Protein AF-A0A920YJT9-F1 (afdb_monomer)

Mean predicted aligned error: 12.08 Å

Nearest PDB structures (foldseek):
  3qhc-assembly1_A  TM=2.116E-01  e=3.849E+00  Cyanophora paradoxa

Secondary structure (DSSP, 8-state):
-HHHHTT--TGGGSSHHHHHHHHHHHHHHHTS-TTHHHHHHHHTT-GGGHHHHHHHHHHHHHHHH--SSS--HHHHHHHHHHHGGGHHHHHHH-SHHHHHHHHHHHHHHH-HHHHHHHHHTT--HHHHHHHHHHHH-S-GGG--HHHHHHHHHHHHHHHHHHHHHHHHHT---SSHHHHHHHIIIII---SS-GGGGGTT--HHHHHHHHHHHHHHHS-S---SS--HHHHHHTHHHHHHHHH-HHHHHHHHHHHHHS----HHHHHHHHHHSPP-TT--HHHHHHHHHHHHHHHHHHHHHHHHHHHHHHHHSSSSHHHHHHHHTS-HHHHS-SHHHHHHHHHHTTGGG--HHHHHHHHHHHHHTHHHHHGGG-HHHHHHHHHHHHHGGGHHHHHHTT-HHHHHHHHHHHTTS-GGGGGGGHHHHHHHHHHHHHHHGGGTHHHHHHHHHHTS-HHHHHHHHHHHHHH-HHHHHHHHHHHTTT-

Radius of gyration: 50.0 Å; Cα contacts (8 Å, |Δi|>4): 468; chains: 1; bounding box: 110×42×135 Å

Foldseek 3Di:
DLCLLLVDDCVCPVDLLSSLVVVLVSQLVLLAQQQLLLQLCVVVVVPVCSVLSNQLSVLNLCSNPDPDSDDDPVSVVSNCVSCVVCVNVSSVQPHSVSSLVSVVSLCVVQPVLVVVLCVLLVHDVVVVSVVLCVVVVDGNSNDDPVVSSVVSVVVSLVSLLVSLLCVLQVHRDPDLVVSLVCCVPPRQPALAALLLLLFPDDPLVNVVSVLVCCSNPNDPDPDDDRCSVVSNVCSVVCSVSSPLQLVSQQRLCCVLPVDGDDSVLSVQLRVQADRCHPPDPVVVSVRSVVSSQVSLLVVLVVVLQVLLCVLAVDRAQQRSCQVLVAAVCLLDPDPLVVVLNVCRVVSVPDHPVVSVVSVVVCVVCSVVSNCNVDNPSRLLSRLCLQAPVCSVLCVVQVNSVVLSVQLCVVVVGSNNCCVVVSVVSNVSSVVVCVVCCVVTSVVVVVVVVVPDDPVRVVVVLVVVCVVDVVSVVVVVVVVVVVD

pLDDT: mean 88.55, std 7.14, range [44.66, 97.06]

Structure (mmCIF, N/CA/C/O backbone):
data_AF-A0A920YJT9-F1
#
_entry.id   AF-A0A920YJT9-F1
#
loop_
_atom_site.group_PDB
_atom_site.id
_atom_site.type_symbol
_atom_site.label_atom_id
_atom_site.label_alt_id
_atom_site.label_comp_id
_atom_site.label_asym_id
_atom_site.label_entity_id
_atom_site.label_seq_id
_atom_site.pdbx_PDB_ins_code
_atom_site.Cartn_x
_atom_site.Cartn_y
_atom_site.Cartn_z
_atom_site.occupancy
_atom_site.B_iso_or_equiv
_atom_site.auth_seq_id
_atom_site.auth_comp_id
_atom_site.auth_asym_id
_atom_site.auth_atom_id
_atom_site.pdbx_PDB_model_num
ATOM 1 N N . MET A 1 1 ? 33.571 15.631 -56.673 1.00 79.31 1 MET A N 1
ATOM 2 C CA . MET A 1 1 ? 33.033 14.323 -56.232 1.00 79.31 1 MET A CA 1
ATOM 3 C C . MET A 1 1 ? 31.875 14.454 -55.235 1.00 79.31 1 MET A C 1
ATOM 5 O O . MET A 1 1 ? 30.821 13.879 -55.496 1.00 79.31 1 MET A O 1
ATOM 9 N N . ALA A 1 2 ? 32.013 15.262 -54.173 1.00 80.19 2 ALA A N 1
ATOM 10 C CA . ALA A 1 2 ? 30.943 15.565 -53.205 1.00 80.19 2 ALA A CA 1
ATOM 11 C C . ALA A 1 2 ? 29.594 15.912 -53.868 1.00 80.19 2 ALA A C 1
ATOM 13 O O . ALA A 1 2 ? 28.586 15.268 -53.587 1.00 80.19 2 ALA A O 1
ATOM 14 N N . ARG A 1 3 ? 29.613 16.819 -54.860 1.00 85.81 3 ARG A N 1
ATOM 15 C CA . ARG A 1 3 ? 28.441 17.223 -55.661 1.00 85.81 3 ARG A CA 1
ATOM 16 C C . ARG A 1 3 ? 27.629 16.049 -56.215 1.00 85.81 3 ARG A C 1
ATOM 18 O O . ARG A 1 3 ? 26.410 16.072 -56.171 1.00 85.81 3 ARG A O 1
ATOM 25 N N . SER A 1 4 ? 28.300 15.013 -56.723 1.00 85.69 4 SER A N 1
ATOM 26 C CA . SER A 1 4 ? 27.617 13.855 -57.317 1.00 85.69 4 SER A CA 1
ATOM 27 C C . SER A 1 4 ? 27.131 12.824 -56.306 1.00 85.69 4 SER A C 1
ATOM 29 O O . SER A 1 4 ? 26.188 12.114 -56.616 1.00 85.69 4 SER A O 1
ATOM 31 N N . ILE A 1 5 ? 27.788 12.696 -55.150 1.00 87.69 5 ILE A N 1
ATOM 32 C CA . ILE A 1 5 ? 27.411 11.696 -54.140 1.00 87.69 5 ILE A CA 1
ATOM 33 C C . ILE A 1 5 ? 26.255 12.224 -53.285 1.00 87.69 5 ILE A C 1
ATOM 35 O O . ILE A 1 5 ? 25.296 11.500 -53.047 1.00 87.69 5 ILE A O 1
ATOM 39 N N . PHE A 1 6 ? 26.329 13.494 -52.880 1.00 90.19 6 PHE A N 1
ATOM 40 C CA . PHE A 1 6 ? 25.360 14.153 -51.998 1.00 90.19 6 PHE A CA 1
ATOM 41 C C . PHE A 1 6 ? 24.316 14.992 -52.748 1.00 90.19 6 PHE A C 1
ATOM 43 O O . PHE A 1 6 ? 23.502 15.651 -52.113 1.00 90.19 6 PHE A O 1
ATOM 50 N N . HIS A 1 7 ? 24.338 14.979 -54.087 1.00 88.88 7 HIS A N 1
ATOM 51 C CA . HIS A 1 7 ? 23.418 15.745 -54.944 1.00 88.88 7 HIS A CA 1
ATOM 52 C C . HIS A 1 7 ? 23.392 17.251 -54.626 1.00 88.88 7 HIS A C 1
ATOM 54 O O . HIS A 1 7 ? 22.340 17.885 -54.651 1.00 88.88 7 HIS A O 1
ATOM 60 N N . LEU A 1 8 ? 24.561 17.824 -54.320 1.00 90.44 8 LEU A N 1
ATOM 61 C CA . LEU A 1 8 ? 24.703 19.250 -54.007 1.00 90.44 8 LEU A CA 1
ATOM 62 C C . LEU A 1 8 ? 24.586 20.113 -55.275 1.00 90.44 8 LEU A C 1
ATOM 64 O O . LEU A 1 8 ? 24.938 19.679 -56.375 1.00 90.44 8 LEU A O 1
ATOM 68 N N . THR A 1 9 ? 24.148 21.359 -55.114 1.00 90.19 9 THR A N 1
ATOM 69 C CA . THR A 1 9 ? 24.204 22.382 -56.173 1.00 90.19 9 THR A CA 1
ATOM 70 C C . THR A 1 9 ? 25.635 22.891 -56.395 1.00 90.19 9 THR A C 1
ATOM 72 O O . THR A 1 9 ? 26.552 22.566 -55.638 1.00 90.19 9 THR A O 1
ATOM 75 N N . GLU A 1 10 ? 25.854 23.684 -57.450 1.00 85.75 10 GLU A N 1
ATOM 76 C CA . GLU A 1 10 ? 27.158 24.321 -57.696 1.00 85.75 10 GLU A CA 1
ATOM 77 C C . GLU A 1 10 ? 27.554 25.284 -56.578 1.00 85.75 10 GLU A C 1
ATOM 79 O O . GLU A 1 10 ? 28.701 25.263 -56.142 1.00 85.75 10 GLU A O 1
ATOM 84 N N . GLU A 1 11 ? 26.594 26.038 -56.047 1.00 86.81 11 GLU A N 1
ATOM 85 C CA . GLU A 1 11 ? 26.809 26.967 -54.935 1.00 86.81 11 GLU A CA 1
ATOM 86 C C . GLU A 1 11 ? 27.186 26.227 -53.643 1.00 86.81 11 GLU A C 1
ATOM 88 O O . GLU A 1 11 ? 28.144 26.590 -52.967 1.00 86.81 11 GLU A O 1
ATOM 93 N N . GLN A 1 12 ? 26.502 25.119 -53.339 1.00 86.31 12 GLN A N 1
ATOM 94 C CA . GLN A 1 12 ? 26.763 24.301 -52.145 1.00 86.31 12 GLN A CA 1
ATOM 95 C C . GLN A 1 12 ? 28.088 23.528 -52.192 1.00 86.31 12 GLN A C 1
ATOM 97 O O . GLN A 1 12 ? 28.511 22.973 -51.177 1.00 86.31 12 GLN A O 1
ATOM 102 N N . ALA A 1 13 ? 28.724 23.445 -53.362 1.00 87.25 13 ALA A N 1
ATOM 103 C CA . ALA A 1 13 ? 29.998 22.764 -53.569 1.00 87.25 13 ALA A CA 1
ATOM 104 C C . ALA A 1 13 ? 31.078 23.702 -54.139 1.00 87.25 13 ALA A C 1
ATOM 106 O O . ALA A 1 13 ? 32.028 23.221 -54.757 1.00 87.25 13 ALA A O 1
ATOM 107 N N . ALA A 1 14 ? 30.923 25.018 -53.946 1.00 83.44 14 ALA A N 1
ATOM 108 C CA . ALA A 1 14 ? 31.795 26.037 -54.527 1.00 83.44 14 ALA A CA 1
ATOM 109 C C . ALA A 1 14 ? 33.253 25.946 -54.035 1.00 83.44 14 ALA A C 1
ATOM 111 O O . ALA A 1 14 ? 34.173 26.175 -54.817 1.00 83.44 14 ALA A O 1
ATOM 112 N N . TYR A 1 15 ? 33.468 25.580 -52.766 1.00 84.69 15 TYR A N 1
ATOM 113 C CA . TYR A 1 15 ? 34.788 25.326 -52.174 1.00 84.69 15 TYR A CA 1
ATOM 114 C C . TYR A 1 15 ? 34.718 24.201 -51.116 1.00 84.69 15 TYR A C 1
ATOM 116 O O . TYR A 1 15 ? 33.614 23.880 -50.652 1.00 84.69 15 TYR A O 1
ATOM 124 N N . PRO A 1 16 ? 35.846 23.543 -50.768 1.00 85.44 16 PRO A N 1
ATOM 125 C CA . PRO A 1 16 ? 35.864 22.311 -49.963 1.00 85.44 16 PRO A CA 1
ATOM 126 C C . PRO A 1 16 ? 35.130 22.403 -48.618 1.00 85.44 16 PRO A C 1
ATOM 128 O O . PRO A 1 16 ? 34.426 21.473 -48.221 1.00 85.44 16 PRO A O 1
ATOM 131 N N . GLU A 1 17 ? 35.235 23.535 -47.937 1.00 86.56 17 GLU A N 1
ATOM 132 C CA . GLU A 1 17 ? 34.676 23.785 -46.612 1.00 86.56 17 GLU A CA 1
ATOM 133 C C . GLU A 1 17 ? 33.154 23.948 -46.676 1.00 86.56 17 GLU A C 1
ATOM 135 O O . GLU A 1 17 ? 32.434 23.365 -45.860 1.00 86.56 17 GLU A O 1
ATOM 140 N N . GLU A 1 18 ? 32.650 24.667 -47.685 1.00 87.75 18 GLU A N 1
ATOM 141 C CA . GLU A 1 18 ? 31.210 24.798 -47.928 1.00 87.75 18 GLU A CA 1
ATOM 142 C C . GLU A 1 18 ? 30.611 23.458 -48.365 1.00 87.75 18 GLU A C 1
ATOM 144 O O . GLU A 1 18 ? 29.561 23.049 -47.864 1.00 87.75 18 GLU A O 1
ATOM 149 N N . ALA A 1 19 ? 31.325 22.700 -49.206 1.00 88.88 19 ALA A N 1
ATOM 150 C CA . ALA A 1 19 ? 30.936 21.337 -49.551 1.00 88.88 19 ALA A CA 1
ATOM 151 C C . ALA A 1 19 ? 30.858 20.450 -48.298 1.00 88.88 19 ALA A C 1
ATOM 153 O O . ALA A 1 19 ? 29.861 19.756 -48.100 1.00 88.88 19 ALA A O 1
ATOM 154 N N . ARG A 1 20 ? 31.862 20.503 -47.410 1.00 89.38 20 ARG A N 1
ATOM 155 C CA . ARG A 1 20 ? 31.890 19.755 -46.140 1.00 89.38 20 ARG A CA 1
ATOM 156 C C . ARG A 1 20 ? 30.712 20.113 -45.240 1.00 89.38 20 ARG A C 1
ATOM 158 O O . ARG A 1 20 ? 30.040 19.215 -44.735 1.00 89.38 20 ARG A O 1
ATOM 165 N N . LYS A 1 21 ? 30.416 21.401 -45.072 1.00 89.94 21 LYS A N 1
ATOM 166 C CA . LYS A 1 21 ? 29.273 21.883 -44.283 1.00 89.94 21 LYS A CA 1
ATOM 167 C C . LYS A 1 21 ? 27.938 21.369 -44.832 1.00 89.94 21 LYS A C 1
ATOM 169 O O . LYS A 1 21 ? 27.112 20.867 -44.067 1.00 89.94 21 LYS A O 1
ATOM 174 N N . ASN A 1 22 ? 27.737 21.430 -46.147 1.00 91.75 22 ASN A N 1
ATOM 175 C CA . ASN A 1 22 ? 26.517 20.933 -46.784 1.00 91.75 22 ASN A CA 1
ATOM 176 C C . ASN A 1 22 ? 26.413 19.397 -46.734 1.00 91.75 22 ASN A C 1
ATOM 178 O O . ASN A 1 22 ? 25.325 18.859 -46.512 1.00 91.75 22 ASN A O 1
ATOM 182 N N . MET A 1 23 ? 27.537 18.677 -46.833 1.00 92.06 23 MET A N 1
ATOM 183 C CA . MET A 1 23 ? 27.578 17.229 -46.595 1.00 92.06 23 MET A CA 1
ATOM 184 C C . MET A 1 23 ? 27.182 16.885 -45.151 1.00 92.06 23 MET A C 1
ATOM 186 O O . MET A 1 23 ? 26.311 16.037 -44.963 1.00 92.06 23 MET A O 1
ATOM 190 N N . ARG A 1 24 ? 27.728 17.579 -44.135 1.00 92.69 24 ARG A N 1
ATOM 191 C CA . ARG A 1 24 ? 27.319 17.408 -42.723 1.00 92.69 24 ARG A CA 1
ATOM 192 C C . ARG A 1 24 ? 25.815 17.618 -42.556 1.00 92.69 24 ARG A C 1
ATOM 194 O O . ARG A 1 24 ? 25.140 16.755 -42.002 1.00 92.69 24 ARG A O 1
ATOM 201 N N . SER A 1 25 ? 25.280 18.717 -43.096 1.00 92.25 25 SER A N 1
ATOM 202 C CA . SER A 1 25 ? 23.840 19.008 -43.054 1.00 92.25 25 SER A CA 1
ATOM 203 C C . SER A 1 25 ? 23.010 17.881 -43.676 1.00 92.25 25 SER A C 1
ATOM 205 O O . SER A 1 25 ? 22.024 17.441 -43.087 1.00 92.25 25 SER A O 1
ATOM 207 N N . THR A 1 26 ? 23.457 17.340 -44.812 1.00 93.62 26 THR A N 1
ATOM 208 C CA . THR A 1 26 ? 22.795 16.211 -45.478 1.00 93.62 26 THR A CA 1
ATOM 209 C C . THR A 1 26 ? 22.785 14.963 -44.590 1.00 93.62 26 THR A C 1
ATOM 211 O O . THR A 1 26 ? 21.736 14.349 -44.415 1.00 93.62 26 THR A O 1
ATOM 214 N N . VAL A 1 27 ? 23.912 14.594 -43.967 1.00 92.31 27 VAL A N 1
ATOM 215 C CA . VAL A 1 27 ? 23.983 13.416 -43.076 1.00 92.31 27 VAL A CA 1
ATOM 216 C C . VAL A 1 27 ? 23.104 13.583 -41.831 1.00 92.31 27 VAL A C 1
ATOM 218 O O . VAL A 1 27 ? 22.420 12.638 -41.430 1.00 92.31 27 VAL A O 1
ATOM 221 N N . ILE A 1 28 ? 23.051 14.790 -41.259 1.00 91.94 28 ILE A N 1
ATOM 222 C CA . ILE A 1 28 ? 22.147 15.113 -40.143 1.00 91.94 28 ILE A CA 1
ATOM 223 C C . ILE A 1 28 ? 20.682 14.935 -40.570 1.00 91.94 28 ILE A C 1
ATOM 225 O O . ILE A 1 28 ? 19.904 14.309 -39.849 1.00 91.94 28 ILE A O 1
ATOM 229 N N . GLN A 1 29 ? 20.303 15.437 -41.751 1.00 92.00 29 GLN A N 1
ATOM 230 C CA . GLN A 1 29 ? 18.940 15.315 -42.287 1.00 92.00 29 GLN A CA 1
ATOM 231 C C . GLN A 1 29 ? 18.553 13.864 -42.598 1.00 92.00 29 GLN A C 1
ATOM 233 O O . GLN A 1 29 ? 17.407 13.464 -42.376 1.00 92.00 29 GLN A O 1
ATOM 238 N N . LEU A 1 30 ? 19.503 13.063 -43.088 1.00 92.94 30 LEU A N 1
ATOM 239 C CA . LEU A 1 30 ? 19.310 11.631 -43.309 1.00 92.94 30 LEU A CA 1
ATOM 240 C C . LEU A 1 30 ? 19.074 10.895 -41.982 1.00 92.94 30 LEU A C 1
ATOM 242 O O . LEU A 1 30 ? 18.255 9.978 -41.939 1.00 92.94 30 LEU A O 1
ATOM 246 N N . GLY A 1 31 ? 19.729 11.330 -40.900 1.00 91.69 31 GLY A N 1
ATOM 247 C CA . GLY A 1 31 ? 19.476 10.862 -39.534 1.00 91.69 31 GLY A CA 1
ATOM 248 C C . GLY A 1 31 ? 20.125 9.523 -39.177 1.00 91.69 31 GLY A C 1
ATOM 249 O O . GLY A 1 31 ? 19.817 8.969 -38.124 1.00 91.69 31 GLY A O 1
ATOM 250 N N . TYR A 1 32 ? 21.026 9.019 -40.022 1.00 94.62 32 TYR A N 1
ATOM 251 C CA . TYR A 1 32 ? 21.745 7.755 -39.847 1.00 94.62 32 TYR A CA 1
ATOM 252 C C . TYR A 1 32 ? 23.231 7.934 -40.192 1.00 94.62 32 TYR A C 1
ATOM 254 O O . TYR A 1 32 ? 23.555 8.782 -41.029 1.00 94.62 32 TYR A O 1
ATOM 262 N N . PRO A 1 33 ? 24.133 7.144 -39.586 1.00 94.50 33 PRO A N 1
ATOM 263 C CA . PRO A 1 33 ? 25.554 7.192 -39.907 1.00 94.50 33 PRO A CA 1
ATOM 264 C C . PRO A 1 33 ? 25.852 6.608 -41.291 1.00 94.50 33 PRO A C 1
ATOM 266 O O . PRO A 1 33 ? 25.215 5.649 -41.724 1.00 94.50 33 PRO A O 1
ATOM 269 N N . LEU A 1 34 ? 26.862 7.154 -41.973 1.00 93.75 34 LEU A N 1
ATOM 270 C CA . LEU A 1 34 ? 27.206 6.765 -43.346 1.00 93.75 34 LEU A CA 1
ATOM 271 C C . LEU A 1 34 ? 27.618 5.293 -43.480 1.00 93.75 34 LEU A C 1
ATOM 273 O O . LEU A 1 34 ? 27.247 4.654 -44.464 1.00 93.75 34 LEU A O 1
ATOM 277 N N . TRP A 1 35 ? 28.324 4.740 -42.488 1.00 94.69 35 TRP A N 1
ATOM 278 C CA . TRP A 1 35 ? 28.786 3.346 -42.496 1.00 94.69 35 TRP A CA 1
ATOM 279 C C . TRP A 1 35 ? 27.637 2.324 -42.540 1.00 94.69 35 TRP A C 1
ATOM 281 O O . TRP A 1 35 ? 27.841 1.188 -42.965 1.00 94.69 35 TRP A O 1
ATOM 291 N N . ALA A 1 36 ? 26.397 2.720 -42.215 1.00 94.88 36 ALA A N 1
ATOM 292 C CA . ALA A 1 36 ? 25.227 1.858 -42.383 1.00 94.88 36 ALA A CA 1
ATOM 293 C C . ALA A 1 36 ? 25.019 1.432 -43.853 1.00 94.88 36 ALA A C 1
ATOM 295 O O . ALA A 1 36 ? 24.422 0.389 -44.117 1.00 94.88 36 ALA A O 1
ATOM 296 N N . LEU A 1 37 ? 25.542 2.186 -44.829 1.00 93.38 37 LEU A N 1
ATOM 297 C CA . LEU A 1 37 ? 25.496 1.797 -46.243 1.00 93.38 37 LEU A CA 1
ATOM 298 C C . LEU A 1 37 ? 26.238 0.490 -46.532 1.00 93.38 37 LEU A C 1
ATOM 300 O O . LEU A 1 37 ? 25.795 -0.252 -47.408 1.00 93.38 37 LEU A O 1
ATOM 304 N N . SER A 1 38 ? 27.316 0.188 -45.806 1.00 91.88 38 SER A N 1
ATOM 305 C CA . SER A 1 38 ? 28.062 -1.068 -45.959 1.00 91.88 38 SER A CA 1
ATOM 306 C C . SER A 1 38 ? 27.175 -2.266 -45.615 1.00 91.88 38 SER A C 1
ATOM 308 O O . SER A 1 38 ? 27.062 -3.201 -46.403 1.00 91.88 38 SER A O 1
ATOM 310 N N . TYR A 1 39 ? 26.421 -2.164 -44.519 1.00 93.00 39 TYR A N 1
ATOM 311 C CA . TYR A 1 39 ? 25.445 -3.171 -44.099 1.00 93.00 39 TYR A CA 1
ATOM 312 C C . TYR A 1 39 ? 24.268 -3.313 -45.074 1.00 93.00 39 TYR A C 1
ATOM 314 O O . TYR A 1 39 ? 23.763 -4.413 -45.297 1.00 93.00 39 TYR A O 1
ATOM 322 N N . HIS A 1 40 ? 23.831 -2.219 -45.703 1.00 92.19 40 HIS A N 1
ATOM 323 C CA . HIS A 1 40 ? 22.832 -2.308 -46.770 1.00 92.19 40 HIS A CA 1
ATOM 324 C C . HIS A 1 40 ? 23.399 -2.985 -48.028 1.00 92.19 40 HIS A C 1
ATOM 326 O O . HIS A 1 40 ? 22.706 -3.784 -48.655 1.00 92.19 40 HIS A O 1
ATOM 332 N N . ALA A 1 41 ? 24.652 -2.696 -48.395 1.00 88.12 41 ALA A N 1
ATOM 333 C CA . ALA A 1 41 ? 25.318 -3.315 -49.540 1.00 88.12 41 ALA A CA 1
ATOM 334 C C . ALA A 1 41 ? 25.491 -4.834 -49.362 1.00 88.12 41 ALA A C 1
ATOM 336 O O . ALA A 1 41 ? 25.305 -5.582 -50.324 1.00 88.12 41 ALA A O 1
ATOM 337 N N . GLU A 1 42 ? 25.764 -5.284 -48.135 1.00 85.69 42 GLU A N 1
ATOM 338 C CA . GLU A 1 42 ? 25.740 -6.704 -47.765 1.00 85.69 42 GLU A CA 1
ATOM 339 C C . GLU A 1 42 ? 24.356 -7.329 -47.962 1.00 85.69 42 GLU A C 1
ATOM 341 O O . GLU A 1 42 ? 24.251 -8.437 -48.478 1.00 85.69 42 GLU A O 1
ATOM 346 N N . GLN A 1 43 ? 23.288 -6.623 -47.576 1.00 83.38 43 GLN A N 1
ATOM 347 C CA . GLN A 1 43 ? 21.916 -7.131 -47.651 1.00 83.38 43 GLN A CA 1
ATOM 348 C C . GLN A 1 43 ? 21.440 -7.382 -49.092 1.00 83.38 43 GLN A C 1
ATOM 350 O O . GLN A 1 43 ? 20.614 -8.262 -49.317 1.00 83.38 43 GLN A O 1
ATOM 355 N N . ILE A 1 44 ? 21.929 -6.609 -50.065 1.00 84.50 44 ILE A N 1
ATOM 356 C CA . ILE A 1 44 ? 21.551 -6.734 -51.484 1.00 84.50 44 ILE A CA 1
ATOM 357 C C . ILE A 1 44 ? 22.488 -7.662 -52.281 1.00 84.50 44 ILE A C 1
ATOM 359 O O . ILE A 1 44 ? 22.586 -7.519 -53.501 1.00 84.50 44 ILE A O 1
ATOM 363 N N . ASP A 1 45 ? 23.199 -8.569 -51.598 1.00 72.69 45 ASP A N 1
ATOM 364 C CA . ASP A 1 45 ? 24.149 -9.549 -52.155 1.00 72.69 45 ASP A CA 1
ATOM 365 C C . ASP A 1 45 ? 25.251 -8.944 -53.045 1.00 72.69 45 ASP A C 1
ATOM 367 O O . ASP A 1 45 ? 25.853 -9.612 -53.886 1.00 72.69 45 ASP A O 1
ATOM 371 N N . ARG A 1 46 ? 25.590 -7.667 -52.839 1.00 76.50 46 ARG A N 1
ATOM 372 C CA . ARG A 1 46 ? 26.697 -7.003 -53.543 1.00 76.50 46 ARG A CA 1
ATOM 373 C C . ARG A 1 46 ? 27.991 -7.092 -52.742 1.00 76.50 46 ARG A C 1
ATOM 375 O O . ARG A 1 46 ? 28.636 -6.074 -52.492 1.00 76.50 46 ARG A O 1
ATOM 382 N N . GLN A 1 47 ? 28.374 -8.309 -52.353 1.00 74.25 47 GLN A N 1
ATOM 383 C CA . GLN A 1 47 ? 29.536 -8.560 -51.485 1.00 74.25 47 GLN A CA 1
ATOM 384 C C . GLN A 1 47 ? 30.836 -7.950 -52.030 1.00 74.25 47 GLN A C 1
ATOM 386 O O . GLN A 1 47 ? 31.639 -7.419 -51.269 1.00 74.25 47 GLN A O 1
ATOM 391 N N . GLU A 1 48 ? 31.004 -7.929 -53.353 1.00 82.12 48 GLU A N 1
ATOM 392 C CA . GLU A 1 48 ? 32.166 -7.333 -54.025 1.00 82.12 48 GLU A CA 1
ATOM 393 C C . GLU A 1 48 ? 32.296 -5.815 -53.791 1.00 82.12 48 GLU A C 1
ATOM 395 O O . GLU A 1 48 ? 33.399 -5.272 -53.824 1.00 82.12 48 GLU A O 1
ATOM 400 N N . LEU A 1 49 ? 31.183 -5.117 -53.529 1.00 82.50 49 LEU A N 1
ATOM 401 C CA . LEU A 1 49 ? 31.168 -3.671 -53.291 1.00 82.50 49 LEU A CA 1
ATOM 402 C C . LEU A 1 49 ? 31.377 -3.296 -51.823 1.00 82.50 49 LEU A C 1
ATOM 404 O O . LEU A 1 49 ? 31.737 -2.150 -51.552 1.00 82.50 49 LEU A O 1
ATOM 408 N N . VAL A 1 50 ? 31.170 -4.225 -50.885 1.00 86.25 50 VAL A N 1
ATOM 409 C CA . VAL A 1 50 ? 31.207 -3.950 -49.438 1.00 86.25 50 VAL A CA 1
ATOM 410 C C . VAL A 1 50 ? 32.555 -3.361 -48.998 1.00 86.25 50 VAL A C 1
ATOM 412 O O . VAL A 1 50 ? 32.538 -2.289 -48.392 1.00 86.25 50 VAL A O 1
ATOM 415 N N . PRO A 1 51 ? 33.729 -3.919 -49.372 1.00 88.38 51 PRO A N 1
ATOM 416 C CA . PRO A 1 51 ? 35.019 -3.337 -48.980 1.00 88.38 51 PRO A CA 1
ATOM 417 C C . PRO A 1 51 ? 35.272 -1.953 -49.595 1.00 88.38 51 PRO A C 1
ATOM 419 O O . PRO A 1 51 ? 35.999 -1.132 -49.035 1.00 88.38 51 PRO A O 1
ATOM 422 N N . GLY A 1 52 ? 34.709 -1.686 -50.778 1.00 89.25 52 GLY A N 1
ATOM 423 C CA . GLY A 1 52 ? 34.800 -0.381 -51.430 1.00 89.25 52 GLY A CA 1
ATOM 424 C C . GLY A 1 52 ? 33.931 0.664 -50.735 1.00 89.25 52 GLY A C 1
ATOM 425 O O . GLY A 1 52 ? 34.402 1.764 -50.460 1.00 89.25 52 GLY A O 1
ATOM 426 N N . ILE A 1 53 ? 32.687 0.304 -50.411 1.00 89.81 53 ILE A N 1
ATOM 427 C CA . ILE A 1 53 ? 31.741 1.177 -49.711 1.00 89.81 53 ILE A CA 1
ATOM 428 C C . ILE A 1 53 ? 32.230 1.466 -48.291 1.00 89.81 53 ILE A C 1
ATOM 430 O O . ILE A 1 53 ? 32.254 2.634 -47.928 1.00 89.81 53 ILE A O 1
ATOM 434 N N . ALA A 1 54 ? 32.705 0.461 -47.547 1.00 89.69 54 ALA A N 1
ATOM 435 C CA . ALA A 1 54 ? 33.231 0.640 -46.192 1.00 89.69 54 ALA A CA 1
ATOM 436 C C . ALA A 1 54 ? 34.403 1.631 -46.152 1.00 89.69 54 ALA A C 1
ATOM 438 O O . ALA A 1 54 ? 34.324 2.651 -45.470 1.00 89.69 54 ALA A O 1
ATOM 439 N N . ARG A 1 55 ? 35.431 1.414 -46.988 1.00 90.50 55 ARG A N 1
ATOM 440 C CA . ARG A 1 55 ? 36.574 2.341 -47.094 1.00 90.50 55 ARG A CA 1
ATOM 441 C C . ARG A 1 55 ? 36.142 3.758 -47.461 1.00 90.50 55 ARG A C 1
ATOM 443 O O . ARG A 1 55 ? 36.687 4.726 -46.939 1.00 90.50 55 ARG A O 1
ATOM 450 N N . ALA A 1 56 ? 35.171 3.889 -48.360 1.00 90.81 56 ALA A N 1
ATOM 451 C CA . ALA A 1 56 ? 34.667 5.189 -48.770 1.00 90.81 56 ALA A CA 1
ATOM 452 C C . ALA A 1 56 ? 33.852 5.886 -47.667 1.00 90.81 56 ALA A C 1
ATOM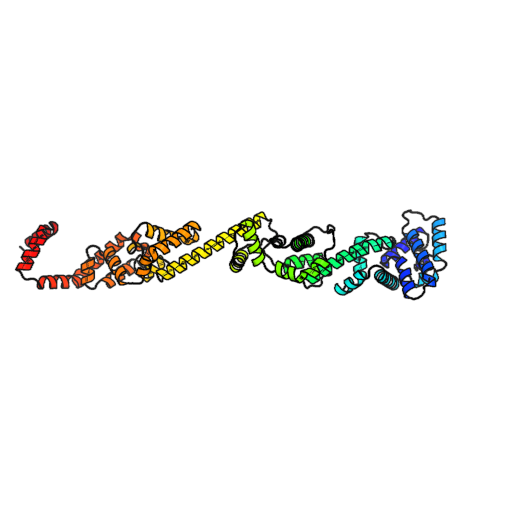 454 O O . ALA A 1 56 ? 33.973 7.098 -47.502 1.00 90.81 56 ALA A O 1
ATOM 455 N N . THR A 1 57 ? 33.035 5.149 -46.906 1.00 91.19 57 THR A N 1
ATOM 456 C CA . THR A 1 57 ? 32.271 5.704 -45.779 1.00 91.19 57 THR A CA 1
ATOM 457 C C . THR A 1 57 ? 33.163 6.072 -44.601 1.00 91.19 57 THR A C 1
ATOM 459 O O . THR A 1 57 ? 32.879 7.076 -43.954 1.00 91.19 57 THR A O 1
ATOM 462 N N . ASP A 1 58 ? 34.249 5.332 -44.365 1.00 89.62 58 ASP A N 1
ATOM 463 C CA . ASP A 1 58 ? 35.238 5.653 -43.332 1.00 89.62 58 ASP A CA 1
ATOM 464 C C . ASP A 1 58 ? 35.994 6.935 -43.680 1.00 89.62 58 ASP A C 1
ATOM 466 O O . ASP A 1 58 ? 36.010 7.873 -42.887 1.00 89.62 58 ASP A O 1
ATOM 470 N N . ALA A 1 59 ? 36.508 7.033 -44.912 1.00 89.50 59 ALA A N 1
ATOM 471 C CA . ALA A 1 59 ? 37.185 8.236 -45.388 1.00 89.50 59 ALA A CA 1
ATOM 472 C C . ALA A 1 59 ? 36.257 9.467 -45.390 1.00 89.50 59 ALA A C 1
ATOM 474 O O . ALA A 1 59 ? 36.678 10.570 -45.042 1.00 89.50 59 ALA A O 1
ATOM 475 N N . LEU A 1 60 ? 34.976 9.291 -45.746 1.00 88.25 60 LEU A N 1
ATOM 476 C CA . LEU A 1 60 ? 33.961 10.339 -45.597 1.00 88.25 60 LEU A CA 1
ATOM 477 C C . LEU A 1 60 ? 33.728 10.701 -44.128 1.00 88.25 60 LEU A C 1
ATOM 479 O O . LEU A 1 60 ? 33.621 11.881 -43.814 1.00 88.25 60 LEU A O 1
ATOM 483 N N . GLY A 1 61 ? 33.647 9.715 -43.237 1.00 87.56 61 GLY A N 1
ATOM 484 C CA . GLY A 1 61 ? 33.505 9.934 -41.800 1.00 87.56 61 GLY A CA 1
ATOM 485 C C . GLY A 1 61 ? 34.654 10.763 -41.232 1.00 87.56 61 GLY A C 1
ATOM 486 O O . GLY A 1 61 ? 34.407 11.750 -40.545 1.00 87.56 61 GLY A O 1
ATOM 487 N N . ASP A 1 62 ? 35.896 10.429 -41.583 1.00 87.88 62 ASP A N 1
ATOM 488 C CA . ASP A 1 62 ? 37.096 11.159 -41.157 1.00 87.88 62 ASP A CA 1
ATOM 489 C C . ASP A 1 62 ? 37.101 12.599 -41.683 1.00 87.88 62 ASP A C 1
ATOM 491 O O . ASP A 1 62 ? 37.310 13.545 -40.921 1.00 87.88 62 ASP A O 1
ATOM 495 N N . LEU A 1 63 ? 36.764 12.780 -42.964 1.00 88.31 63 LEU A N 1
ATOM 496 C CA . LEU A 1 63 ? 36.652 14.097 -43.591 1.00 88.31 63 LEU A CA 1
ATOM 497 C C . LEU A 1 63 ? 35.577 14.969 -42.918 1.00 88.31 63 LEU A C 1
ATOM 499 O O . LEU A 1 63 ? 35.763 16.174 -42.723 1.00 88.31 63 LEU A O 1
ATOM 503 N N . LEU A 1 64 ? 34.434 14.373 -42.565 1.00 87.69 64 LEU A N 1
ATOM 504 C CA . LEU A 1 64 ? 33.331 15.073 -41.907 1.00 87.69 64 LEU A CA 1
ATOM 505 C C . LEU A 1 64 ? 33.605 15.327 -40.424 1.00 87.69 64 LEU A C 1
ATOM 507 O O . LEU A 1 64 ? 33.130 16.339 -39.915 1.00 87.69 64 LEU A O 1
ATOM 511 N N . ALA A 1 65 ? 34.362 14.472 -39.740 1.00 84.50 65 ALA A N 1
ATOM 512 C CA . ALA A 1 65 ? 34.725 14.636 -38.333 1.00 84.50 65 ALA A CA 1
ATOM 513 C C . ALA A 1 65 ? 35.871 15.637 -38.109 1.00 84.50 65 ALA A C 1
ATOM 515 O O . ALA A 1 65 ? 36.085 16.073 -36.984 1.00 84.50 65 ALA A O 1
ATOM 516 N N . TYR A 1 66 ? 36.590 16.027 -39.165 1.00 77.75 66 TYR A N 1
ATOM 517 C CA . TYR A 1 66 ? 37.736 16.926 -39.067 1.00 77.75 66 TYR A CA 1
ATOM 518 C C . TYR A 1 66 ? 37.370 18.289 -38.450 1.00 77.75 66 TYR A C 1
ATOM 520 O O . TYR A 1 66 ? 36.540 19.028 -38.991 1.00 77.75 66 TYR A O 1
ATOM 528 N N . GLU A 1 67 ? 37.993 18.623 -37.317 1.00 66.19 67 GLU A N 1
ATOM 529 C CA . GLU A 1 67 ? 37.666 19.814 -36.514 1.00 66.19 67 GLU A CA 1
ATOM 530 C C . GLU A 1 67 ? 38.340 21.103 -37.003 1.00 66.19 67 GLU A C 1
ATOM 532 O O . GLU A 1 67 ? 37.930 22.188 -36.601 1.00 66.19 67 GLU A O 1
ATOM 537 N N . ARG A 1 68 ? 39.355 21.021 -37.876 1.00 71.31 68 ARG A N 1
ATOM 538 C CA . ARG A 1 68 ? 40.045 22.221 -38.376 1.00 71.31 68 ARG A CA 1
ATOM 539 C C . ARG A 1 68 ? 39.219 22.956 -39.430 1.00 71.31 68 ARG A C 1
ATOM 541 O O . ARG A 1 68 ? 38.470 22.338 -40.202 1.00 71.31 68 ARG A O 1
ATOM 548 N N . ASP A 1 69 ? 39.416 24.271 -39.475 1.00 64.06 69 ASP A N 1
ATOM 549 C CA . ASP A 1 69 ? 38.738 25.172 -40.410 1.00 64.06 69 ASP A CA 1
ATOM 550 C C . ASP A 1 69 ? 39.089 24.856 -41.871 1.00 64.06 69 ASP A C 1
ATOM 552 O O . ASP A 1 69 ? 38.185 24.816 -42.703 1.00 64.06 69 ASP A O 1
ATOM 556 N N . GLU A 1 70 ? 40.349 24.512 -42.152 1.00 72.88 70 GLU A N 1
ATOM 557 C CA . GLU A 1 70 ? 40.856 24.195 -43.495 1.00 72.88 70 GLU A CA 1
ATOM 558 C C . GLU A 1 70 ? 41.159 22.698 -43.654 1.00 72.88 70 GLU A C 1
ATOM 560 O O . GLU A 1 70 ? 41.728 22.065 -42.758 1.00 72.88 70 GLU A O 1
ATOM 565 N N . LEU A 1 71 ? 40.779 22.134 -44.803 1.00 75.56 71 LEU A N 1
ATOM 566 C CA . LEU A 1 71 ? 41.093 20.755 -45.191 1.00 75.56 71 LEU A CA 1
ATOM 567 C C . LEU A 1 71 ? 42.440 20.704 -45.921 1.00 75.56 71 LEU A C 1
ATOM 569 O O . LEU A 1 71 ? 42.687 21.506 -46.817 1.00 75.56 71 LEU A O 1
ATOM 573 N N . ASN A 1 72 ? 43.306 19.747 -45.580 1.00 80.44 72 ASN A N 1
ATOM 574 C CA . ASN A 1 72 ? 44.575 19.578 -46.290 1.00 80.44 72 ASN A CA 1
ATOM 575 C C . ASN A 1 72 ? 44.350 18.886 -47.647 1.00 80.44 72 ASN A C 1
ATOM 577 O O . ASN A 1 72 ? 43.613 17.901 -47.729 1.00 80.44 72 ASN A O 1
ATOM 581 N N . ASP A 1 73 ? 45.053 19.334 -48.690 1.00 82.00 73 ASP A N 1
ATOM 582 C CA . ASP A 1 73 ? 45.048 18.724 -50.026 1.00 82.00 73 ASP A CA 1
ATOM 583 C C . ASP A 1 73 ? 45.296 17.207 -49.981 1.00 82.00 73 ASP A C 1
ATOM 585 O O . ASP A 1 73 ? 44.618 16.451 -50.674 1.00 82.00 73 ASP A O 1
ATOM 589 N N . ASN A 1 74 ? 46.195 16.738 -49.108 1.00 83.81 74 ASN A N 1
ATOM 590 C CA . ASN A 1 74 ? 46.482 15.306 -48.949 1.00 83.81 74 ASN A CA 1
ATOM 591 C C . ASN A 1 74 ? 45.279 14.520 -48.380 1.00 83.81 74 ASN A C 1
ATOM 593 O O . ASN A 1 74 ? 45.002 13.402 -48.804 1.00 83.81 74 ASN A O 1
ATOM 597 N N . GLU A 1 75 ? 44.526 15.098 -47.441 1.00 81.00 75 GLU A N 1
ATOM 598 C CA . GLU A 1 75 ? 43.334 14.460 -46.854 1.00 81.00 75 GLU A CA 1
ATOM 599 C C . GLU A 1 75 ? 42.186 14.412 -47.873 1.00 81.00 75 GLU A C 1
ATOM 601 O O . GLU A 1 75 ? 41.487 13.403 -47.995 1.00 81.00 75 GLU A O 1
ATOM 606 N N . LEU A 1 76 ? 42.033 15.482 -48.662 1.00 83.38 76 LEU A N 1
ATOM 607 C CA . LEU A 1 76 ? 41.095 15.531 -49.782 1.00 83.38 76 LEU A CA 1
ATOM 608 C C . LEU A 1 76 ? 41.449 14.500 -50.859 1.00 83.38 76 LEU A C 1
ATOM 610 O O . LEU A 1 76 ? 40.559 13.816 -51.368 1.00 83.38 76 LEU A O 1
ATOM 614 N N . GLU A 1 77 ? 42.729 14.363 -51.205 1.00 86.19 77 GLU A N 1
ATOM 615 C CA . GLU A 1 77 ? 43.211 13.398 -52.195 1.00 86.19 77 GLU A CA 1
ATOM 616 C C . GLU A 1 77 ? 42.992 11.951 -51.727 1.00 86.19 77 GLU A C 1
ATOM 618 O O . GLU A 1 77 ? 42.472 11.132 -52.488 1.00 86.19 77 GLU A O 1
ATOM 623 N N . GLN A 1 78 ? 43.266 11.654 -50.453 1.00 85.00 78 GLN A N 1
ATOM 624 C CA . GLN A 1 78 ? 42.992 10.347 -49.844 1.00 85.00 78 GLN A CA 1
ATOM 625 C C . GLN A 1 78 ? 41.495 10.015 -49.831 1.00 85.00 78 GLN A C 1
ATOM 627 O O . GLN A 1 78 ? 41.098 8.917 -50.233 1.00 85.00 78 GLN A O 1
ATOM 632 N N . ALA A 1 79 ? 40.647 10.968 -49.435 1.00 85.69 79 ALA A N 1
ATOM 633 C CA . ALA A 1 79 ? 39.200 10.785 -49.456 1.00 85.69 79 ALA A CA 1
ATOM 634 C C . ALA A 1 79 ? 38.679 10.568 -50.890 1.00 85.69 79 ALA A C 1
ATOM 636 O O . ALA A 1 79 ? 37.860 9.676 -51.130 1.00 85.69 79 ALA A O 1
ATOM 637 N N . ASN A 1 80 ? 39.191 11.332 -51.863 1.00 87.06 80 ASN A N 1
ATOM 638 C CA . ASN A 1 80 ? 38.885 11.154 -53.285 1.00 87.06 80 ASN A CA 1
ATOM 639 C C . ASN A 1 80 ? 39.278 9.756 -53.783 1.00 87.06 80 ASN A C 1
ATOM 641 O O . ASN A 1 80 ? 38.457 9.080 -54.404 1.00 87.06 80 ASN A O 1
ATOM 645 N N . ALA A 1 81 ? 40.487 9.293 -53.463 1.00 88.75 81 ALA A N 1
ATOM 646 C CA . ALA A 1 81 ? 40.976 7.976 -53.863 1.00 88.75 81 ALA A CA 1
ATOM 647 C C . ALA A 1 81 ? 40.126 6.828 -53.289 1.00 88.75 81 ALA A C 1
ATOM 649 O O . ALA A 1 81 ? 39.886 5.835 -53.979 1.00 88.75 81 ALA A O 1
ATOM 650 N N . ALA A 1 82 ? 39.630 6.967 -52.054 1.00 88.88 82 ALA A N 1
ATOM 651 C CA . ALA A 1 82 ? 38.766 5.970 -51.422 1.00 88.88 82 ALA A CA 1
ATOM 652 C C . ALA A 1 82 ? 37.366 5.900 -52.060 1.00 88.88 82 ALA A C 1
ATOM 654 O O . ALA A 1 82 ? 36.793 4.817 -52.191 1.00 88.88 82 ALA A O 1
ATOM 655 N N . MET A 1 83 ? 36.811 7.042 -52.474 1.00 89.00 83 MET A N 1
ATOM 656 C CA . MET A 1 83 ? 35.446 7.135 -52.996 1.00 89.00 83 MET A CA 1
ATOM 657 C C . MET A 1 83 ? 35.333 6.903 -54.507 1.00 89.00 83 MET A C 1
ATOM 659 O O . MET A 1 83 ? 34.300 6.401 -54.954 1.00 89.00 83 MET A O 1
ATOM 663 N N . GLU A 1 84 ? 36.348 7.250 -55.306 1.00 88.44 84 GLU A N 1
ATOM 664 C CA . GLU A 1 84 ? 36.276 7.182 -56.776 1.00 88.44 84 GLU A CA 1
ATOM 665 C C . GLU A 1 84 ? 35.861 5.794 -57.316 1.00 88.44 84 GLU A C 1
ATOM 667 O O . GLU A 1 84 ? 34.960 5.747 -58.162 1.00 88.44 84 GLU A O 1
ATOM 672 N N . PRO A 1 85 ? 36.372 4.654 -56.792 1.00 88.88 85 PRO A N 1
ATOM 673 C CA . PRO A 1 85 ? 35.991 3.320 -57.272 1.00 88.88 85 PRO A CA 1
ATOM 674 C C . PRO A 1 85 ? 34.500 2.991 -57.110 1.00 88.88 85 PRO A C 1
ATOM 676 O O . PRO A 1 85 ? 33.943 2.223 -57.892 1.00 88.88 85 PRO A O 1
ATOM 679 N N . VAL A 1 86 ? 33.840 3.572 -56.103 1.00 89.88 86 VAL A N 1
ATOM 680 C CA . VAL A 1 86 ? 32.438 3.285 -55.744 1.00 89.88 86 VAL A CA 1
ATOM 681 C C . VAL A 1 86 ? 31.515 4.493 -55.909 1.00 89.88 86 VAL A C 1
ATOM 683 O O . VAL A 1 86 ? 30.328 4.414 -55.597 1.00 89.88 86 VAL A O 1
ATOM 686 N N . ARG A 1 87 ? 32.011 5.604 -56.464 1.00 89.31 87 ARG A N 1
ATOM 687 C CA . ARG A 1 87 ? 31.316 6.897 -56.565 1.00 89.31 87 ARG A CA 1
ATOM 688 C C . ARG A 1 87 ? 29.898 6.794 -57.126 1.00 89.31 87 ARG A C 1
ATOM 690 O O . ARG A 1 87 ? 28.968 7.381 -56.575 1.00 89.31 87 ARG A O 1
ATOM 697 N N . ARG A 1 88 ? 29.726 6.071 -58.240 1.00 88.62 88 ARG A N 1
ATOM 698 C CA . ARG A 1 88 ? 28.415 5.910 -58.901 1.00 88.62 88 ARG A CA 1
ATOM 699 C C . ARG A 1 88 ? 27.428 5.145 -58.029 1.00 88.62 88 ARG A C 1
ATOM 701 O O . ARG A 1 88 ? 26.243 5.462 -58.039 1.00 88.62 88 ARG A O 1
ATOM 708 N N . GLU A 1 89 ? 27.907 4.147 -57.299 1.00 88.69 89 GLU A N 1
ATOM 709 C CA . GLU A 1 89 ? 27.067 3.335 -56.427 1.00 88.69 89 GLU A CA 1
ATOM 710 C C . GLU A 1 89 ? 26.754 4.080 -55.128 1.00 88.69 89 GLU A C 1
ATOM 712 O O . GLU A 1 89 ? 25.591 4.120 -54.745 1.00 88.69 89 GLU A O 1
ATOM 717 N N . LEU A 1 90 ? 27.714 4.795 -54.531 1.00 88.38 90 LEU A N 1
ATOM 718 C CA . LEU A 1 90 ? 27.464 5.682 -53.388 1.00 88.38 90 LEU A CA 1
ATOM 719 C C . LEU A 1 90 ? 26.387 6.727 -53.694 1.00 88.38 90 LEU A C 1
ATOM 721 O O . LEU A 1 90 ? 25.433 6.854 -52.935 1.00 88.38 90 LEU A O 1
ATOM 725 N N . ALA A 1 91 ? 26.487 7.415 -54.837 1.00 90.31 91 ALA A N 1
ATOM 726 C CA . ALA A 1 91 ? 25.499 8.407 -55.265 1.00 90.31 91 ALA A CA 1
ATOM 727 C C . ALA A 1 91 ? 24.084 7.827 -55.415 1.00 90.31 91 ALA A C 1
ATOM 729 O O . ALA A 1 91 ? 23.093 8.511 -55.158 1.00 90.31 91 ALA A O 1
ATOM 730 N N . LYS A 1 92 ? 23.980 6.561 -55.838 1.00 89.44 92 LYS A N 1
ATOM 731 C CA . LYS A 1 92 ? 22.697 5.859 -55.921 1.00 89.44 92 LYS A CA 1
ATOM 732 C C . LYS A 1 92 ? 22.212 5.443 -54.542 1.00 89.44 92 LYS A C 1
ATOM 734 O O . LYS A 1 92 ? 21.015 5.535 -54.297 1.00 89.44 92 LYS A O 1
ATOM 739 N N . LEU A 1 93 ? 23.089 4.877 -53.709 1.00 89.69 93 LEU A N 1
ATOM 740 C CA . LEU A 1 93 ? 22.763 4.238 -52.431 1.00 89.69 93 LEU A CA 1
ATOM 741 C C . LEU A 1 93 ? 22.474 5.241 -51.312 1.00 89.69 93 LEU A C 1
ATOM 743 O O . LEU A 1 93 ? 21.684 4.927 -50.423 1.00 89.69 93 LEU A O 1
ATOM 747 N N . LEU A 1 94 ? 23.054 6.439 -51.362 1.00 92.25 94 LEU A N 1
ATOM 748 C CA . LEU A 1 94 ? 22.871 7.450 -50.329 1.00 92.25 94 LEU A CA 1
ATOM 749 C C . LEU A 1 94 ? 21.426 7.970 -50.313 1.00 92.25 94 LEU A C 1
ATOM 751 O O . LEU A 1 94 ? 21.031 8.842 -51.081 1.00 92.25 94 LEU A O 1
ATOM 755 N N . SER A 1 95 ? 20.622 7.396 -49.425 1.00 94.06 95 SER A N 1
ATOM 756 C CA . SER A 1 95 ? 19.227 7.760 -49.189 1.00 94.06 95 SER A CA 1
ATOM 757 C C . SER A 1 95 ? 18.820 7.315 -47.790 1.00 94.06 95 SER A C 1
ATOM 759 O O . SER A 1 95 ? 19.387 6.365 -47.242 1.00 94.06 95 SER A O 1
ATOM 761 N N . LYS A 1 96 ? 17.813 7.981 -47.220 1.00 94.25 96 LYS A N 1
ATOM 762 C CA . LYS A 1 96 ? 17.326 7.682 -45.870 1.00 94.25 96 LYS A CA 1
ATOM 763 C C . LYS A 1 96 ? 16.852 6.233 -45.739 1.00 94.25 96 LYS A C 1
ATOM 765 O O . LYS A 1 96 ? 17.234 5.560 -44.788 1.00 94.25 96 LYS A O 1
ATOM 770 N N . ASP A 1 97 ? 16.090 5.737 -46.712 1.00 94.25 97 ASP A N 1
ATOM 771 C CA . ASP A 1 97 ? 15.521 4.385 -46.669 1.00 94.25 97 ASP A CA 1
ATOM 772 C C . ASP A 1 97 ? 16.599 3.297 -46.673 1.00 94.25 97 ASP A C 1
ATOM 774 O O . ASP A 1 97 ? 16.500 2.314 -45.940 1.00 94.25 97 ASP A O 1
ATOM 778 N N . ARG A 1 98 ? 17.661 3.475 -47.467 1.00 93.81 98 ARG A N 1
ATOM 779 C CA . ARG A 1 98 ? 18.756 2.497 -47.565 1.00 93.81 98 ARG A CA 1
ATOM 780 C C . ARG A 1 98 ? 19.661 2.535 -46.344 1.00 93.81 98 ARG A C 1
ATOM 782 O O . ARG A 1 98 ? 20.042 1.483 -45.844 1.00 93.81 98 ARG A O 1
ATOM 789 N N . LEU A 1 99 ? 19.934 3.725 -45.814 1.00 94.25 99 LEU A N 1
ATOM 790 C CA . LEU A 1 99 ? 20.624 3.880 -44.534 1.00 94.25 99 LEU A CA 1
ATOM 791 C C . LEU A 1 99 ? 19.833 3.255 -43.379 1.00 94.25 99 LEU A C 1
ATOM 793 O O . LEU A 1 99 ? 20.415 2.579 -42.538 1.00 94.25 99 LEU A O 1
ATOM 797 N N . GLN A 1 100 ? 18.509 3.418 -43.363 1.00 95.38 100 GLN A N 1
ATOM 798 C CA . GLN A 1 100 ? 17.638 2.784 -42.377 1.00 95.38 100 GLN A CA 1
ATOM 799 C C . GLN A 1 100 ? 17.667 1.253 -42.485 1.00 95.38 100 GLN A C 1
ATOM 801 O O . GLN A 1 100 ? 17.750 0.572 -41.464 1.00 95.38 100 GLN A O 1
ATOM 806 N N . GLN A 1 101 ? 17.615 0.700 -43.701 1.00 94.31 101 GLN A N 1
ATOM 807 C CA . GLN A 1 101 ? 17.752 -0.746 -43.928 1.00 94.31 101 GLN A CA 1
ATOM 808 C C . GLN A 1 101 ? 19.124 -1.256 -43.476 1.00 94.31 101 GLN A C 1
ATOM 810 O O . GLN A 1 101 ? 19.203 -2.257 -42.767 1.00 94.31 101 GLN A O 1
ATOM 815 N N . GLY A 1 102 ? 20.187 -0.523 -43.808 1.00 94.75 102 GLY A N 1
ATOM 816 C CA . GLY A 1 102 ? 21.541 -0.809 -43.351 1.00 94.75 102 GLY A CA 1
ATOM 817 C C . GLY A 1 102 ? 21.673 -0.784 -41.830 1.00 94.75 102 GLY A C 1
ATOM 818 O O . GLY A 1 102 ? 22.227 -1.709 -41.244 1.00 94.75 102 GLY A O 1
ATOM 819 N N . MET A 1 103 ? 21.077 0.210 -41.167 1.00 95.44 103 MET A N 1
ATOM 820 C CA . MET A 1 103 ? 21.045 0.277 -39.707 1.00 95.44 103 MET A CA 1
ATOM 821 C C . MET A 1 103 ? 20.252 -0.893 -39.111 1.00 95.44 103 MET A C 1
ATOM 823 O O . MET A 1 103 ? 20.692 -1.504 -38.145 1.00 95.44 103 MET A O 1
ATOM 827 N N . MET A 1 104 ? 19.116 -1.273 -39.704 1.00 94.81 104 MET A N 1
ATOM 828 C CA . MET A 1 104 ? 18.366 -2.456 -39.270 1.00 94.81 104 MET A CA 1
ATOM 829 C C . MET A 1 104 ? 19.208 -3.734 -39.391 1.00 94.81 104 MET A C 1
ATOM 831 O O . MET A 1 104 ? 19.203 -4.562 -38.481 1.00 94.81 104 MET A O 1
ATOM 835 N N . ARG A 1 105 ? 19.966 -3.884 -40.483 1.00 93.44 105 ARG A N 1
ATOM 836 C CA . ARG A 1 105 ? 20.888 -5.008 -40.682 1.00 93.44 105 ARG A CA 1
ATOM 837 C C . ARG A 1 105 ? 22.010 -5.013 -39.643 1.00 93.44 105 ARG A C 1
ATOM 839 O O . ARG A 1 105 ? 22.292 -6.058 -39.069 1.00 93.44 105 ARG A O 1
ATOM 846 N N . PHE A 1 106 ? 22.585 -3.855 -39.340 1.00 94.50 106 PHE A N 1
ATOM 847 C CA . PHE A 1 106 ? 23.558 -3.704 -38.261 1.00 94.50 106 PHE A CA 1
ATOM 848 C C . PHE A 1 106 ? 22.993 -4.166 -36.904 1.00 94.50 106 PHE A C 1
ATOM 850 O O . PHE A 1 106 ? 23.637 -4.945 -36.202 1.00 94.50 106 PHE A O 1
ATOM 857 N N . LEU A 1 107 ? 21.753 -3.785 -36.565 1.00 94.62 107 LEU A N 1
ATOM 858 C CA . LEU A 1 107 ? 21.087 -4.255 -35.341 1.00 94.62 107 LEU A CA 1
ATOM 859 C C . LEU A 1 107 ? 20.839 -5.773 -35.342 1.00 94.62 107 LEU A C 1
ATOM 861 O O . LEU A 1 107 ? 20.953 -6.405 -34.295 1.00 94.62 107 LEU A O 1
ATOM 865 N N . GLN A 1 108 ? 20.532 -6.379 -36.493 1.00 92.62 108 GLN A N 1
ATOM 866 C CA . GLN A 1 108 ? 20.392 -7.839 -36.617 1.00 92.62 108 GLN A CA 1
ATOM 867 C C . GLN A 1 108 ? 21.698 -8.582 -36.349 1.00 92.62 108 GLN A C 1
ATOM 869 O O . GLN A 1 108 ? 21.659 -9.689 -35.821 1.00 92.62 108 GLN A O 1
ATOM 874 N N . THR A 1 109 ? 22.834 -7.988 -36.701 1.00 91.69 109 THR A N 1
ATOM 875 C CA . THR A 1 109 ? 24.147 -8.597 -36.481 1.00 91.69 109 THR A CA 1
ATOM 876 C C . THR A 1 109 ? 24.606 -8.424 -35.035 1.00 91.69 109 THR A C 1
ATOM 878 O O . THR A 1 109 ? 25.041 -9.388 -34.410 1.00 91.69 109 THR A O 1
ATOM 881 N N . HIS A 1 110 ? 24.477 -7.215 -34.483 1.00 91.94 110 HIS A N 1
ATOM 882 C CA . HIS A 1 110 ? 25.137 -6.846 -33.223 1.00 91.94 110 HIS A CA 1
ATOM 883 C C . HIS A 1 110 ? 24.199 -6.733 -32.016 1.00 91.94 110 HIS A C 1
ATOM 885 O O . HIS A 1 110 ? 24.660 -6.695 -30.880 1.00 91.94 110 HIS A O 1
ATOM 891 N N . ALA A 1 111 ? 22.880 -6.685 -32.224 1.00 92.19 111 ALA A N 1
ATOM 892 C CA . ALA A 1 111 ? 21.904 -6.415 -31.167 1.00 92.19 111 ALA A CA 1
ATOM 893 C C . ALA A 1 111 ? 20.587 -7.200 -31.349 1.00 92.19 111 ALA A C 1
ATOM 895 O O . ALA A 1 111 ? 19.493 -6.645 -31.260 1.00 92.19 111 ALA A O 1
ATOM 896 N N . ILE A 1 112 ? 20.661 -8.522 -31.546 1.00 91.94 112 ILE A N 1
ATOM 897 C CA . ILE A 1 112 ? 19.473 -9.383 -31.745 1.00 91.94 112 ILE A CA 1
ATOM 898 C C . ILE A 1 112 ? 18.452 -9.240 -30.599 1.00 91.94 112 ILE A C 1
ATOM 900 O O . ILE A 1 112 ? 17.245 -9.181 -30.840 1.00 91.94 112 ILE A O 1
ATOM 904 N N . LYS A 1 113 ? 18.921 -9.126 -29.346 1.00 93.06 113 LYS A N 1
ATOM 905 C CA . LYS A 1 113 ? 18.052 -8.908 -28.173 1.00 93.06 113 LYS A CA 1
ATOM 906 C C . LYS A 1 113 ? 17.287 -7.580 -28.253 1.00 93.06 113 LYS A C 1
ATOM 908 O O . LYS A 1 113 ? 16.144 -7.509 -27.811 1.00 93.06 113 LYS A O 1
ATOM 913 N N . LEU A 1 114 ? 17.871 -6.539 -28.848 1.00 94.12 114 LEU A N 1
ATOM 914 C CA . LEU A 1 114 ? 17.179 -5.267 -29.052 1.00 94.12 114 LEU A CA 1
ATOM 915 C C . LEU A 1 114 ? 16.002 -5.422 -30.019 1.00 94.12 114 LEU A C 1
ATOM 917 O O . LEU A 1 114 ? 14.947 -4.844 -29.785 1.00 94.12 114 LEU A O 1
ATOM 921 N N . LEU A 1 115 ? 16.133 -6.243 -31.062 1.00 93.56 115 LEU A N 1
ATOM 922 C CA . LEU A 1 115 ? 15.048 -6.462 -32.023 1.00 93.56 115 LEU A CA 1
ATOM 923 C C . LEU A 1 115 ? 13.831 -7.138 -31.385 1.00 93.56 115 LEU A C 1
ATOM 925 O O . LEU A 1 115 ? 12.692 -6.750 -31.653 1.00 93.56 115 LEU A O 1
ATOM 929 N N . SER A 1 116 ? 14.052 -8.117 -30.502 1.00 93.25 116 SER A N 1
ATOM 930 C CA . SER A 1 116 ? 12.947 -8.744 -29.769 1.00 93.25 116 SER A CA 1
ATOM 931 C C . SER A 1 116 ? 12.286 -7.760 -28.797 1.00 93.25 116 SER A C 1
ATOM 933 O O . SER A 1 116 ? 11.061 -7.742 -28.678 1.00 93.25 116 SER A O 1
ATOM 935 N N . LEU A 1 117 ? 13.066 -6.885 -28.155 1.00 94.31 117 LEU A N 1
ATOM 936 C CA . LEU A 1 117 ? 12.553 -5.795 -27.319 1.00 94.31 117 LEU A CA 1
ATOM 937 C C . LEU A 1 117 ? 11.735 -4.779 -28.117 1.00 94.31 117 LEU A C 1
ATOM 939 O O . LEU A 1 117 ? 10.644 -4.420 -27.685 1.00 94.31 117 LEU A O 1
ATOM 943 N N . MET A 1 118 ? 12.204 -4.371 -29.298 1.00 94.19 118 MET A N 1
ATOM 944 C CA . MET A 1 118 ? 11.467 -3.466 -30.183 1.00 94.19 118 MET A CA 1
ATOM 945 C C . MET A 1 118 ? 10.079 -4.019 -30.514 1.00 94.19 118 MET A C 1
ATOM 947 O O . MET A 1 118 ? 9.092 -3.291 -30.431 1.00 94.19 118 MET A O 1
ATOM 951 N N . SER A 1 119 ? 9.981 -5.318 -30.818 1.00 92.19 119 SER A N 1
ATOM 952 C CA . SER A 1 119 ? 8.692 -5.959 -31.090 1.00 92.19 119 SER A CA 1
ATOM 953 C C . SER A 1 119 ? 7.765 -5.964 -29.871 1.00 92.19 119 SER A C 1
ATOM 955 O O . SER A 1 119 ? 6.574 -5.698 -30.025 1.00 92.19 119 SER A O 1
ATOM 957 N N . ARG A 1 120 ? 8.286 -6.271 -28.674 1.00 91.88 120 ARG A N 1
ATOM 958 C CA . ARG A 1 120 ? 7.495 -6.341 -27.429 1.00 91.88 120 ARG A CA 1
ATOM 959 C C . ARG A 1 120 ? 7.031 -4.973 -26.935 1.00 91.88 120 ARG A C 1
ATOM 961 O O . ARG A 1 120 ? 5.933 -4.850 -26.408 1.00 91.88 120 ARG A O 1
ATOM 968 N N . LEU A 1 121 ? 7.853 -3.949 -27.146 1.00 92.94 121 LEU A N 1
ATOM 969 C CA . LEU A 1 121 ? 7.571 -2.566 -26.762 1.00 92.94 121 LEU A CA 1
ATOM 970 C C . LEU A 1 121 ? 6.864 -1.769 -27.869 1.00 92.94 121 LEU A C 1
ATOM 972 O O . LEU A 1 121 ? 6.607 -0.583 -27.686 1.00 92.94 121 LEU A O 1
ATOM 976 N N . HIS A 1 122 ? 6.563 -2.395 -29.013 1.00 92.38 122 HIS A N 1
ATOM 977 C CA . HIS A 1 122 ? 5.980 -1.746 -30.193 1.00 92.38 122 HIS A CA 1
ATOM 978 C C . HIS A 1 122 ? 6.769 -0.509 -30.663 1.00 92.38 122 HIS A C 1
ATOM 980 O O . HIS A 1 122 ? 6.199 0.515 -31.040 1.00 92.38 122 HIS A O 1
ATOM 986 N N . MET A 1 123 ? 8.099 -0.611 -30.634 1.00 92.12 123 MET A N 1
ATOM 987 C CA . MET A 1 123 ? 9.013 0.450 -31.043 1.00 92.12 123 MET A CA 1
ATOM 988 C C . MET A 1 123 ? 9.505 0.239 -32.472 1.00 92.12 123 MET A C 1
ATOM 990 O O . MET A 1 123 ? 9.889 -0.863 -32.866 1.00 92.12 123 MET A O 1
ATOM 994 N N . ASP A 1 124 ? 9.566 1.328 -33.229 1.00 92.38 124 ASP A N 1
ATOM 995 C CA . ASP A 1 124 ? 10.221 1.356 -34.533 1.00 92.38 124 ASP A CA 1
ATOM 996 C C . ASP A 1 124 ? 11.702 1.775 -34.426 1.00 92.38 124 ASP A C 1
ATOM 998 O O . ASP A 1 124 ? 12.192 2.232 -33.388 1.00 92.38 124 ASP A O 1
ATOM 1002 N N . ILE A 1 125 ? 12.437 1.633 -35.531 1.00 92.31 125 ILE A N 1
ATOM 1003 C CA . ILE A 1 125 ? 13.856 2.011 -35.602 1.00 92.31 125 ILE A CA 1
ATOM 1004 C C . ILE A 1 125 ? 14.086 3.513 -35.389 1.00 92.31 125 ILE A C 1
ATOM 1006 O O . ILE A 1 125 ? 15.117 3.901 -34.849 1.00 92.31 125 ILE A O 1
ATOM 1010 N N . SER A 1 126 ? 13.135 4.377 -35.749 1.00 91.81 126 SER A N 1
ATOM 1011 C CA . SER A 1 126 ? 13.279 5.826 -35.571 1.00 91.81 126 SER A CA 1
ATOM 1012 C C . SER A 1 126 ? 13.274 6.225 -34.088 1.00 91.81 126 SER A C 1
ATOM 1014 O O . SER A 1 126 ? 14.017 7.123 -33.675 1.00 91.81 126 SER A O 1
ATOM 1016 N N . GLN A 1 127 ? 12.515 5.502 -33.260 1.00 92.50 127 GLN A N 1
ATOM 1017 C CA . GLN A 1 127 ? 12.519 5.653 -31.805 1.00 92.50 127 GLN A CA 1
ATOM 1018 C C . GLN A 1 127 ? 13.850 5.181 -31.204 1.00 92.50 127 GLN A C 1
ATOM 1020 O O . GLN A 1 127 ? 14.421 5.877 -30.361 1.00 92.50 127 GLN A O 1
ATOM 1025 N N . VAL A 1 128 ? 14.400 4.060 -31.686 1.00 92.75 128 VAL A N 1
ATOM 1026 C CA . VAL A 1 128 ? 15.741 3.579 -31.298 1.00 92.75 128 VAL A CA 1
ATOM 1027 C C . VAL A 1 128 ? 16.814 4.612 -31.647 1.00 92.75 128 VAL A C 1
ATOM 1029 O O . VAL A 1 128 ? 17.613 4.980 -30.789 1.00 92.75 128 VAL A O 1
ATOM 1032 N N . MET A 1 129 ? 16.784 5.165 -32.862 1.00 93.75 129 MET A N 1
ATOM 1033 C CA . MET A 1 129 ? 17.714 6.218 -33.290 1.00 93.75 129 MET A CA 1
ATOM 1034 C C . MET A 1 129 ? 17.596 7.491 -32.454 1.00 93.75 129 MET A C 1
ATOM 1036 O O . MET A 1 129 ? 18.588 8.169 -32.193 1.00 93.75 129 MET A O 1
ATOM 1040 N N . THR A 1 130 ? 16.389 7.836 -32.015 1.00 92.69 130 THR A N 1
ATOM 1041 C CA . THR A 1 130 ? 16.168 8.985 -31.130 1.00 92.69 130 THR A CA 1
ATOM 1042 C C . THR A 1 130 ? 16.795 8.757 -29.756 1.00 92.69 130 THR A C 1
ATOM 1044 O O . THR A 1 130 ? 17.465 9.652 -29.244 1.00 92.69 130 THR A O 1
ATOM 1047 N N . ARG A 1 131 ? 16.679 7.545 -29.199 1.00 91.62 131 ARG A N 1
ATOM 1048 C CA . ARG A 1 131 ? 17.346 7.176 -27.941 1.00 91.62 131 ARG A CA 1
ATOM 1049 C C . ARG A 1 131 ? 18.872 7.138 -28.087 1.00 91.62 131 ARG A C 1
ATOM 1051 O O . ARG A 1 131 ? 19.565 7.698 -27.244 1.00 91.62 131 ARG A O 1
ATOM 1058 N N . LEU A 1 132 ? 19.395 6.573 -29.179 1.00 93.25 132 LEU A N 1
ATOM 1059 C CA . LEU A 1 132 ? 20.835 6.570 -29.469 1.00 93.25 132 LEU A CA 1
ATOM 1060 C C . LEU A 1 132 ? 21.407 7.987 -29.599 1.00 93.25 132 LEU A C 1
ATOM 1062 O O . LEU A 1 132 ? 22.465 8.256 -29.040 1.00 93.25 132 LEU A O 1
ATOM 1066 N N . ARG A 1 133 ? 20.690 8.913 -30.254 1.00 92.88 133 ARG A N 1
ATOM 1067 C CA . ARG A 1 133 ? 21.072 10.337 -30.301 1.00 92.88 133 ARG A CA 1
ATOM 1068 C C . ARG A 1 133 ? 21.188 10.955 -28.914 1.00 92.88 133 ARG A C 1
ATOM 1070 O O . ARG A 1 133 ? 22.167 11.644 -28.652 1.00 92.88 133 ARG A O 1
ATOM 1077 N N . GLY A 1 134 ? 20.244 10.659 -28.022 1.00 90.44 134 GLY A N 1
ATOM 1078 C CA . GLY A 1 134 ? 20.317 11.103 -26.630 1.00 90.44 134 GLY A CA 1
ATOM 1079 C C . GLY A 1 134 ? 21.526 10.541 -25.872 1.00 90.44 134 GLY A C 1
ATOM 1080 O O . GLY A 1 134 ? 22.138 11.264 -25.093 1.00 90.44 134 GLY A O 1
ATOM 1081 N N . LEU A 1 135 ? 21.895 9.277 -26.115 1.00 90.44 135 LEU A N 1
ATOM 1082 C CA . LEU A 1 135 ? 23.026 8.618 -25.446 1.00 90.44 135 LEU A CA 1
ATOM 1083 C C . LEU A 1 135 ? 24.395 9.057 -25.980 1.00 90.44 135 LEU A C 1
ATOM 1085 O O . LEU A 1 135 ? 25.350 9.165 -25.213 1.00 90.44 135 LEU A O 1
ATOM 1089 N N . LEU A 1 136 ? 24.507 9.265 -27.292 1.00 91.62 136 LEU A N 1
ATOM 1090 C CA . LEU A 1 136 ? 25.762 9.652 -27.939 1.00 91.62 136 LEU A CA 1
ATOM 1091 C C . LEU A 1 136 ? 26.039 11.151 -27.806 1.00 91.62 136 LEU A C 1
ATOM 1093 O O . LEU A 1 136 ? 27.206 11.525 -27.701 1.00 91.62 136 LEU A O 1
ATOM 1097 N N . ASN A 1 137 ? 24.979 11.968 -27.750 1.00 91.06 137 ASN A N 1
ATOM 1098 C CA . ASN A 1 137 ? 25.024 13.425 -27.603 1.00 91.06 137 ASN A CA 1
ATOM 1099 C C . ASN A 1 137 ? 25.933 14.119 -28.637 1.00 91.06 137 ASN A C 1
ATOM 1101 O O . ASN A 1 137 ? 26.666 15.053 -28.322 1.00 91.06 137 ASN A O 1
ATOM 1105 N N . GLU A 1 138 ? 25.900 13.629 -29.875 1.00 90.25 138 GLU A N 1
ATOM 1106 C CA . GLU A 1 138 ? 26.684 14.139 -30.998 1.00 90.25 138 GLU A CA 1
ATOM 1107 C C . GLU A 1 138 ? 25.942 13.913 -32.322 1.00 90.25 138 GLU A C 1
ATOM 1109 O O . GLU A 1 138 ? 25.039 13.067 -32.415 1.00 90.25 138 GLU A O 1
ATOM 1114 N N . ASP A 1 139 ? 26.330 14.659 -33.355 1.00 90.75 139 ASP A N 1
ATOM 1115 C CA . ASP A 1 139 ? 25.732 14.555 -34.683 1.00 90.75 139 ASP A CA 1
ATOM 1116 C C . ASP A 1 139 ? 26.016 13.200 -35.346 1.00 90.75 139 ASP A C 1
ATOM 1118 O O . ASP A 1 139 ? 27.074 12.597 -35.173 1.00 90.75 139 ASP A O 1
ATOM 1122 N N . THR A 1 140 ? 25.093 12.740 -36.192 1.00 89.19 140 THR A N 1
ATOM 1123 C CA . THR A 1 140 ? 25.138 11.404 -36.816 1.00 89.19 140 THR A CA 1
ATOM 1124 C C . THR A 1 140 ? 26.352 11.156 -37.711 1.00 89.19 140 THR A C 1
ATOM 1126 O O . THR A 1 140 ? 26.717 10.001 -37.918 1.00 89.19 140 THR A O 1
ATOM 1129 N N . TYR A 1 141 ? 26.996 12.205 -38.236 1.00 89.50 141 TYR A N 1
ATOM 1130 C CA . TYR A 1 141 ? 28.227 12.063 -39.023 1.00 89.50 141 TYR A CA 1
ATOM 1131 C C . TYR A 1 141 ? 29.467 11.763 -38.165 1.00 89.50 141 TYR A C 1
ATOM 1133 O O . TYR A 1 141 ? 30.471 11.323 -38.716 1.00 89.50 141 TYR A O 1
ATOM 1141 N N . LEU A 1 142 ? 29.405 11.973 -36.843 1.00 90.75 142 LEU A N 1
ATOM 1142 C CA . LEU A 1 142 ? 30.491 11.669 -35.899 1.00 90.75 142 LEU A CA 1
ATOM 1143 C C . LEU A 1 142 ? 30.417 10.240 -35.346 1.00 90.75 142 LEU A C 1
ATOM 1145 O O . LEU A 1 142 ? 31.355 9.768 -34.705 1.00 90.75 142 LEU A O 1
ATOM 1149 N N . TRP A 1 143 ? 29.310 9.538 -35.591 1.00 93.19 143 TRP A N 1
ATOM 1150 C CA . TRP A 1 143 ? 29.054 8.234 -34.993 1.00 93.19 143 TRP A CA 1
ATOM 1151 C C . TRP A 1 143 ? 29.981 7.171 -35.571 1.00 93.19 143 TRP A C 1
ATOM 1153 O O . TRP A 1 143 ? 29.857 6.781 -36.734 1.00 93.19 143 TRP A O 1
ATOM 1163 N N . ARG A 1 144 ? 30.857 6.636 -34.724 1.00 91.06 144 ARG A N 1
ATOM 1164 C CA . ARG A 1 144 ? 31.685 5.466 -35.035 1.00 91.06 144 ARG A CA 1
ATOM 1165 C C . ARG A 1 144 ? 30.970 4.182 -34.650 1.00 91.06 144 ARG A C 1
ATOM 1167 O O . ARG A 1 144 ? 30.256 4.148 -33.649 1.00 91.06 144 ARG A O 1
ATOM 1174 N N . GLU A 1 145 ? 31.186 3.132 -35.435 1.00 92.81 145 GLU A N 1
ATOM 1175 C CA . GLU A 1 145 ? 30.506 1.849 -35.255 1.00 92.81 145 GLU A CA 1
ATOM 1176 C C . GLU A 1 145 ? 30.713 1.280 -33.842 1.00 92.81 145 GLU A C 1
ATOM 1178 O O . GLU A 1 145 ? 29.737 0.996 -33.153 1.00 92.81 145 GLU A O 1
ATOM 1183 N N . GLU A 1 146 ? 31.958 1.221 -33.366 1.00 91.81 146 GLU A N 1
ATOM 1184 C CA . GLU A 1 146 ? 32.323 0.705 -32.036 1.00 91.81 146 GLU A CA 1
ATOM 1185 C C . GLU A 1 146 ? 31.593 1.436 -30.899 1.00 91.81 146 GLU A C 1
ATOM 1187 O O . GLU A 1 146 ? 31.034 0.821 -29.990 1.00 91.81 146 GLU A O 1
ATOM 1192 N N . ARG A 1 147 ? 31.524 2.770 -30.978 1.00 91.62 147 ARG A N 1
ATOM 1193 C CA . ARG A 1 147 ? 30.844 3.595 -29.972 1.00 91.62 147 ARG A CA 1
ATOM 1194 C C . ARG A 1 147 ? 29.333 3.380 -30.003 1.00 91.62 147 ARG A C 1
ATOM 1196 O O . ARG A 1 147 ? 28.689 3.348 -28.955 1.00 91.62 147 ARG A O 1
ATOM 1203 N N . VAL A 1 148 ? 28.753 3.209 -31.192 1.00 94.06 148 VAL A N 1
ATOM 1204 C CA . VAL A 1 148 ? 27.335 2.856 -31.330 1.00 94.06 148 VAL A CA 1
ATOM 1205 C C . VAL A 1 148 ? 27.074 1.464 -30.749 1.00 94.06 148 VAL A C 1
ATOM 1207 O O . VAL A 1 148 ? 26.092 1.311 -30.028 1.00 94.06 148 VAL A O 1
ATOM 1210 N N . GLN A 1 149 ? 27.948 0.476 -30.972 1.00 93.69 149 GLN A N 1
ATOM 1211 C CA . GLN A 1 149 ? 27.833 -0.861 -30.368 1.00 93.69 149 GLN A CA 1
ATOM 1212 C C . GLN A 1 149 ? 27.878 -0.809 -28.828 1.00 93.69 149 GLN A C 1
ATOM 1214 O O . GLN A 1 149 ? 27.049 -1.433 -28.158 1.00 93.69 149 GLN A O 1
ATOM 1219 N N . GLU A 1 150 ? 28.778 -0.008 -28.248 1.00 92.62 150 GLU A N 1
ATOM 1220 C CA . GLU A 1 150 ? 28.840 0.212 -26.798 1.00 92.62 150 GLU A CA 1
ATOM 1221 C C . GLU A 1 150 ? 27.512 0.787 -26.270 1.00 92.62 150 GLU A C 1
ATOM 1223 O O . GLU A 1 150 ? 26.905 0.243 -25.341 1.00 92.62 150 GLU A O 1
ATOM 1228 N N . LYS A 1 151 ? 26.998 1.851 -26.904 1.00 92.75 151 LYS A N 1
ATOM 1229 C CA . LYS A 1 151 ? 25.729 2.478 -26.494 1.00 92.75 151 LYS A CA 1
ATOM 1230 C C . LYS A 1 151 ? 24.508 1.612 -26.780 1.00 92.75 151 LYS A C 1
ATOM 1232 O O . LYS A 1 151 ? 23.520 1.720 -26.056 1.00 92.75 151 LYS A O 1
ATOM 1237 N N . LEU A 1 152 ? 24.567 0.712 -27.758 1.00 93.56 152 LEU A N 1
ATOM 1238 C CA . LEU A 1 152 ? 23.526 -0.288 -27.984 1.00 93.56 152 LEU A CA 1
ATOM 1239 C C . LEU A 1 152 ? 23.424 -1.282 -26.833 1.00 93.56 152 LEU A C 1
ATOM 1241 O O . LEU A 1 152 ? 22.312 -1.679 -26.487 1.00 93.56 152 LEU A O 1
ATOM 1245 N N . THR A 1 153 ? 24.543 -1.654 -26.214 1.00 91.31 153 THR A N 1
ATOM 1246 C CA . THR A 1 153 ? 24.534 -2.539 -25.040 1.00 91.31 153 THR A CA 1
ATOM 1247 C C . THR A 1 153 ? 23.810 -1.866 -23.873 1.00 91.31 153 THR A C 1
ATOM 1249 O O . THR A 1 153 ? 22.905 -2.458 -23.280 1.00 91.31 153 THR A O 1
ATOM 1252 N N . GLN A 1 154 ? 24.122 -0.591 -23.615 1.00 90.00 154 GLN A N 1
ATOM 1253 C CA . GLN A 1 154 ? 23.423 0.223 -22.617 1.00 90.00 154 GLN A CA 1
ATOM 1254 C C . GLN A 1 154 ? 21.926 0.362 -22.940 1.00 90.00 154 GLN A C 1
ATOM 1256 O O . GLN A 1 154 ? 21.082 0.054 -22.103 1.00 90.00 154 GLN A O 1
ATOM 1261 N N . LEU A 1 155 ? 21.583 0.745 -24.174 1.00 91.88 155 LEU A N 1
ATOM 1262 C CA . LEU A 1 155 ? 20.191 0.912 -24.600 1.00 91.88 155 LEU A CA 1
ATOM 1263 C C . LEU A 1 155 ? 19.388 -0.391 -24.499 1.00 91.88 155 LEU A C 1
ATOM 1265 O O . LEU A 1 155 ? 18.231 -0.382 -24.085 1.00 91.88 155 LEU A O 1
ATOM 1269 N N . THR A 1 156 ? 19.996 -1.518 -24.869 1.00 92.81 156 THR A N 1
ATOM 1270 C CA . THR A 1 156 ? 19.369 -2.840 -24.754 1.00 92.81 156 THR A CA 1
ATOM 1271 C C . THR A 1 156 ? 19.076 -3.164 -23.296 1.00 92.81 156 THR A C 1
ATOM 1273 O O . THR A 1 156 ? 17.993 -3.657 -22.997 1.00 92.81 156 THR A O 1
ATOM 1276 N N . SER A 1 157 ? 20.006 -2.855 -22.390 1.00 90.81 157 SER A N 1
ATOM 1277 C CA . SER A 1 157 ? 19.818 -3.037 -20.951 1.00 90.81 157 SER A CA 1
ATOM 1278 C C . SER A 1 157 ? 18.640 -2.210 -20.419 1.00 90.81 157 SER A C 1
ATOM 1280 O O . SER A 1 157 ? 17.754 -2.757 -19.760 1.00 90.81 157 SER A O 1
ATOM 1282 N N . ASP A 1 158 ? 18.575 -0.925 -20.776 1.00 89.75 158 ASP A N 1
ATOM 1283 C CA . ASP A 1 158 ? 17.508 -0.015 -20.340 1.00 89.75 158 ASP A CA 1
ATOM 1284 C C . ASP A 1 158 ? 16.127 -0.461 -20.844 1.00 89.75 158 ASP A C 1
ATOM 1286 O O . ASP A 1 158 ? 15.146 -0.469 -20.094 1.00 89.75 158 ASP A O 1
ATOM 1290 N N . LEU A 1 159 ? 16.039 -0.870 -22.114 1.00 92.25 159 LEU A N 1
ATOM 1291 C CA .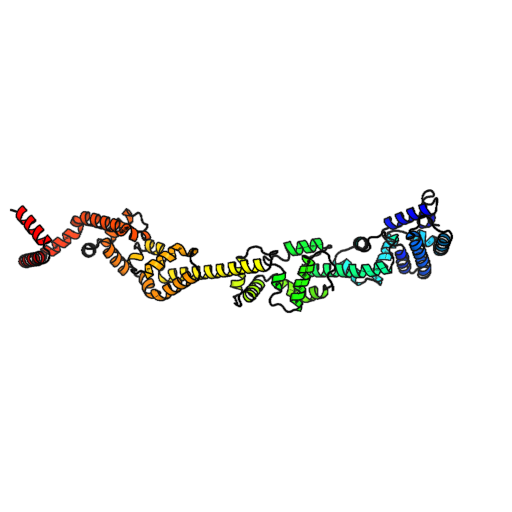 LEU A 1 159 ? 14.794 -1.367 -22.701 1.00 92.25 159 LEU A CA 1
ATOM 1292 C C . LEU A 1 159 ? 14.391 -2.732 -22.138 1.00 92.25 159 LEU A C 1
ATOM 1294 O O . LEU A 1 159 ? 13.200 -3.003 -22.003 1.00 92.25 159 LEU A O 1
ATOM 1298 N N . ASP A 1 160 ? 15.353 -3.579 -21.774 1.00 93.44 160 ASP A N 1
ATOM 1299 C CA . ASP A 1 160 ? 15.071 -4.860 -21.128 1.00 93.44 160 ASP A CA 1
ATOM 1300 C C . ASP A 1 160 ? 14.457 -4.681 -19.738 1.00 93.44 160 ASP A C 1
ATOM 1302 O O . ASP A 1 160 ? 13.507 -5.377 -19.380 1.00 93.44 160 ASP A O 1
ATOM 1306 N N . LEU A 1 161 ? 14.945 -3.694 -18.990 1.00 92.12 161 LEU A N 1
ATOM 1307 C CA . LEU A 1 161 ? 14.375 -3.264 -17.717 1.00 92.12 161 LEU A CA 1
ATOM 1308 C C . LEU A 1 161 ? 12.970 -2.684 -17.868 1.00 92.12 161 LEU A C 1
ATOM 1310 O O . LEU A 1 161 ? 12.073 -3.028 -17.095 1.00 92.12 161 LEU A O 1
ATOM 1314 N N . LEU A 1 162 ? 12.771 -1.833 -18.876 1.00 92.94 162 LEU A N 1
ATOM 1315 C CA . LEU A 1 162 ? 11.460 -1.280 -19.205 1.00 92.94 162 LEU A CA 1
ATOM 1316 C C . LEU A 1 162 ? 10.452 -2.395 -19.514 1.00 92.94 162 LEU A C 1
ATOM 1318 O O . LEU A 1 162 ? 9.345 -2.390 -18.981 1.00 92.94 162 LEU A O 1
ATOM 1322 N N . ASP A 1 163 ? 10.843 -3.367 -20.337 1.00 95.12 163 ASP A N 1
ATOM 1323 C CA . ASP A 1 163 ? 10.020 -4.526 -20.678 1.00 95.12 163 ASP A CA 1
ATOM 1324 C C . ASP A 1 163 ? 9.720 -5.410 -19.456 1.00 95.12 163 ASP A C 1
ATOM 1326 O O . ASP A 1 163 ? 8.572 -5.798 -19.255 1.00 95.12 163 ASP A O 1
ATOM 1330 N N . ALA A 1 164 ? 10.705 -5.677 -18.592 1.00 95.31 164 ALA A N 1
ATOM 1331 C CA . ALA A 1 164 ? 10.489 -6.449 -17.366 1.00 95.31 164 ALA A CA 1
ATOM 1332 C C . ALA A 1 164 ? 9.516 -5.758 -16.392 1.00 95.31 164 ALA A C 1
ATOM 1334 O O . ALA A 1 164 ? 8.653 -6.413 -15.806 1.00 95.31 164 ALA A O 1
ATOM 1335 N N . LEU A 1 165 ? 9.612 -4.434 -16.236 1.00 94.88 165 LEU A N 1
ATOM 1336 C CA . LEU A 1 165 ? 8.658 -3.661 -15.436 1.00 94.88 165 LEU A CA 1
ATOM 1337 C C . LEU A 1 165 ? 7.262 -3.626 -16.071 1.00 94.88 165 LEU A C 1
ATOM 1339 O O . LEU A 1 165 ? 6.270 -3.721 -15.351 1.00 94.88 165 LEU A O 1
ATOM 1343 N N . ASN A 1 166 ? 7.176 -3.485 -17.396 1.00 95.62 166 ASN A N 1
ATOM 1344 C CA . ASN A 1 166 ? 5.921 -3.559 -18.145 1.00 95.62 166 ASN A CA 1
ATOM 1345 C C . ASN A 1 166 ? 5.233 -4.907 -17.911 1.00 95.62 166 ASN A C 1
ATOM 1347 O O . ASN A 1 166 ? 4.047 -4.946 -17.580 1.00 95.62 166 ASN A O 1
ATOM 1351 N N . ASP A 1 167 ? 5.998 -5.997 -17.992 1.00 95.81 167 ASP A N 1
ATOM 1352 C CA . ASP A 1 167 ? 5.517 -7.347 -17.719 1.00 95.81 167 ASP A CA 1
ATOM 1353 C C . ASP A 1 167 ? 5.034 -7.497 -16.267 1.00 95.81 167 ASP A C 1
ATOM 1355 O O . ASP A 1 167 ? 3.923 -7.981 -16.039 1.00 95.81 167 ASP A O 1
ATOM 1359 N N . LEU A 1 168 ? 5.804 -7.014 -15.283 1.00 96.12 168 LEU A N 1
ATOM 1360 C CA . LEU A 1 168 ? 5.403 -6.990 -13.868 1.00 96.12 168 LEU A CA 1
ATOM 1361 C C . LEU A 1 168 ? 4.093 -6.214 -13.654 1.00 96.12 168 LEU A C 1
ATOM 1363 O O . LEU A 1 168 ? 3.215 -6.658 -12.913 1.00 96.12 168 LEU A O 1
ATOM 1367 N N . CYS A 1 169 ? 3.957 -5.067 -14.320 1.00 95.56 169 CYS A N 1
ATOM 1368 C CA . CYS A 1 169 ? 2.823 -4.162 -14.174 1.00 95.56 169 CYS A CA 1
ATOM 1369 C C . CYS A 1 169 ? 1.601 -4.543 -15.025 1.00 95.56 169 CYS A C 1
ATOM 1371 O O . CYS A 1 169 ? 0.524 -3.975 -14.825 1.00 95.56 169 CYS A O 1
ATOM 1373 N N . GLY A 1 170 ? 1.759 -5.469 -15.976 1.00 94.44 170 GLY A N 1
ATOM 1374 C CA . GLY A 1 170 ? 0.722 -5.854 -16.933 1.00 94.44 170 GLY A CA 1
ATOM 1375 C C . GLY A 1 170 ? 0.346 -4.738 -17.915 1.00 94.44 170 GLY A C 1
ATOM 1376 O O . GLY A 1 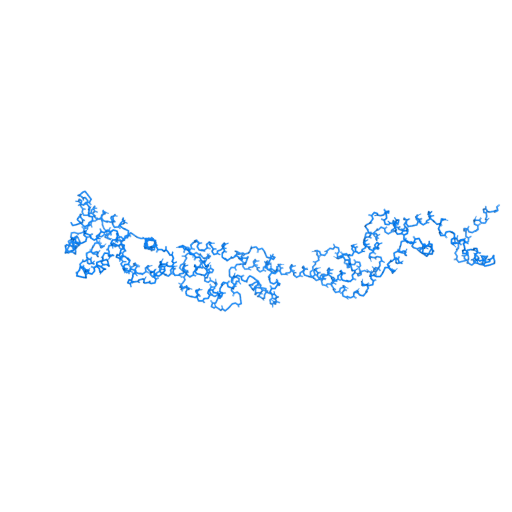170 ? -0.823 -4.613 -18.273 1.00 94.44 170 GLY A O 1
ATOM 1377 N N . VAL A 1 171 ? 1.304 -3.899 -18.321 1.00 94.75 171 VAL A N 1
ATOM 1378 C CA . VAL A 1 171 ? 1.089 -2.771 -19.247 1.00 94.75 171 VAL A CA 1
ATOM 1379 C C . VAL A 1 171 ? 2.155 -2.731 -20.334 1.00 94.75 171 VAL A C 1
ATOM 1381 O O . VAL A 1 171 ? 3.179 -3.391 -20.227 1.00 94.75 171 VAL A O 1
ATOM 1384 N N . VAL A 1 172 ? 1.931 -1.923 -21.371 1.00 91.12 172 VAL A N 1
ATOM 1385 C CA . VAL A 1 172 ? 2.932 -1.648 -22.408 1.00 91.12 172 VAL A CA 1
ATOM 1386 C C . VAL A 1 172 ? 3.170 -0.143 -22.470 1.00 91.12 172 VAL A C 1
ATOM 1388 O O . VAL A 1 172 ? 2.355 0.611 -23.005 1.00 91.12 172 VAL A O 1
ATOM 1391 N N . LYS A 1 173 ? 4.266 0.309 -21.859 1.00 90.56 173 LYS A N 1
ATOM 1392 C CA . LYS A 1 173 ? 4.760 1.692 -21.907 1.00 90.56 173 LYS A CA 1
ATOM 1393 C C . LYS A 1 173 ? 6.096 1.739 -22.638 1.00 90.56 173 LYS A C 1
ATOM 1395 O O . LYS A 1 173 ? 6.929 0.856 -22.464 1.00 90.56 173 LYS A O 1
ATOM 1400 N N . THR A 1 174 ? 6.313 2.779 -23.434 1.00 87.06 174 THR A N 1
ATOM 1401 C CA . THR A 1 174 ? 7.545 2.960 -24.217 1.00 87.06 174 THR A CA 1
ATOM 1402 C C . THR A 1 174 ? 8.582 3.823 -23.510 1.00 87.06 174 THR A C 1
ATOM 1404 O O . THR A 1 174 ? 9.707 3.915 -23.998 1.00 87.06 174 THR A O 1
ATOM 1407 N N . ASP A 1 175 ? 8.235 4.431 -22.371 1.00 86.25 175 ASP A N 1
ATOM 1408 C CA . ASP A 1 175 ? 9.133 5.246 -21.559 1.00 86.25 175 ASP A CA 1
ATOM 1409 C C . ASP A 1 175 ? 9.058 4.899 -20.067 1.00 86.25 175 ASP A C 1
ATOM 1411 O O . ASP A 1 175 ? 7.991 4.608 -19.517 1.00 86.25 175 ASP A O 1
ATOM 1415 N N . LEU A 1 176 ? 10.214 4.958 -19.403 1.00 87.81 176 LEU A N 1
ATOM 1416 C CA . LEU A 1 176 ? 10.343 4.627 -17.988 1.00 87.81 176 LEU A CA 1
ATOM 1417 C C . LEU A 1 176 ? 9.648 5.659 -17.090 1.00 87.81 176 LEU A C 1
ATOM 1419 O O . LEU A 1 176 ? 9.143 5.301 -16.030 1.00 87.81 176 LEU A O 1
ATOM 1423 N N . THR A 1 177 ? 9.585 6.927 -17.500 1.00 89.75 177 THR A N 1
ATOM 1424 C CA . THR A 1 177 ? 8.931 8.000 -16.736 1.00 89.75 177 THR A CA 1
ATOM 1425 C C . THR A 1 177 ? 7.443 7.713 -16.576 1.00 89.75 177 THR A C 1
ATOM 1427 O O . THR A 1 177 ? 6.933 7.687 -15.454 1.00 89.75 177 THR A O 1
ATOM 1430 N N . ASP A 1 178 ? 6.766 7.401 -17.681 1.00 91.69 178 ASP A N 1
ATOM 1431 C CA . ASP A 1 178 ? 5.344 7.052 -17.681 1.00 91.69 178 ASP A CA 1
ATOM 1432 C C . ASP A 1 178 ? 5.079 5.781 -16.875 1.00 91.69 178 ASP A C 1
ATOM 1434 O O . ASP A 1 178 ? 4.103 5.698 -16.124 1.00 91.69 178 ASP A O 1
ATOM 1438 N N . LEU A 1 179 ? 5.968 4.791 -16.992 1.00 93.00 179 LEU A N 1
ATOM 1439 C CA . LEU A 1 179 ? 5.852 3.539 -16.255 1.00 93.00 179 LEU A CA 1
ATOM 1440 C C . LEU A 1 179 ? 6.035 3.737 -14.746 1.00 93.00 179 LEU A C 1
ATOM 1442 O O . LEU A 1 179 ? 5.287 3.158 -13.963 1.00 93.00 179 LEU A O 1
ATOM 1446 N N . ARG A 1 180 ? 6.958 4.608 -14.320 1.00 92.94 180 ARG A N 1
ATOM 1447 C CA . ARG A 1 180 ? 7.131 4.984 -12.906 1.00 92.94 180 ARG A CA 1
ATOM 1448 C C . ARG A 1 180 ? 5.897 5.671 -12.345 1.00 92.94 180 ARG A C 1
ATOM 1450 O O . ARG A 1 180 ? 5.496 5.379 -11.220 1.00 92.94 180 ARG A O 1
ATOM 1457 N N . ILE A 1 181 ? 5.296 6.583 -13.108 1.00 92.75 181 ILE A N 1
ATOM 1458 C CA . ILE A 1 181 ? 4.061 7.264 -12.702 1.00 92.75 181 ILE A CA 1
ATOM 1459 C C . ILE A 1 181 ? 2.933 6.239 -12.560 1.00 92.75 181 ILE A C 1
ATOM 1461 O O . ILE A 1 181 ? 2.250 6.219 -11.534 1.00 92.75 181 ILE A O 1
ATOM 1465 N N . TYR A 1 182 ? 2.772 5.352 -13.544 1.00 95.12 182 TYR A N 1
ATOM 1466 C CA . TYR A 1 182 ? 1.783 4.278 -13.493 1.00 95.12 182 TYR A CA 1
ATOM 1467 C C . TYR A 1 182 ? 1.999 3.349 -12.291 1.00 95.12 182 TYR A C 1
ATOM 1469 O O . TYR A 1 182 ? 1.047 3.053 -11.566 1.00 95.12 182 TYR A O 1
ATOM 1477 N N . PHE A 1 183 ? 3.249 2.951 -12.030 1.00 95.44 183 PHE A N 1
ATOM 1478 C CA . PHE A 1 183 ? 3.605 2.114 -10.888 1.00 95.44 183 PHE A CA 1
ATOM 1479 C C . PHE A 1 183 ? 3.131 2.749 -9.578 1.00 95.44 183 PHE A C 1
ATOM 1481 O O . PHE A 1 183 ? 2.402 2.117 -8.821 1.00 95.44 183 PHE A O 1
ATOM 1488 N N . LYS A 1 184 ? 3.481 4.020 -9.342 1.00 92.50 184 LYS A N 1
ATOM 1489 C CA . LYS A 1 184 ? 3.174 4.738 -8.092 1.00 92.50 184 LYS A CA 1
ATOM 1490 C C . LYS A 1 184 ? 1.684 4.999 -7.891 1.00 92.50 184 LYS A C 1
ATOM 1492 O O . LYS A 1 184 ? 1.195 4.933 -6.774 1.00 92.50 184 LYS A O 1
ATOM 1497 N N . THR A 1 185 ? 0.978 5.356 -8.959 1.00 90.69 185 THR A N 1
ATOM 1498 C CA . THR A 1 185 ? -0.398 5.877 -8.857 1.00 90.69 185 THR A CA 1
ATOM 1499 C C . THR A 1 185 ? -1.463 4.807 -9.052 1.00 90.69 185 THR A C 1
ATOM 1501 O O . THR A 1 185 ? -2.570 4.925 -8.527 1.00 90.69 185 THR A O 1
ATOM 1504 N N . THR A 1 186 ? -1.154 3.770 -9.832 1.00 93.12 186 THR A N 1
ATOM 1505 C CA . THR A 1 186 ? -2.157 2.815 -10.309 1.00 93.12 186 THR A CA 1
ATOM 1506 C C . THR A 1 186 ? -1.844 1.388 -9.894 1.00 93.12 186 THR A C 1
ATOM 1508 O O . THR A 1 186 ? -2.754 0.689 -9.454 1.00 93.12 186 THR A O 1
ATOM 1511 N N . TRP A 1 187 ? -0.590 0.948 -10.014 1.00 95.31 187 TRP A N 1
ATOM 1512 C CA . TRP A 1 187 ? -0.238 -0.451 -9.763 1.00 95.31 187 TRP A CA 1
ATOM 1513 C C . TRP A 1 187 ? 0.065 -0.748 -8.284 1.00 95.31 187 TRP A C 1
ATOM 1515 O O . TRP A 1 187 ? -0.470 -1.707 -7.731 1.00 95.31 187 TRP A O 1
ATOM 1525 N N . PHE A 1 188 ? 0.866 0.087 -7.617 1.00 94.94 188 PHE A N 1
ATOM 1526 C CA . PHE A 1 188 ? 1.234 -0.055 -6.204 1.00 94.94 188 PHE A CA 1
ATOM 1527 C C . PHE A 1 188 ? 0.343 0.818 -5.306 1.00 94.94 188 PHE A C 1
ATOM 1529 O O . PHE A 1 188 ? 0.763 1.844 -4.774 1.00 94.94 188 PHE A O 1
ATOM 1536 N N . LYS A 1 189 ? -0.924 0.420 -5.142 1.00 89.38 189 LYS A N 1
ATOM 1537 C CA . LYS A 1 189 ? -1.912 1.126 -4.302 1.00 89.38 189 LYS A CA 1
ATOM 1538 C C . LYS A 1 189 ? -1.783 0.743 -2.825 1.00 89.38 189 LYS A C 1
ATOM 1540 O O . LYS A 1 189 ? -2.667 0.105 -2.258 1.00 89.38 189 LYS A O 1
ATOM 1545 N N . SER A 1 190 ? -0.670 1.125 -2.210 1.00 93.62 190 SER A N 1
ATOM 1546 C CA . SER A 1 190 ? -0.375 0.849 -0.803 1.00 93.62 190 SER A CA 1
ATOM 1547 C C . SER A 1 190 ? -0.266 2.146 -0.005 1.00 93.62 190 SER A C 1
ATOM 1549 O O . SER A 1 190 ? 0.384 3.088 -0.448 1.00 93.62 190 SER A O 1
ATOM 1551 N N . LYS A 1 191 ? -0.843 2.165 1.204 1.00 95.19 191 LYS A N 1
ATOM 1552 C CA . LYS A 1 191 ? -0.607 3.227 2.196 1.00 95.19 191 LYS A CA 1
ATOM 1553 C C . LYS A 1 191 ? 0.791 3.144 2.798 1.00 95.19 191 LYS A C 1
ATOM 1555 O O . LYS A 1 191 ? 1.248 4.099 3.394 1.00 95.19 191 LYS A O 1
ATOM 1560 N N . LEU A 1 192 ? 1.452 1.994 2.717 1.00 95.62 192 LEU A N 1
ATOM 1561 C CA . LEU A 1 192 ? 2.801 1.800 3.245 1.00 95.62 192 LEU A CA 1
ATOM 1562 C C . LEU A 1 192 ? 3.849 2.039 2.151 1.00 95.62 192 LEU A C 1
ATOM 1564 O O . LEU A 1 192 ? 3.600 1.648 1.003 1.00 95.62 192 LEU A O 1
ATOM 1568 N N . PRO A 1 193 ? 5.029 2.591 2.493 1.00 95.44 193 PRO A N 1
ATOM 1569 C CA . PRO A 1 193 ? 6.159 2.676 1.576 1.00 95.44 193 PRO A CA 1
ATOM 1570 C C . PRO A 1 193 ? 6.554 1.314 0.999 1.00 95.44 193 PRO A C 1
ATOM 1572 O O . PRO A 1 193 ? 6.497 0.294 1.686 1.00 95.44 193 PRO A O 1
ATOM 1575 N N . LEU A 1 194 ? 7.051 1.298 -0.241 1.00 95.56 194 LEU A N 1
ATOM 1576 C CA . LEU A 1 194 ? 7.491 0.066 -0.913 1.00 95.56 194 LEU A CA 1
ATOM 1577 C C . LEU A 1 194 ? 8.538 -0.710 -0.097 1.00 95.56 194 LEU A C 1
ATOM 1579 O O . LEU A 1 194 ? 8.477 -1.934 -0.003 1.00 95.56 194 LEU A O 1
ATOM 1583 N N . LEU A 1 195 ? 9.462 -0.002 0.560 1.00 94.81 195 LEU A N 1
ATOM 1584 C CA . LEU A 1 195 ? 10.508 -0.625 1.375 1.00 94.81 195 LEU A CA 1
ATOM 1585 C C . LEU A 1 195 ? 9.969 -1.383 2.593 1.00 94.81 195 LEU A C 1
ATOM 1587 O O . LEU A 1 195 ? 10.659 -2.270 3.088 1.00 94.81 195 LEU A O 1
ATOM 1591 N N . CYS A 1 196 ? 8.752 -1.102 3.061 1.00 95.00 196 CYS A N 1
ATOM 1592 C CA . CYS A 1 196 ? 8.146 -1.853 4.160 1.00 95.00 196 CYS A CA 1
ATOM 1593 C C . CYS A 1 196 ? 7.898 -3.325 3.803 1.00 95.00 196 CYS A C 1
ATOM 1595 O O . CYS A 1 196 ? 7.929 -4.182 4.682 1.00 95.00 196 CYS A O 1
ATOM 1597 N N . TYR A 1 197 ? 7.737 -3.644 2.517 1.00 95.69 197 TYR A N 1
ATOM 1598 C CA . TYR A 1 197 ? 7.496 -5.009 2.046 1.00 95.69 197 TYR A CA 1
ATOM 1599 C C . TYR A 1 197 ? 8.760 -5.883 2.049 1.00 95.69 197 TYR A C 1
ATOM 1601 O O . TYR A 1 197 ? 8.681 -7.082 1.792 1.00 95.69 197 TYR A O 1
ATOM 1609 N N . ARG A 1 198 ? 9.934 -5.319 2.374 1.00 94.31 198 ARG A N 1
ATOM 1610 C CA . ARG A 1 198 ? 11.181 -6.086 2.536 1.00 94.31 198 ARG A CA 1
ATOM 1611 C C . ARG A 1 198 ? 11.183 -6.960 3.793 1.00 94.31 198 ARG A C 1
ATOM 1613 O O . ARG A 1 198 ? 11.930 -7.934 3.855 1.00 94.31 198 ARG A O 1
ATOM 1620 N N . GLY A 1 199 ? 10.410 -6.569 4.810 1.00 88.88 199 GLY A N 1
ATOM 1621 C CA . GLY A 1 199 ? 10.414 -7.218 6.115 1.00 88.88 199 GLY A CA 1
ATOM 1622 C C . GLY A 1 199 ? 10.066 -8.700 5.991 1.00 88.88 199 GLY A C 1
ATOM 1623 O O . GLY A 1 199 ? 9.138 -9.079 5.275 1.00 88.88 199 GLY A O 1
ATOM 1624 N N . GLY A 1 200 ? 10.818 -9.556 6.683 1.00 86.38 200 GLY A N 1
ATOM 1625 C CA . GLY A 1 200 ? 10.554 -10.997 6.723 1.00 86.38 200 GLY A CA 1
ATOM 1626 C C . GLY A 1 200 ? 10.728 -11.745 5.393 1.00 86.38 200 GLY A C 1
ATOM 1627 O O . GLY A 1 200 ? 10.358 -12.915 5.330 1.00 86.38 200 GLY A O 1
ATOM 1628 N N . GLN A 1 201 ? 11.274 -11.108 4.351 1.00 93.31 201 GLN A N 1
ATOM 1629 C CA . GLN A 1 201 ? 11.528 -11.745 3.058 1.00 93.31 201 GLN A CA 1
ATOM 1630 C C . GLN A 1 201 ? 12.945 -12.337 2.970 1.00 93.31 201 GLN A C 1
ATOM 1632 O O . GLN A 1 201 ? 13.862 -11.825 3.619 1.00 93.31 201 GLN A O 1
ATOM 1637 N N . PRO A 1 202 ? 13.164 -13.373 2.133 1.00 92.94 202 PRO A N 1
ATOM 1638 C CA . PRO A 1 202 ? 14.506 -13.841 1.786 1.00 92.94 202 PRO A CA 1
ATOM 1639 C C . PRO A 1 202 ? 15.371 -12.723 1.194 1.00 92.94 202 PRO A C 1
ATOM 1641 O O . PRO A 1 202 ? 14.852 -11.812 0.539 1.00 92.94 202 PRO A O 1
ATOM 1644 N N . THR A 1 203 ? 16.691 -12.812 1.375 1.00 92.88 203 THR A N 1
ATOM 1645 C CA . THR A 1 203 ? 17.658 -11.788 0.947 1.00 92.88 203 THR A CA 1
ATOM 1646 C C . THR A 1 203 ? 17.522 -11.430 -0.533 1.00 92.88 203 THR A C 1
ATOM 1648 O O . THR A 1 203 ? 17.616 -10.257 -0.891 1.00 92.88 203 THR A O 1
ATOM 1651 N N . GLU A 1 204 ? 17.227 -12.404 -1.395 1.00 92.44 204 GLU A N 1
ATOM 1652 C CA . GLU A 1 204 ? 17.062 -12.184 -2.833 1.00 92.44 204 GLU A CA 1
ATOM 1653 C C . GLU A 1 204 ? 15.842 -11.303 -3.141 1.00 92.44 204 GLU A C 1
ATOM 1655 O O . GLU A 1 204 ? 15.927 -10.382 -3.955 1.00 92.44 204 GLU A O 1
ATOM 1660 N N . VAL A 1 205 ? 14.715 -11.561 -2.467 1.00 94.00 205 VAL A N 1
ATOM 1661 C CA . VAL A 1 205 ? 13.451 -10.827 -2.646 1.00 94.00 205 VAL A CA 1
ATOM 1662 C C . VAL A 1 205 ? 13.551 -9.440 -2.023 1.00 94.00 205 VAL A C 1
ATOM 1664 O O . VAL A 1 205 ? 13.192 -8.455 -2.663 1.00 94.00 205 VAL A O 1
ATOM 1667 N N . ALA A 1 206 ? 14.106 -9.339 -0.814 1.00 94.56 206 ALA A N 1
ATOM 1668 C CA . ALA A 1 206 ? 14.365 -8.057 -0.167 1.00 94.56 206 ALA A CA 1
ATOM 1669 C C . ALA A 1 206 ? 15.285 -7.174 -1.028 1.00 94.56 206 ALA A C 1
ATOM 1671 O O . ALA A 1 206 ? 15.015 -5.987 -1.213 1.00 94.56 206 ALA A O 1
ATOM 1672 N N . GLY A 1 207 ? 16.328 -7.761 -1.626 1.00 93.81 207 GLY A N 1
ATOM 1673 C CA . GLY A 1 207 ? 17.206 -7.071 -2.567 1.00 93.81 207 GLY A CA 1
ATOM 1674 C C . GLY A 1 207 ? 16.477 -6.581 -3.822 1.00 93.81 207 GLY A C 1
ATOM 1675 O O . GLY A 1 207 ? 16.770 -5.490 -4.303 1.00 93.81 207 GLY A O 1
ATOM 1676 N N . LEU A 1 208 ? 15.514 -7.347 -4.347 1.00 94.31 208 LEU A N 1
ATOM 1677 C CA . LEU A 1 208 ? 14.698 -6.910 -5.487 1.00 94.31 208 LEU A CA 1
ATOM 1678 C C . LEU A 1 208 ? 13.735 -5.781 -5.140 1.00 94.31 208 LEU A C 1
ATOM 1680 O O . LEU A 1 208 ? 13.524 -4.901 -5.965 1.00 94.31 208 LEU A O 1
ATOM 1684 N N . ILE A 1 209 ? 13.176 -5.769 -3.932 1.00 95.62 209 ILE A N 1
ATOM 1685 C CA . ILE A 1 209 ? 12.313 -4.671 -3.477 1.00 95.62 209 ILE A CA 1
ATOM 1686 C C . ILE A 1 209 ? 13.126 -3.383 -3.340 1.00 95.62 209 ILE A C 1
ATOM 1688 O O . ILE A 1 209 ? 12.671 -2.330 -3.781 1.00 95.62 209 ILE A O 1
ATOM 1692 N N . THR A 1 210 ? 14.344 -3.463 -2.797 1.00 93.62 210 THR A N 1
ATOM 1693 C CA . THR A 1 210 ? 15.274 -2.322 -2.754 1.00 93.62 210 THR A CA 1
ATOM 1694 C C . THR A 1 210 ? 15.611 -1.835 -4.161 1.00 93.62 210 THR A C 1
ATOM 1696 O O . THR A 1 210 ? 15.503 -0.643 -4.438 1.00 93.62 210 THR A O 1
ATOM 1699 N N . TYR A 1 211 ? 15.926 -2.757 -5.074 1.00 93.25 211 TYR A N 1
ATOM 1700 C CA . TYR A 1 211 ? 16.195 -2.428 -6.471 1.00 93.25 211 TYR A CA 1
ATOM 1701 C C . TYR A 1 211 ? 14.995 -1.758 -7.157 1.00 93.25 211 TYR A C 1
ATOM 1703 O O . TYR A 1 211 ? 15.149 -0.725 -7.803 1.00 93.25 211 TYR A O 1
ATOM 1711 N N . LEU A 1 212 ? 13.783 -2.294 -6.978 1.00 93.88 212 LEU A N 1
ATOM 1712 C CA . LEU A 1 212 ? 12.548 -1.686 -7.481 1.00 93.88 212 LEU A CA 1
ATOM 1713 C C . LEU A 1 212 ? 12.328 -0.296 -6.884 1.00 93.88 212 LEU A C 1
ATOM 1715 O O . LEU A 1 212 ? 11.947 0.625 -7.600 1.00 93.88 212 LEU A O 1
ATOM 1719 N N . HIS A 1 213 ? 12.592 -0.116 -5.592 1.00 93.25 213 HIS A N 1
ATOM 1720 C CA . HIS A 1 213 ? 12.490 1.190 -4.957 1.00 93.25 213 HIS A CA 1
ATOM 1721 C C . HIS A 1 213 ? 13.455 2.205 -5.586 1.00 93.25 213 HIS A C 1
ATOM 1723 O O . HIS A 1 213 ? 13.035 3.305 -5.938 1.00 93.25 213 HIS A O 1
ATOM 1729 N N . GLU A 1 214 ? 14.718 1.842 -5.804 1.00 91.44 214 GLU A N 1
ATOM 1730 C CA . GLU A 1 214 ? 15.693 2.701 -6.490 1.00 91.44 214 GLU A CA 1
ATOM 1731 C C . GLU A 1 214 ? 15.295 2.980 -7.943 1.00 91.44 214 GLU A C 1
ATOM 1733 O O . GLU A 1 214 ? 15.340 4.124 -8.393 1.00 91.44 214 GLU A O 1
ATOM 1738 N N . LEU A 1 215 ? 14.824 1.965 -8.666 1.00 90.38 215 LEU A N 1
ATOM 1739 C CA . LEU A 1 215 ? 14.378 2.093 -10.049 1.00 90.38 215 LEU A CA 1
ATOM 1740 C C . LEU A 1 215 ? 13.153 3.003 -10.188 1.00 90.38 215 LEU A C 1
ATOM 1742 O O . LEU A 1 215 ? 13.052 3.722 -11.182 1.00 90.38 215 LEU A O 1
ATOM 1746 N N . ILE A 1 216 ? 12.233 2.999 -9.220 1.00 91.44 216 ILE A N 1
ATOM 1747 C CA . ILE A 1 216 ? 10.975 3.755 -9.279 1.00 91.44 216 ILE A CA 1
ATOM 1748 C C . ILE A 1 216 ? 11.085 5.156 -8.651 1.00 91.44 216 ILE A C 1
ATOM 1750 O O . ILE A 1 216 ? 10.479 6.113 -9.153 1.00 91.44 216 ILE A O 1
ATOM 1754 N N . TYR A 1 217 ? 11.835 5.295 -7.557 1.00 89.06 217 TYR A N 1
ATOM 1755 C CA . TYR A 1 217 ? 11.918 6.520 -6.749 1.00 89.06 217 TYR A CA 1
ATOM 1756 C C . TYR A 1 217 ? 13.295 7.194 -6.783 1.00 89.06 217 TYR A C 1
ATOM 1758 O O . TYR A 1 217 ? 13.410 8.344 -6.365 1.00 89.06 217 TYR A O 1
ATOM 1766 N N . GLY A 1 218 ? 14.326 6.518 -7.288 1.00 82.56 218 GLY A N 1
ATOM 1767 C CA . GLY A 1 218 ? 15.664 7.078 -7.426 1.00 82.56 218 GLY A CA 1
ATOM 1768 C C . GLY A 1 218 ? 15.782 8.120 -8.539 1.00 82.56 218 GLY A C 1
ATOM 1769 O O . GLY A 1 218 ? 14.925 8.273 -9.412 1.00 82.56 218 GLY A O 1
ATOM 1770 N N . THR A 1 219 ? 16.901 8.843 -8.508 1.00 67.88 219 THR A N 1
ATOM 1771 C CA . THR A 1 219 ? 17.342 9.677 -9.636 1.00 67.88 219 THR A CA 1
ATOM 1772 C C . THR A 1 219 ? 17.844 8.764 -10.761 1.00 67.88 219 THR A C 1
ATOM 1774 O O . THR A 1 219 ? 18.283 7.657 -10.472 1.00 67.88 219 THR A O 1
ATOM 1777 N N . ASN A 1 220 ? 17.795 9.197 -12.031 1.00 61.97 220 ASN A N 1
ATOM 1778 C CA . ASN A 1 220 ? 18.239 8.441 -13.228 1.00 61.97 220 ASN A CA 1
ATOM 1779 C C . ASN A 1 220 ? 19.751 8.092 -13.259 1.00 61.97 220 ASN A C 1
ATOM 1781 O O . ASN A 1 220 ? 20.358 8.019 -14.324 1.00 61.97 220 ASN A O 1
ATOM 1785 N N . LYS A 1 221 ? 20.395 7.901 -12.105 1.00 58.84 221 LYS A N 1
ATOM 1786 C CA . LYS A 1 221 ? 21.716 7.288 -12.022 1.00 58.84 221 LYS A CA 1
ATOM 1787 C C . LYS A 1 221 ? 21.645 5.888 -12.621 1.00 58.84 221 LYS A C 1
ATOM 1789 O O . LYS A 1 221 ? 20.625 5.215 -12.488 1.00 58.84 221 LYS A O 1
ATOM 1794 N N . ALA A 1 222 ? 22.738 5.476 -13.260 1.00 58.78 222 ALA A N 1
ATOM 1795 C CA . ALA A 1 222 ? 22.905 4.109 -13.718 1.00 58.78 222 ALA A CA 1
ATOM 1796 C C . ALA A 1 222 ? 22.665 3.176 -12.524 1.00 58.78 222 ALA A C 1
ATOM 1798 O O . ALA A 1 222 ? 23.447 3.152 -11.572 1.00 58.78 222 ALA A O 1
ATOM 1799 N N . LEU A 1 223 ? 21.529 2.480 -12.548 1.00 62.31 223 LEU A N 1
ATOM 1800 C CA . LEU A 1 223 ? 21.308 1.321 -11.695 1.00 62.31 223 LEU A CA 1
ATOM 1801 C C . LEU A 1 223 ? 22.419 0.339 -12.056 1.00 62.31 223 LEU A C 1
ATOM 1803 O O . LEU A 1 223 ? 22.699 0.213 -13.243 1.00 62.31 223 LEU A O 1
ATOM 1807 N N . GLY A 1 224 ? 23.076 -0.264 -11.062 1.00 67.62 224 GLY A N 1
ATOM 1808 C CA . GLY A 1 224 ? 24.259 -1.108 -11.264 1.00 67.62 224 GLY A CA 1
ATOM 1809 C C . GLY A 1 224 ? 24.014 -2.277 -12.225 1.00 67.62 224 GLY A C 1
ATOM 1810 O O . GLY A 1 224 ? 23.954 -2.105 -13.438 1.00 67.62 224 GLY A O 1
ATOM 1811 N N . ASP A 1 225 ? 23.882 -3.489 -11.697 1.00 81.62 225 ASP A N 1
ATOM 1812 C CA . ASP A 1 225 ? 23.576 -4.643 -12.545 1.00 81.62 225 ASP A CA 1
ATOM 1813 C C . ASP A 1 225 ? 22.104 -4.627 -12.984 1.00 81.62 225 ASP A C 1
ATOM 1815 O O . ASP A 1 225 ? 21.191 -4.315 -12.208 1.00 81.62 225 ASP A O 1
ATOM 1819 N N . ASN A 1 226 ? 21.857 -4.976 -14.248 1.00 86.62 226 ASN A N 1
ATOM 1820 C CA . ASN A 1 226 ? 20.508 -5.127 -14.779 1.00 86.62 226 ASN A CA 1
ATOM 1821 C C . ASN A 1 226 ? 19.838 -6.370 -14.175 1.00 86.62 226 ASN A C 1
ATOM 1823 O O . ASN A 1 226 ? 20.278 -7.493 -14.410 1.00 86.62 226 ASN A O 1
ATOM 1827 N N . ARG A 1 227 ? 18.742 -6.168 -13.431 1.00 91.75 227 ARG A N 1
ATOM 1828 C CA . ARG A 1 227 ? 17.983 -7.241 -12.764 1.00 91.75 227 ARG A CA 1
ATOM 1829 C C . ARG A 1 227 ? 16.665 -7.595 -13.463 1.00 91.75 227 ARG A C 1
ATOM 1831 O O . ARG A 1 227 ? 15.741 -8.091 -12.821 1.00 91.75 227 ARG A O 1
ATOM 1838 N N . ALA A 1 228 ? 16.546 -7.337 -14.766 1.00 93.00 228 ALA A N 1
ATOM 1839 C CA . ALA A 1 228 ? 15.336 -7.614 -15.546 1.00 93.00 228 ALA A CA 1
ATOM 1840 C C . ALA A 1 228 ? 14.894 -9.088 -15.467 1.00 93.00 228 ALA A C 1
ATOM 1842 O O . ALA A 1 228 ? 13.708 -9.369 -15.286 1.00 93.00 228 ALA A O 1
ATOM 1843 N N . ASP A 1 229 ? 15.833 -10.031 -15.548 1.00 94.00 229 ASP A N 1
ATOM 1844 C CA . ASP A 1 229 ? 15.511 -11.462 -15.505 1.00 94.00 229 ASP A CA 1
ATOM 1845 C C . ASP A 1 229 ? 15.043 -11.913 -14.116 1.00 94.00 229 ASP A C 1
ATOM 1847 O O . ASP A 1 229 ? 14.070 -12.662 -14.014 1.00 94.00 229 ASP A O 1
ATOM 1851 N N . ASP A 1 230 ? 15.636 -11.374 -13.046 1.00 94.44 230 ASP A N 1
ATOM 1852 C CA . ASP A 1 230 ? 15.178 -11.616 -11.674 1.00 94.44 230 ASP A CA 1
ATOM 1853 C C . ASP A 1 230 ? 13.726 -11.141 -11.468 1.00 94.44 230 ASP A C 1
ATOM 1855 O O . ASP A 1 230 ? 12.923 -11.828 -10.826 1.00 94.44 230 ASP A O 1
ATOM 1859 N N . LEU A 1 231 ? 13.377 -9.969 -12.025 1.00 95.31 231 LEU A N 1
ATOM 1860 C CA . LEU A 1 231 ? 12.017 -9.423 -11.970 1.00 95.31 231 LEU A CA 1
ATOM 1861 C C . LEU A 1 231 ? 11.020 -10.342 -12.676 1.00 95.31 231 LEU A C 1
ATOM 1863 O O . LEU A 1 231 ? 9.963 -10.637 -12.116 1.00 95.31 231 LEU A O 1
ATOM 1867 N N . ARG A 1 232 ? 11.362 -10.836 -13.872 1.00 95.19 232 ARG A N 1
ATOM 1868 C CA . ARG A 1 232 ? 10.509 -11.771 -14.623 1.00 95.19 232 ARG A CA 1
ATOM 1869 C C . ARG A 1 232 ? 10.354 -13.099 -13.892 1.00 95.19 232 ARG A C 1
ATOM 1871 O O . ARG A 1 232 ? 9.237 -13.588 -13.739 1.00 95.19 232 ARG A O 1
ATOM 1878 N N . GLN A 1 233 ? 11.450 -13.660 -13.382 1.00 96.44 233 GLN A N 1
ATOM 1879 C CA . GLN A 1 233 ? 11.440 -14.947 -12.687 1.00 96.44 233 GLN A CA 1
ATOM 1880 C C . GLN A 1 233 ? 10.574 -14.914 -11.420 1.00 96.44 233 GLN A C 1
ATOM 1882 O O . GLN A 1 233 ? 9.911 -15.899 -11.094 1.00 96.44 233 GLN A O 1
ATOM 1887 N N . ARG A 1 234 ? 10.558 -13.785 -10.700 1.00 95.50 234 ARG A N 1
ATOM 1888 C CA . ARG A 1 234 ? 9.832 -13.629 -9.428 1.00 95.50 234 ARG A CA 1
ATOM 1889 C C . ARG A 1 234 ? 8.565 -12.789 -9.540 1.00 95.50 234 ARG A C 1
ATOM 1891 O O . ARG A 1 234 ? 7.976 -12.453 -8.514 1.00 95.50 234 ARG A O 1
ATOM 1898 N N . LYS A 1 235 ? 8.100 -12.504 -10.756 1.00 95.44 235 LYS A N 1
ATOM 1899 C CA . LYS A 1 235 ? 6.914 -11.683 -11.035 1.00 95.44 235 LYS A CA 1
ATOM 1900 C C . LYS A 1 235 ? 5.716 -12.044 -10.156 1.00 95.44 235 LYS A C 1
ATOM 1902 O O . LYS A 1 235 ? 5.195 -11.189 -9.448 1.00 95.44 235 LYS A O 1
ATOM 1907 N N . THR A 1 236 ? 5.301 -13.310 -10.156 1.00 95.94 236 THR A N 1
ATOM 1908 C CA . THR A 1 236 ? 4.122 -13.762 -9.395 1.00 95.94 236 THR A CA 1
ATOM 1909 C C . THR A 1 236 ? 4.308 -13.594 -7.887 1.00 95.94 236 THR A C 1
ATOM 1911 O O . THR A 1 236 ? 3.376 -13.195 -7.187 1.00 95.94 236 THR A O 1
ATOM 1914 N N . GLN A 1 237 ? 5.521 -13.851 -7.388 1.00 95.25 237 GLN A N 1
ATOM 1915 C CA . GLN A 1 237 ? 5.865 -13.656 -5.980 1.00 95.25 237 GLN A CA 1
ATOM 1916 C C . GLN A 1 237 ? 5.789 -12.171 -5.601 1.00 95.25 237 GLN A C 1
ATOM 1918 O O . GLN A 1 237 ? 5.184 -11.835 -4.588 1.00 95.25 237 GLN A O 1
ATOM 1923 N N . LEU A 1 238 ? 6.354 -11.288 -6.432 1.00 95.69 238 LEU A N 1
ATOM 1924 C CA . LEU A 1 238 ? 6.339 -9.840 -6.219 1.00 95.69 238 LEU A CA 1
ATOM 1925 C C . LEU A 1 238 ? 4.921 -9.266 -6.270 1.00 95.69 238 LEU A C 1
ATOM 1927 O O . LEU A 1 238 ? 4.571 -8.480 -5.400 1.00 95.69 238 LEU A O 1
ATOM 1931 N N . ILE A 1 239 ? 4.092 -9.680 -7.234 1.00 95.69 239 ILE A N 1
ATOM 1932 C CA . ILE A 1 239 ? 2.688 -9.245 -7.323 1.00 95.69 239 ILE A CA 1
ATOM 1933 C C . ILE A 1 239 ? 1.937 -9.618 -6.042 1.00 95.69 239 ILE A C 1
ATOM 1935 O O . ILE A 1 239 ? 1.330 -8.758 -5.411 1.00 95.69 239 ILE A O 1
ATOM 1939 N N . THR A 1 240 ? 2.022 -10.887 -5.632 1.00 95.06 240 THR A N 1
ATOM 1940 C CA . THR A 1 240 ? 1.320 -11.380 -4.437 1.00 95.06 240 THR A CA 1
ATOM 1941 C C . THR A 1 240 ? 1.771 -10.626 -3.188 1.00 95.06 240 THR A C 1
ATOM 1943 O O . THR A 1 240 ? 0.943 -10.175 -2.407 1.00 95.06 240 THR A O 1
ATOM 1946 N N . LEU A 1 241 ? 3.083 -10.439 -3.030 1.00 95.12 241 LEU A N 1
ATOM 1947 C CA . LEU A 1 241 ? 3.665 -9.736 -1.893 1.00 95.12 241 LEU A CA 1
ATOM 1948 C C . LEU A 1 241 ? 3.234 -8.264 -1.835 1.00 95.12 241 LEU A C 1
ATOM 1950 O O . LEU A 1 241 ? 2.802 -7.789 -0.791 1.00 95.12 241 LEU A O 1
ATOM 1954 N N . LEU A 1 242 ? 3.384 -7.532 -2.941 1.00 95.44 242 LEU A N 1
ATOM 1955 C CA . LEU A 1 242 ? 3.189 -6.080 -2.980 1.00 95.44 242 LEU A CA 1
ATOM 1956 C C . LEU A 1 242 ? 1.711 -5.669 -2.952 1.00 95.44 242 LEU A C 1
ATOM 1958 O O . LEU A 1 242 ? 1.411 -4.495 -2.734 1.00 95.44 242 LEU A O 1
ATOM 1962 N N . HIS A 1 243 ? 0.794 -6.618 -3.156 1.00 94.81 243 HIS A N 1
ATOM 1963 C CA . HIS A 1 243 ? -0.650 -6.416 -3.019 1.00 94.81 243 HIS A CA 1
ATOM 1964 C C . HIS A 1 243 ? -1.231 -6.987 -1.717 1.00 94.81 243 HIS A C 1
ATOM 1966 O O . HIS A 1 243 ? -2.408 -6.758 -1.443 1.00 94.81 243 HIS A O 1
ATOM 1972 N N . ASP A 1 244 ? -0.427 -7.650 -0.880 1.00 94.69 244 ASP A N 1
ATOM 1973 C CA . ASP A 1 244 ? -0.840 -8.136 0.441 1.00 94.69 244 ASP A CA 1
ATOM 1974 C C . ASP A 1 244 ? -0.395 -7.181 1.562 1.00 94.69 244 ASP A C 1
ATOM 1976 O O . ASP A 1 244 ? 0.588 -7.383 2.284 1.00 94.69 244 ASP A O 1
ATOM 1980 N N . SER A 1 245 ? -1.151 -6.094 1.713 1.00 94.25 245 SER A N 1
ATOM 1981 C CA . SER A 1 245 ? -0.879 -5.072 2.726 1.00 94.25 245 SER A CA 1
ATOM 1982 C C . SER A 1 245 ? -1.103 -5.560 4.161 1.00 94.25 245 SER A C 1
ATOM 1984 O O . SER A 1 245 ? -0.500 -5.025 5.096 1.00 94.25 245 SER A O 1
ATOM 1986 N N . ALA A 1 246 ? -1.961 -6.567 4.357 1.00 95.25 246 ALA A N 1
ATOM 1987 C CA . ALA A 1 246 ? -2.214 -7.163 5.664 1.00 95.25 246 ALA A CA 1
ATOM 1988 C C . ALA A 1 246 ? -1.002 -7.983 6.123 1.00 95.25 246 ALA A C 1
ATOM 1990 O O . ALA A 1 246 ? -0.523 -7.782 7.240 1.00 95.25 246 ALA A O 1
ATOM 1991 N N . ALA A 1 247 ? -0.436 -8.823 5.250 1.00 95.12 247 ALA A N 1
ATOM 1992 C CA . ALA A 1 247 ? 0.792 -9.554 5.553 1.00 95.12 247 ALA A CA 1
ATOM 1993 C C . ALA A 1 247 ? 1.961 -8.604 5.848 1.00 95.12 247 ALA A C 1
ATOM 1995 O O . ALA A 1 247 ? 2.666 -8.791 6.843 1.00 95.12 247 ALA A O 1
ATOM 1996 N N . ALA A 1 248 ? 2.131 -7.546 5.046 1.00 95.25 248 ALA A N 1
ATOM 1997 C CA . ALA A 1 248 ? 3.162 -6.537 5.291 1.00 95.25 248 ALA A CA 1
ATOM 1998 C C . ALA A 1 248 ? 2.987 -5.865 6.664 1.00 95.25 248 ALA A C 1
ATOM 2000 O O . ALA A 1 248 ? 3.942 -5.739 7.429 1.00 95.25 248 ALA A O 1
ATOM 2001 N N . THR A 1 249 ? 1.753 -5.503 7.019 1.00 96.12 249 THR A N 1
ATOM 2002 C CA . THR A 1 249 ? 1.437 -4.879 8.310 1.00 96.12 249 THR A CA 1
ATOM 2003 C C . THR A 1 249 ? 1.707 -5.832 9.478 1.00 96.12 249 THR A C 1
ATOM 2005 O O . THR A 1 249 ? 2.307 -5.425 10.469 1.00 96.12 249 THR A O 1
ATOM 2008 N N . ALA A 1 250 ? 1.346 -7.114 9.358 1.00 96.50 250 ALA A N 1
ATOM 2009 C CA . ALA A 1 250 ? 1.622 -8.124 10.381 1.00 96.50 250 ALA A CA 1
ATOM 2010 C C . ALA A 1 250 ? 3.128 -8.315 10.621 1.00 96.50 250 ALA A C 1
ATOM 2012 O O . ALA A 1 250 ? 3.573 -8.446 11.763 1.00 96.50 250 ALA A O 1
ATOM 2013 N N . VAL A 1 251 ? 3.922 -8.312 9.546 1.00 95.75 251 VAL A N 1
ATOM 2014 C CA . VAL A 1 251 ? 5.384 -8.389 9.632 1.00 95.75 251 VAL A CA 1
ATOM 2015 C C . VAL A 1 251 ? 5.957 -7.173 10.356 1.00 95.75 251 VAL A C 1
ATOM 2017 O O . VAL A 1 251 ? 6.775 -7.353 11.255 1.00 95.75 251 VAL A O 1
ATOM 2020 N N . LEU A 1 252 ? 5.511 -5.962 10.010 1.00 95.19 252 LEU A N 1
ATOM 2021 C CA . LEU A 1 252 ? 5.974 -4.728 10.654 1.00 95.19 252 LEU A CA 1
ATOM 2022 C C . LEU A 1 252 ? 5.601 -4.676 12.139 1.00 95.19 252 LEU A C 1
ATOM 2024 O O . LEU A 1 252 ? 6.429 -4.289 12.959 1.00 95.19 252 LEU A O 1
ATOM 2028 N N . ILE A 1 253 ? 4.381 -5.092 12.502 1.00 95.25 253 ILE A N 1
ATOM 2029 C CA . ILE A 1 253 ? 3.961 -5.189 13.907 1.00 95.25 253 ILE A CA 1
ATOM 2030 C C . ILE A 1 253 ? 4.928 -6.096 14.668 1.00 95.25 253 ILE A C 1
ATOM 2032 O O . ILE A 1 253 ? 5.475 -5.681 15.691 1.00 95.25 253 ILE A O 1
ATOM 2036 N N . ARG A 1 254 ? 5.209 -7.289 14.133 1.00 95.44 254 ARG A N 1
ATOM 2037 C CA . ARG A 1 254 ? 6.153 -8.231 14.744 1.00 95.44 254 ARG A CA 1
ATOM 2038 C C . ARG A 1 254 ? 7.562 -7.658 14.853 1.00 95.44 254 ARG A C 1
ATOM 2040 O O . ARG A 1 254 ? 8.215 -7.863 15.867 1.00 95.44 254 ARG A O 1
ATOM 2047 N N . GLU A 1 255 ? 8.033 -6.936 13.842 1.00 92.94 255 GLU A N 1
ATOM 2048 C CA . GLU A 1 255 ? 9.358 -6.306 13.855 1.00 92.94 255 GLU A CA 1
ATOM 2049 C C . GLU A 1 255 ? 9.466 -5.196 14.914 1.00 92.94 255 GLU A C 1
ATOM 2051 O O . GLU A 1 255 ? 10.472 -5.106 15.615 1.00 92.94 255 GLU A O 1
ATOM 2056 N N . PHE A 1 256 ? 8.430 -4.368 15.073 1.00 92.44 256 PHE A N 1
ATOM 2057 C CA . PHE A 1 256 ? 8.468 -3.216 15.978 1.00 92.44 256 PHE A CA 1
ATOM 2058 C C . PHE A 1 256 ? 8.105 -3.528 17.430 1.00 92.44 256 PHE A C 1
ATOM 2060 O O . PHE A 1 256 ? 8.536 -2.786 18.318 1.00 92.44 256 PHE A O 1
ATOM 2067 N N . THR A 1 257 ? 7.305 -4.570 17.667 1.00 92.00 257 THR A N 1
ATOM 2068 C CA . THR A 1 257 ? 6.770 -4.919 18.998 1.00 92.00 257 THR A CA 1
ATOM 2069 C C . THR A 1 257 ? 7.231 -6.286 19.504 1.00 92.00 257 THR A C 1
ATOM 2071 O O . THR A 1 257 ? 7.233 -6.516 20.708 1.00 92.00 257 THR A O 1
ATOM 2074 N N . GLY A 1 258 ? 7.634 -7.198 18.612 1.00 91.38 258 GLY A N 1
ATOM 2075 C CA . GLY A 1 258 ? 7.867 -8.610 18.931 1.00 91.38 258 GLY A CA 1
ATOM 2076 C C . GLY A 1 258 ? 6.593 -9.465 18.974 1.00 91.38 258 GLY A C 1
ATOM 2077 O O . GLY A 1 258 ? 6.691 -10.686 19.092 1.00 91.38 258 GLY A O 1
ATOM 2078 N N . GLU A 1 259 ? 5.408 -8.863 18.849 1.00 89.38 259 GLU A N 1
ATOM 2079 C CA . GLU A 1 259 ? 4.122 -9.554 18.963 1.00 89.38 259 GLU A CA 1
ATOM 2080 C C . GLU A 1 259 ? 3.635 -10.109 17.618 1.00 89.38 259 GLU A C 1
ATOM 2082 O O . GLU A 1 259 ? 3.881 -9.550 16.548 1.00 89.38 259 GLU A O 1
ATOM 2087 N N . THR A 1 260 ? 2.906 -11.225 17.659 1.00 91.88 260 THR A N 1
ATOM 2088 C CA . THR A 1 260 ? 2.249 -11.798 16.478 1.00 91.88 260 THR A CA 1
ATOM 2089 C C . THR A 1 260 ? 0.755 -11.528 16.522 1.00 91.88 260 THR A C 1
ATOM 2091 O O . THR A 1 260 ? 0.085 -11.959 17.458 1.00 91.88 260 THR A O 1
ATOM 2094 N N . VAL A 1 261 ? 0.233 -10.889 15.478 1.00 92.56 261 VAL A N 1
ATOM 2095 C CA . VAL A 1 261 ? -1.203 -10.629 15.305 1.00 92.56 261 VAL A CA 1
ATOM 2096 C C . VAL A 1 261 ? -1.798 -11.516 14.214 1.00 92.56 261 VAL A C 1
ATOM 2098 O O . VAL A 1 261 ? -1.092 -11.996 13.321 1.00 92.56 261 VAL A O 1
ATOM 2101 N N . SER A 1 262 ? -3.110 -11.728 14.268 1.00 94.81 262 SER A N 1
ATOM 2102 C CA . SER A 1 262 ? -3.838 -12.410 13.195 1.00 94.81 262 SER A CA 1
ATOM 2103 C C . SER A 1 262 ? -3.876 -11.570 11.907 1.00 94.81 262 SER A C 1
ATOM 2105 O O . SER A 1 262 ? -3.722 -10.349 11.930 1.00 94.81 262 SER A O 1
ATOM 2107 N N . MET A 1 263 ? -4.130 -12.202 10.754 1.00 94.50 263 MET A N 1
ATOM 2108 C CA . MET A 1 263 ? -4.259 -11.464 9.483 1.00 94.50 263 MET A CA 1
ATOM 2109 C C . MET A 1 263 ? -5.464 -10.513 9.471 1.00 94.50 263 MET A C 1
ATOM 2111 O O . MET A 1 263 ? -5.391 -9.445 8.869 1.00 94.50 263 MET A O 1
ATOM 2115 N N . ALA A 1 264 ? -6.550 -10.866 10.166 1.00 94.12 264 ALA A N 1
ATOM 2116 C CA . ALA A 1 264 ? -7.710 -9.990 10.320 1.00 94.12 264 ALA A CA 1
ATOM 2117 C C . ALA A 1 264 ? -7.352 -8.723 11.117 1.00 94.12 264 ALA A C 1
ATOM 2119 O O . ALA A 1 264 ? -7.697 -7.620 10.708 1.00 94.12 264 ALA A O 1
ATOM 2120 N N . GLU A 1 265 ? -6.584 -8.867 12.200 1.00 93.69 265 GLU A N 1
ATOM 2121 C CA . GLU A 1 265 ? -6.067 -7.732 12.974 1.00 93.69 265 GLU A CA 1
ATOM 2122 C C . GLU A 1 265 ? -5.132 -6.851 12.168 1.00 93.69 265 GLU A C 1
ATOM 2124 O O . GLU A 1 265 ? -5.262 -5.631 12.189 1.00 93.69 265 GLU A O 1
ATOM 2129 N N . ALA A 1 266 ? -4.210 -7.456 11.423 1.00 96.00 266 ALA A N 1
ATOM 2130 C CA . ALA A 1 266 ? -3.312 -6.699 10.569 1.00 96.00 266 ALA A CA 1
ATOM 2131 C C . ALA A 1 266 ? -4.079 -5.907 9.495 1.00 96.00 266 ALA A C 1
ATOM 2133 O O . ALA A 1 266 ? -3.729 -4.762 9.211 1.00 96.00 266 ALA A O 1
ATOM 2134 N N . ALA A 1 267 ? -5.156 -6.477 8.942 1.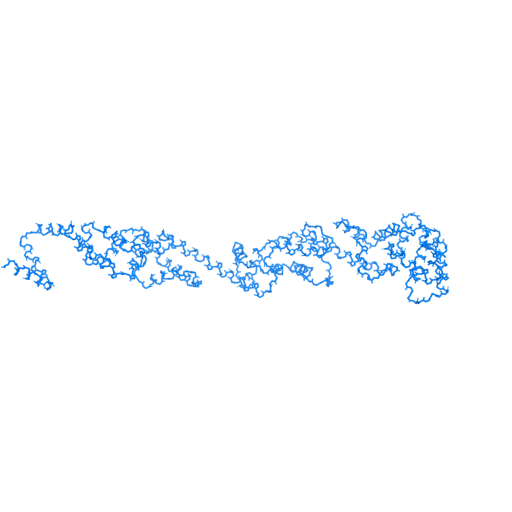00 96.38 267 ALA A N 1
ATOM 2135 C CA . ALA A 1 267 ? -6.033 -5.787 8.001 1.00 96.38 267 ALA A CA 1
ATOM 2136 C C . ALA A 1 267 ? -6.803 -4.622 8.654 1.00 96.38 267 ALA A C 1
ATOM 2138 O O . ALA A 1 267 ? -6.887 -3.547 8.059 1.00 96.38 267 ALA A O 1
ATOM 2139 N N . GLU A 1 268 ? -7.318 -4.795 9.876 1.00 95.75 268 GLU A N 1
ATOM 2140 C CA . GLU A 1 268 ? -7.970 -3.725 10.650 1.00 95.75 268 GLU A CA 1
ATOM 2141 C C . GLU A 1 268 ? -7.001 -2.571 10.950 1.00 95.75 268 GLU A C 1
ATOM 2143 O O . GLU A 1 268 ? -7.330 -1.404 10.721 1.00 95.75 268 GLU A O 1
ATOM 2148 N N . VAL A 1 269 ? -5.779 -2.890 11.389 1.00 96.62 269 VAL A N 1
ATOM 2149 C CA . VAL A 1 269 ? -4.731 -1.893 11.650 1.00 96.62 269 VAL A CA 1
ATOM 2150 C C . VAL A 1 269 ? -4.367 -1.153 10.364 1.00 96.62 269 VAL A C 1
ATOM 2152 O O . VAL A 1 269 ? -4.344 0.076 10.355 1.00 96.62 269 VAL A O 1
ATOM 2155 N N . TYR A 1 270 ? -4.164 -1.865 9.252 1.00 96.88 270 TYR A N 1
ATOM 2156 C CA . TYR A 1 270 ? -3.886 -1.246 7.953 1.00 96.88 270 TYR A CA 1
ATOM 2157 C C . TYR A 1 270 ? -5.030 -0.334 7.471 1.00 96.88 270 TYR A C 1
ATOM 2159 O O . TYR A 1 270 ? -4.802 0.748 6.914 1.00 96.88 270 TYR A O 1
ATOM 2167 N N . ALA A 1 271 ? -6.282 -0.732 7.705 1.00 96.06 271 ALA A N 1
ATOM 2168 C CA . ALA A 1 271 ? -7.443 0.087 7.378 1.00 96.06 271 ALA A CA 1
ATOM 2169 C C . ALA A 1 271 ? -7.455 1.406 8.170 1.00 96.06 271 ALA A C 1
ATOM 2171 O O . ALA A 1 271 ? -7.772 2.446 7.587 1.00 96.06 271 ALA A O 1
ATOM 2172 N N . ALA A 1 272 ? -7.036 1.380 9.439 1.00 95.62 272 ALA A N 1
ATOM 2173 C CA . ALA A 1 272 ? -6.955 2.553 10.309 1.00 95.62 272 ALA A CA 1
ATOM 2174 C C . ALA A 1 272 ? -5.764 3.489 10.013 1.00 95.62 272 ALA A C 1
ATOM 2176 O O . ALA A 1 272 ? -5.785 4.643 10.441 1.00 95.62 272 ALA A O 1
ATOM 2177 N N . LEU A 1 273 ? -4.740 3.028 9.284 1.00 96.75 273 LEU A N 1
ATOM 2178 C CA . LEU A 1 273 ? -3.580 3.856 8.941 1.00 96.75 273 LEU A CA 1
ATOM 2179 C C . LEU A 1 273 ? -3.943 5.019 7.995 1.00 96.75 273 LEU A C 1
ATOM 2181 O O . LEU A 1 273 ? -4.762 4.834 7.084 1.00 96.75 273 LEU A O 1
ATOM 2185 N N . PRO A 1 274 ? -3.295 6.192 8.138 1.00 95.94 274 PRO A N 1
ATOM 2186 C CA . PRO A 1 274 ? -3.280 7.211 7.091 1.00 95.94 274 PRO A CA 1
ATOM 2187 C C . PRO A 1 274 ? -2.463 6.744 5.871 1.00 95.94 274 PRO A C 1
ATOM 2189 O O . PRO A 1 274 ? -1.826 5.690 5.901 1.00 95.94 274 PRO A O 1
ATOM 2192 N N . ASP A 1 275 ? -2.486 7.517 4.783 1.00 94.81 275 ASP A N 1
ATOM 2193 C CA . ASP A 1 275 ? -1.571 7.285 3.662 1.00 94.81 275 ASP A CA 1
ATOM 2194 C C . ASP A 1 275 ? -0.148 7.711 4.052 1.00 94.81 275 ASP A C 1
ATOM 2196 O O . ASP A 1 275 ? 0.111 8.877 4.343 1.00 94.81 275 ASP A O 1
ATOM 2200 N N . LEU A 1 276 ? 0.757 6.738 4.080 1.00 95.00 276 LEU A N 1
ATOM 2201 C CA . LEU A 1 276 ? 2.153 6.852 4.487 1.00 95.00 276 LEU A CA 1
ATOM 2202 C C . LEU A 1 276 ? 3.095 6.457 3.346 1.00 95.00 276 LEU A C 1
ATOM 2204 O O . LEU A 1 276 ? 4.268 6.208 3.601 1.00 95.00 276 LEU A O 1
ATOM 2208 N N . CYS A 1 277 ? 2.629 6.382 2.093 1.00 90.62 277 CYS A N 1
ATOM 2209 C CA . CYS A 1 277 ? 3.398 5.812 0.980 1.00 90.62 277 CYS A CA 1
ATOM 2210 C C . CYS A 1 277 ? 4.777 6.465 0.760 1.00 90.62 277 CYS A C 1
ATOM 2212 O O . CYS A 1 277 ? 5.690 5.811 0.257 1.00 90.62 277 CYS A O 1
ATOM 2214 N N . ASN A 1 278 ? 4.941 7.724 1.180 1.00 88.56 278 ASN A N 1
ATOM 2215 C CA . ASN A 1 278 ? 6.192 8.485 1.117 1.00 88.56 278 ASN A CA 1
ATOM 2216 C C . ASN A 1 278 ? 6.736 8.887 2.505 1.00 88.56 278 ASN A C 1
ATOM 2218 O O . ASN A 1 278 ? 7.612 9.747 2.592 1.00 88.56 278 ASN A O 1
ATOM 2222 N N . ALA A 1 279 ? 6.207 8.313 3.587 1.00 92.88 279 ALA A N 1
ATOM 2223 C CA . ALA A 1 279 ? 6.605 8.652 4.949 1.00 92.88 279 ALA A CA 1
ATOM 2224 C C . ALA A 1 279 ? 7.947 7.994 5.336 1.00 92.88 279 ALA A C 1
ATOM 2226 O O . ALA A 1 279 ? 8.252 6.882 4.887 1.00 92.88 279 ALA A O 1
ATOM 2227 N N . PRO A 1 280 ? 8.760 8.640 6.191 1.00 93.38 280 PRO A N 1
ATOM 2228 C CA . PRO A 1 280 ? 9.984 8.052 6.723 1.00 93.38 280 PRO A CA 1
ATOM 2229 C C . PRO A 1 280 ? 9.693 6.890 7.698 1.00 93.38 280 PRO A C 1
ATOM 2231 O O . PRO A 1 280 ? 8.620 6.844 8.304 1.00 93.38 280 PRO A O 1
ATOM 2234 N N . PRO A 1 281 ? 10.661 5.976 7.931 1.00 91.94 281 PRO A N 1
ATOM 2235 C CA . PRO A 1 281 ? 10.457 4.788 8.771 1.00 91.94 281 PRO A CA 1
ATOM 2236 C C . PRO A 1 281 ? 9.952 5.078 10.192 1.00 91.94 281 PRO A C 1
ATOM 2238 O O . PRO A 1 281 ? 9.103 4.348 10.701 1.00 91.94 281 PRO A O 1
ATOM 2241 N N . GLU A 1 282 ? 10.429 6.155 10.821 1.00 93.50 282 GLU A N 1
ATOM 2242 C CA . GLU A 1 282 ? 10.009 6.543 12.177 1.00 93.50 282 GLU A CA 1
ATOM 2243 C C . GLU A 1 282 ? 8.539 6.977 12.236 1.00 93.50 282 GLU A C 1
ATOM 2245 O O . GLU A 1 282 ? 7.821 6.649 13.182 1.00 93.50 282 GLU A O 1
ATOM 2250 N N . GLU A 1 283 ? 8.059 7.674 11.203 1.00 96.12 283 GLU A N 1
ATOM 2251 C CA . GLU A 1 283 ? 6.655 8.073 11.109 1.00 96.12 283 GLU A CA 1
ATOM 2252 C C . GLU A 1 283 ? 5.760 6.857 10.869 1.00 96.12 283 GLU A C 1
ATOM 2254 O O . GLU A 1 283 ? 4.743 6.705 11.547 1.00 96.12 283 GLU A O 1
ATOM 2259 N N . VAL A 1 284 ? 6.182 5.941 9.986 1.00 96.06 284 VAL A N 1
ATOM 2260 C CA . VAL A 1 284 ? 5.487 4.663 9.768 1.00 96.06 284 VAL A CA 1
ATOM 2261 C C . VAL A 1 284 ? 5.360 3.890 11.077 1.00 96.06 284 VAL A C 1
ATOM 2263 O O . VAL A 1 284 ? 4.267 3.439 11.420 1.00 96.06 284 VAL A O 1
ATOM 2266 N N . ARG A 1 285 ? 6.454 3.778 11.839 1.00 95.69 285 ARG A N 1
ATOM 2267 C CA . ARG A 1 285 ? 6.460 3.102 13.139 1.00 95.69 285 ARG A CA 1
ATOM 2268 C C . ARG A 1 285 ? 5.483 3.752 14.116 1.00 95.69 285 ARG A C 1
ATOM 2270 O O . ARG A 1 285 ? 4.660 3.052 14.700 1.00 95.69 285 ARG A O 1
ATOM 2277 N N . SER A 1 286 ? 5.554 5.072 14.283 1.00 96.25 286 SER A N 1
ATOM 2278 C CA . SER A 1 286 ? 4.693 5.816 15.211 1.00 96.25 286 SER A CA 1
ATOM 2279 C C . SER A 1 286 ? 3.205 5.645 14.883 1.00 96.25 286 SER A C 1
ATOM 2281 O O . SER A 1 286 ? 2.407 5.285 15.751 1.00 96.25 286 SER A O 1
ATOM 2283 N N . GLN A 1 287 ? 2.835 5.817 13.610 1.00 97.06 287 GLN A N 1
ATOM 2284 C CA . GLN A 1 287 ? 1.447 5.701 13.155 1.00 97.06 287 GLN A CA 1
ATOM 2285 C C . GLN A 1 287 ? 0.915 4.270 13.266 1.00 97.06 287 GLN A C 1
ATOM 2287 O O . GLN A 1 287 ? -0.236 4.070 13.652 1.00 97.06 287 GLN A O 1
ATOM 2292 N N . LEU A 1 288 ? 1.754 3.269 12.992 1.00 96.44 288 LEU A N 1
ATOM 2293 C CA . LEU A 1 288 ? 1.397 1.861 13.142 1.00 96.44 288 LEU A CA 1
ATOM 2294 C C . LEU A 1 288 ? 1.169 1.479 14.605 1.00 96.44 288 LEU A C 1
ATOM 2296 O O . LEU A 1 288 ? 0.162 0.839 14.902 1.00 96.44 288 LEU A O 1
ATOM 2300 N N . LEU A 1 289 ? 2.030 1.917 15.527 1.00 95.19 289 LEU A N 1
ATOM 2301 C CA . LEU A 1 289 ? 1.833 1.676 16.962 1.00 95.19 289 LEU A CA 1
ATOM 2302 C C . LEU A 1 289 ? 0.576 2.378 17.493 1.00 95.19 289 LEU A C 1
ATOM 2304 O O . LEU A 1 289 ? -0.185 1.786 18.259 1.00 95.19 289 LEU A O 1
ATOM 2308 N N . HIS A 1 290 ? 0.320 3.610 17.049 1.00 94.62 290 HIS A N 1
ATOM 2309 C CA . HIS A 1 290 ? -0.900 4.334 17.398 1.00 94.62 290 HIS A CA 1
ATOM 2310 C C . HIS A 1 290 ? -2.156 3.616 16.877 1.00 94.62 290 HIS A C 1
ATOM 2312 O O . HIS A 1 290 ? -3.107 3.411 17.632 1.00 94.62 290 HIS A O 1
ATOM 2318 N N . ALA A 1 291 ? -2.157 3.184 15.612 1.00 95.94 291 ALA A N 1
ATOM 2319 C CA . ALA A 1 291 ? -3.266 2.438 15.022 1.00 95.94 291 ALA A CA 1
ATOM 2320 C C . ALA A 1 291 ? -3.490 1.085 15.718 1.00 95.94 291 ALA A C 1
ATOM 2322 O O . ALA A 1 291 ? -4.638 0.724 15.980 1.00 95.94 291 ALA A O 1
ATOM 2323 N N . LEU A 1 292 ? -2.416 0.371 16.072 1.00 94.62 292 LEU A N 1
ATOM 2324 C CA . LEU A 1 292 ? -2.474 -0.889 16.814 1.00 94.62 292 LEU A CA 1
ATOM 2325 C C . LEU A 1 292 ? -3.118 -0.701 18.194 1.00 94.62 292 LEU A C 1
ATOM 2327 O O . LEU A 1 292 ? -4.101 -1.376 18.502 1.00 94.62 292 LEU A O 1
ATOM 2331 N N . SER A 1 293 ? -2.629 0.258 18.987 1.00 91.50 293 SER A N 1
ATOM 2332 C CA . SER A 1 293 ? -3.193 0.569 20.310 1.00 91.50 293 SER A CA 1
ATOM 2333 C C . SER A 1 293 ? -4.650 1.026 20.211 1.00 91.50 293 SER A C 1
ATOM 2335 O O . SER A 1 293 ? -5.502 0.591 20.987 1.00 91.50 293 SER A O 1
ATOM 2337 N N . HIS A 1 294 ? -4.977 1.847 19.209 1.00 91.94 294 HIS A N 1
ATOM 2338 C CA . HIS A 1 294 ? -6.352 2.261 18.965 1.00 91.94 294 HIS A CA 1
ATOM 2339 C C . HIS A 1 294 ? -7.259 1.060 18.654 1.00 91.94 294 HIS A C 1
ATOM 2341 O O . HIS A 1 294 ? -8.326 0.938 19.254 1.00 91.94 294 HIS A O 1
ATOM 2347 N N . CYS A 1 295 ? -6.844 0.147 17.769 1.00 92.38 295 CYS A N 1
ATOM 2348 C CA . CYS A 1 295 ? -7.624 -1.050 17.442 1.00 92.38 295 CYS A CA 1
ATOM 2349 C C . CYS A 1 295 ? -7.806 -1.964 18.663 1.00 92.38 295 CYS A C 1
ATOM 2351 O O . CYS A 1 295 ? -8.930 -2.390 18.936 1.00 92.38 295 CYS A O 1
ATOM 2353 N N . ALA A 1 296 ? -6.746 -2.200 19.444 1.00 90.50 296 ALA A N 1
ATOM 2354 C CA . ALA A 1 296 ? -6.812 -2.975 20.685 1.00 90.50 296 ALA A CA 1
ATOM 2355 C C . ALA A 1 296 ? -7.811 -2.363 21.684 1.00 90.50 296 ALA A C 1
ATOM 2357 O O . ALA A 1 296 ? -8.708 -3.051 22.182 1.00 90.50 296 ALA A O 1
ATOM 2358 N N . LYS A 1 297 ? -7.740 -1.042 21.895 1.00 91.75 297 LYS A N 1
ATOM 2359 C CA . LYS A 1 297 ? -8.691 -0.303 22.736 1.00 91.75 297 LYS A CA 1
ATOM 2360 C C . LYS A 1 297 ? -10.130 -0.441 22.230 1.00 91.75 297 LYS A C 1
ATOM 2362 O O . LYS A 1 297 ? -11.029 -0.699 23.030 1.00 91.75 297 LYS A O 1
ATOM 2367 N N . GLN A 1 298 ? -10.374 -0.291 20.926 1.00 91.50 298 GLN A N 1
ATOM 2368 C CA . GLN A 1 298 ? -11.726 -0.420 20.366 1.00 91.50 298 GLN A CA 1
ATOM 2369 C C . GLN A 1 298 ? -12.294 -1.835 20.538 1.00 91.50 298 GLN A C 1
ATOM 2371 O O . GLN A 1 298 ? -13.469 -1.974 20.886 1.00 91.50 298 GLN A O 1
ATOM 2376 N N . LYS A 1 299 ? -11.469 -2.879 20.380 1.00 91.44 299 LYS A N 1
ATOM 2377 C CA . LYS A 1 299 ? -11.874 -4.268 20.648 1.00 91.44 299 LYS A CA 1
ATOM 2378 C C . LYS A 1 299 ? -12.280 -4.472 22.103 1.00 91.44 299 LYS A C 1
ATOM 2380 O O . LYS A 1 299 ? -13.372 -4.977 22.358 1.00 91.44 299 LYS A O 1
ATOM 2385 N N . LYS A 1 300 ? -11.466 -4.004 23.053 1.00 93.31 300 LYS A N 1
ATOM 2386 C CA . LYS A 1 300 ? -11.778 -4.085 24.490 1.00 93.31 300 LYS A CA 1
ATOM 2387 C C . LYS A 1 300 ? -13.046 -3.309 24.855 1.00 93.31 300 LYS A C 1
ATOM 2389 O O . LYS A 1 300 ? -13.863 -3.786 25.637 1.00 93.31 300 LYS A O 1
ATOM 2394 N N . LEU A 1 301 ? -13.272 -2.140 24.248 1.00 93.62 301 LEU A N 1
ATOM 2395 C CA . LEU A 1 301 ? -14.520 -1.387 24.421 1.00 93.62 301 LEU A CA 1
ATOM 2396 C C . LEU A 1 301 ? -15.743 -2.141 23.884 1.00 93.62 301 LEU A C 1
ATOM 2398 O O . LEU A 1 301 ? -16.807 -2.101 24.508 1.00 93.62 301 LEU A O 1
ATOM 2402 N N . ALA A 1 302 ? -15.616 -2.807 22.735 1.00 92.50 302 ALA A N 1
ATOM 2403 C CA . ALA A 1 302 ? -16.679 -3.640 22.183 1.00 92.50 302 ALA A CA 1
ATOM 2404 C C . ALA A 1 302 ? -16.962 -4.850 23.087 1.00 92.50 302 ALA A C 1
ATOM 2406 O O . ALA A 1 302 ? -18.120 -5.110 23.407 1.00 92.50 302 ALA A O 1
ATOM 2407 N N . GLU A 1 303 ? -15.919 -5.530 23.572 1.00 94.75 303 GLU A N 1
ATOM 2408 C CA . GLU A 1 303 ? -16.046 -6.630 24.531 1.00 94.75 303 GLU A CA 1
ATOM 2409 C C . GLU A 1 303 ? -16.757 -6.183 25.812 1.00 94.75 303 GLU A C 1
ATOM 2411 O O . GLU A 1 303 ? -17.716 -6.825 26.244 1.00 94.75 303 GLU A O 1
ATOM 2416 N N . LEU A 1 304 ? -16.349 -5.049 26.389 1.00 95.44 304 LEU A N 1
ATOM 2417 C CA . LEU A 1 304 ? -16.946 -4.503 27.605 1.00 95.44 304 LEU A CA 1
ATOM 2418 C C . LEU A 1 304 ? -18.447 -4.243 27.431 1.00 95.44 304 LEU A C 1
ATOM 2420 O O . LEU A 1 304 ? -19.242 -4.619 28.295 1.00 95.44 304 LEU A O 1
ATOM 2424 N N . ARG A 1 305 ? -18.847 -3.632 26.308 1.00 94.00 305 ARG A N 1
ATOM 2425 C CA . ARG A 1 305 ? -20.261 -3.377 25.991 1.00 94.00 305 ARG A CA 1
ATOM 2426 C C . ARG A 1 305 ? -21.043 -4.669 25.792 1.00 94.00 305 ARG A C 1
ATOM 2428 O O . ARG A 1 305 ? -22.113 -4.813 26.374 1.00 94.00 305 ARG A O 1
ATOM 2435 N N . ASN A 1 306 ? -20.495 -5.618 25.038 1.00 94.50 306 ASN A N 1
ATOM 2436 C CA . ASN A 1 306 ? -21.136 -6.910 24.799 1.00 94.50 306 ASN A CA 1
ATOM 2437 C C . ASN A 1 306 ? -21.324 -7.683 26.107 1.00 94.50 306 ASN A C 1
ATOM 2439 O O . ASN A 1 306 ? -22.385 -8.253 26.353 1.00 94.50 306 ASN A O 1
ATOM 2443 N N . ARG A 1 307 ? -20.319 -7.665 26.988 1.00 93.69 307 ARG A N 1
ATOM 2444 C CA . ARG A 1 307 ? -20.385 -8.324 28.294 1.00 93.69 307 ARG A CA 1
ATOM 2445 C C . ARG A 1 307 ? -21.395 -7.652 29.218 1.00 93.69 307 ARG A C 1
ATOM 2447 O O . ARG A 1 307 ? -22.170 -8.345 29.873 1.00 93.69 307 ARG A O 1
ATOM 2454 N N . TRP A 1 308 ? -21.433 -6.321 29.233 1.00 93.00 308 TRP A N 1
ATOM 2455 C CA . TRP A 1 308 ? -22.461 -5.559 29.940 1.00 93.00 308 TRP A CA 1
ATOM 2456 C C . TRP A 1 308 ? -23.874 -5.922 29.459 1.00 93.00 308 TRP A C 1
ATOM 2458 O O . TRP A 1 308 ? -24.742 -6.244 30.275 1.00 93.00 308 TRP A O 1
ATOM 2468 N N . GLN A 1 309 ? -24.091 -5.924 28.143 1.00 92.88 309 GLN A N 1
ATOM 2469 C CA . GLN A 1 309 ? -25.377 -6.248 27.530 1.00 92.88 309 GLN A CA 1
ATOM 2470 C C . GLN A 1 309 ? -25.783 -7.699 27.812 1.00 92.88 309 GLN A C 1
ATOM 2472 O O . GLN A 1 309 ? -26.933 -7.965 28.157 1.00 92.88 309 GLN A O 1
ATOM 2477 N N . ALA A 1 310 ? -24.838 -8.641 27.763 1.00 91.62 310 ALA A N 1
ATOM 2478 C CA . ALA A 1 310 ? -25.085 -10.037 28.103 1.00 91.62 310 ALA A CA 1
ATOM 2479 C C . ALA A 1 310 ? -25.512 -10.216 29.570 1.00 91.62 310 ALA A C 1
ATOM 2481 O O . ALA A 1 310 ? -26.424 -10.993 29.851 1.00 91.62 310 ALA A O 1
ATOM 2482 N N . LEU A 1 311 ? -24.902 -9.484 30.508 1.00 89.38 311 LEU A N 1
ATOM 2483 C CA . LEU A 1 311 ? -25.244 -9.571 31.931 1.00 89.38 311 LEU A CA 1
ATOM 2484 C C . LEU A 1 311 ? -26.585 -8.893 32.245 1.00 89.38 311 LEU A C 1
ATOM 2486 O O . LEU A 1 311 ? -27.436 -9.480 32.909 1.00 89.38 311 LEU A O 1
ATOM 2490 N N . THR A 1 312 ? -26.797 -7.679 31.741 1.00 87.75 312 THR A N 1
ATOM 2491 C CA . THR A 1 312 ? -27.895 -6.805 32.195 1.00 87.75 312 THR A CA 1
ATOM 2492 C C . THR A 1 312 ? -29.092 -6.746 31.247 1.00 87.75 312 THR A C 1
ATOM 2494 O O . THR A 1 312 ? -30.179 -6.347 31.663 1.00 87.75 312 THR A O 1
ATOM 2497 N N . GLY A 1 313 ? -28.914 -7.151 29.986 1.00 87.81 313 GLY A N 1
ATOM 2498 C CA . GLY A 1 313 ? -29.924 -7.052 28.931 1.00 87.81 313 GLY A CA 1
ATOM 2499 C C . GLY A 1 313 ? -30.101 -5.650 28.339 1.00 87.81 313 GLY A C 1
ATOM 2500 O O . GLY A 1 313 ? -31.041 -5.458 27.579 1.00 87.81 313 GLY A O 1
ATOM 2501 N N . SER A 1 314 ? -29.235 -4.689 28.679 1.00 90.25 314 SER A N 1
ATOM 2502 C CA . SER A 1 314 ? -29.321 -3.297 28.220 1.00 90.25 314 SER A CA 1
ATOM 2503 C C . SER A 1 314 ? -27.971 -2.797 27.701 1.00 90.25 314 SER A C 1
ATOM 2505 O O . SER A 1 314 ? -26.928 -3.320 28.086 1.00 90.25 314 SER A O 1
ATOM 2507 N N . ASP A 1 315 ? -27.959 -1.764 26.859 1.00 89.88 315 ASP A N 1
ATOM 2508 C CA . ASP A 1 315 ? -26.730 -1.286 26.200 1.00 89.88 315 ASP A CA 1
ATOM 2509 C C . ASP A 1 315 ? -25.839 -0.426 27.112 1.00 89.88 315 ASP A C 1
ATOM 2511 O O . ASP A 1 315 ? -24.646 -0.252 26.850 1.00 89.88 315 ASP A O 1
ATOM 2515 N N . SER A 1 316 ? -26.407 0.146 28.178 1.00 91.56 316 SER A N 1
ATOM 2516 C CA . SER A 1 316 ? -25.667 0.962 29.146 1.00 91.56 316 SER A CA 1
ATOM 2517 C C . SER A 1 316 ? -26.354 1.003 30.520 1.00 91.56 316 SER A C 1
ATOM 2519 O O . SER A 1 316 ? -27.557 0.752 30.606 1.00 91.56 316 SER A O 1
ATOM 2521 N N . PRO A 1 317 ? -25.638 1.373 31.603 1.00 91.44 317 PRO A N 1
ATOM 2522 C CA . PRO A 1 317 ? -26.234 1.609 32.924 1.00 91.44 317 PRO A CA 1
ATOM 2523 C C . PRO A 1 317 ? -27.354 2.656 32.913 1.00 91.44 317 PRO A C 1
ATOM 2525 O O . PRO A 1 317 ? -28.338 2.539 33.648 1.00 91.44 317 PRO A O 1
ATOM 2528 N N . GLN A 1 318 ? -27.217 3.669 32.053 1.00 90.69 318 GLN A N 1
ATOM 2529 C CA . GLN A 1 318 ? -28.231 4.698 31.866 1.00 90.69 318 GLN A CA 1
ATOM 2530 C C . GLN A 1 318 ? -29.490 4.119 31.214 1.00 90.69 318 GLN A C 1
ATOM 2532 O O . GLN A 1 318 ? -30.569 4.249 31.791 1.00 90.69 318 GLN A O 1
ATOM 2537 N N . ARG A 1 319 ? -29.354 3.420 30.075 1.00 90.81 319 ARG A N 1
ATOM 2538 C CA . ARG A 1 319 ? -30.500 2.782 29.405 1.00 90.81 319 ARG A CA 1
ATOM 2539 C C . ARG A 1 319 ? -31.187 1.769 30.302 1.00 90.81 319 ARG A C 1
ATOM 2541 O O . ARG A 1 319 ? -32.409 1.778 30.390 1.00 90.81 319 ARG A O 1
ATOM 2548 N N . TRP A 1 320 ? -30.414 0.977 31.040 1.00 91.19 320 TRP A N 1
ATOM 2549 C CA . TRP A 1 320 ? -30.965 0.039 32.010 1.00 91.19 320 TRP A CA 1
ATOM 2550 C C . TRP A 1 320 ? -31.864 0.759 33.022 1.00 91.19 320 TRP A C 1
ATOM 2552 O O . TRP A 1 320 ? -32.969 0.302 33.307 1.00 91.19 320 TRP A O 1
ATOM 2562 N N . SER A 1 321 ? -31.420 1.913 33.533 1.00 89.50 321 SER A N 1
ATOM 2563 C CA . SER A 1 321 ? -32.179 2.672 34.534 1.00 89.50 321 SER A CA 1
ATOM 2564 C C . SER A 1 321 ? -33.472 3.250 33.957 1.00 89.50 321 SER A C 1
ATOM 2566 O O . SER A 1 321 ? -34.506 3.262 34.626 1.00 89.50 321 SER A O 1
ATOM 2568 N N . GLU A 1 322 ? -33.430 3.695 32.703 1.00 88.75 322 GLU A N 1
ATOM 2569 C CA . GLU A 1 322 ? -34.595 4.195 31.972 1.00 88.75 322 GLU A CA 1
ATOM 2570 C C . GLU A 1 322 ? -35.609 3.073 31.690 1.00 88.75 322 GLU A C 1
ATOM 2572 O O . GLU A 1 322 ? -36.795 3.227 31.989 1.00 88.75 322 GLU A O 1
ATOM 2577 N N . GLU A 1 323 ? -35.146 1.921 31.197 1.00 87.94 323 GLU A N 1
ATOM 2578 C CA . GLU A 1 323 ? -35.967 0.745 30.875 1.00 87.94 323 GLU A CA 1
ATOM 2579 C C . GLU A 1 323 ? -36.612 0.129 32.120 1.00 87.94 323 GLU A C 1
ATOM 2581 O O . GLU A 1 323 ? -37.784 -0.250 32.103 1.00 87.94 323 GLU A O 1
ATOM 2586 N N . LYS A 1 324 ? -35.859 0.038 33.221 1.00 84.31 324 LYS A N 1
ATOM 2587 C CA . LYS A 1 324 ? -36.338 -0.530 34.488 1.00 84.31 324 LYS A CA 1
ATOM 2588 C C . LYS A 1 324 ? -37.044 0.484 35.383 1.00 84.31 324 LYS A C 1
ATOM 2590 O O . LYS A 1 324 ? -37.565 0.090 36.424 1.00 84.31 324 LYS A O 1
ATOM 2595 N N . ARG A 1 325 ? -37.068 1.768 35.000 1.00 86.12 325 ARG A N 1
ATOM 2596 C CA . ARG A 1 325 ? -37.597 2.888 35.803 1.00 86.12 325 ARG A CA 1
ATOM 2597 C C . ARG A 1 325 ? -37.063 2.909 37.242 1.00 86.12 325 ARG A C 1
ATOM 2599 O O . ARG A 1 325 ? -37.753 3.323 38.171 1.00 86.12 325 ARG A O 1
ATOM 2606 N N . CYS A 1 326 ? -35.825 2.462 37.421 1.00 86.12 326 CYS A N 1
ATOM 2607 C CA . CYS A 1 326 ? -35.134 2.437 38.699 1.00 86.12 326 CYS A CA 1
ATOM 2608 C C . CYS A 1 326 ? -33.675 2.858 38.493 1.00 86.12 326 CYS A C 1
ATOM 2610 O O . CYS A 1 326 ? -33.028 2.313 37.601 1.00 86.12 326 CYS A O 1
ATOM 2612 N N . PRO A 1 327 ? -33.123 3.785 39.293 1.00 88.81 327 PRO A N 1
ATOM 2613 C CA . PRO A 1 327 ? -31.712 4.136 39.191 1.00 88.81 327 PRO A CA 1
ATOM 2614 C C . PRO A 1 327 ? -30.846 2.946 39.598 1.00 88.81 327 PRO A C 1
ATOM 2616 O O . PRO A 1 327 ? -30.954 2.444 40.721 1.00 88.81 327 PRO A O 1
ATOM 2619 N N . ILE A 1 328 ? -29.953 2.506 38.713 1.00 86.69 328 ILE A N 1
ATOM 2620 C CA . ILE A 1 328 ? -29.080 1.354 38.978 1.00 86.69 328 ILE A CA 1
ATOM 2621 C C . ILE A 1 328 ? -28.214 1.534 40.233 1.00 86.69 328 ILE A C 1
ATOM 2623 O O . ILE A 1 328 ? -27.914 0.573 40.940 1.00 86.69 328 ILE A O 1
ATOM 2627 N N . GLN A 1 329 ? -27.884 2.784 40.565 1.00 87.25 329 GLN A N 1
ATOM 2628 C CA . GLN A 1 329 ? -27.098 3.170 41.734 1.00 87.25 329 GLN A CA 1
ATOM 2629 C C . GLN A 1 329 ? -27.836 2.948 43.063 1.00 87.25 329 GLN A C 1
ATOM 2631 O O . GLN A 1 329 ? -27.201 2.897 44.114 1.00 87.25 329 GLN A O 1
ATOM 2636 N N . TRP A 1 330 ? -29.169 2.847 43.047 1.00 84.12 330 TRP A N 1
ATOM 2637 C CA . TRP A 1 330 ? -29.958 2.521 44.242 1.00 84.12 330 TRP A CA 1
ATOM 2638 C C . TRP A 1 330 ? -30.062 1.018 44.473 1.00 84.12 330 TRP A C 1
ATOM 2640 O O . TRP A 1 330 ? -30.253 0.577 45.608 1.00 84.12 330 TRP A O 1
ATOM 2650 N N . VAL A 1 331 ? -29.915 0.230 43.408 1.00 81.31 331 VAL A N 1
ATOM 2651 C CA . VAL A 1 331 ? -29.921 -1.229 43.498 1.00 81.31 331 VAL A CA 1
ATOM 2652 C C . VAL A 1 331 ? -28.541 -1.742 43.902 1.00 81.31 331 VAL A C 1
ATOM 2654 O O . VAL A 1 331 ? -28.440 -2.579 44.797 1.00 81.31 331 VAL A O 1
ATOM 2657 N N . LEU A 1 332 ? -27.482 -1.183 43.309 1.00 81.12 332 LEU A N 1
ATOM 2658 C CA . LEU A 1 332 ? -26.093 -1.500 43.628 1.00 81.12 332 LEU A CA 1
ATOM 2659 C C . LEU A 1 332 ? -25.442 -0.413 44.473 1.00 81.12 332 LEU A C 1
ATOM 2661 O O . LEU A 1 332 ? -24.971 0.611 43.972 1.00 81.12 332 LEU A O 1
ATOM 2665 N N . VAL A 1 333 ? -25.383 -0.677 45.775 1.00 72.75 333 VAL A N 1
ATOM 2666 C CA . VAL A 1 333 ? -24.789 0.230 46.754 1.00 72.75 333 VAL A CA 1
ATOM 2667 C C . VAL A 1 333 ? -23.346 -0.184 47.014 1.00 72.75 333 VAL A C 1
ATOM 2669 O O . VAL A 1 333 ? -23.067 -1.325 47.357 1.00 72.75 333 VAL A O 1
ATOM 2672 N N . GLY A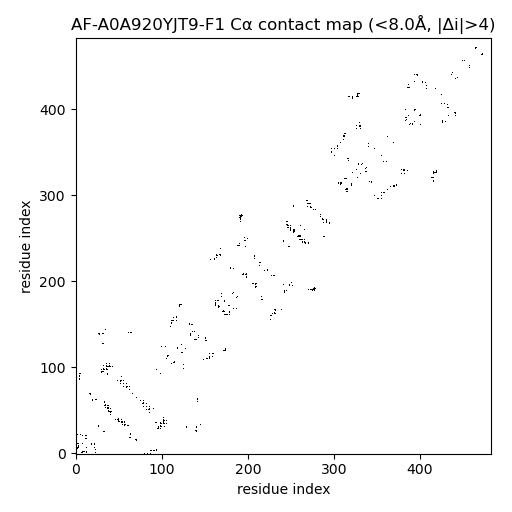 1 334 ? -22.421 0.759 46.867 1.00 80.81 334 GLY A N 1
ATOM 2673 C CA . GLY A 1 334 ? -21.004 0.542 47.145 1.00 80.81 334 GLY A CA 1
ATOM 2674 C C . GLY A 1 334 ? -20.112 1.417 46.275 1.00 80.81 334 GLY A C 1
ATOM 2675 O O . GLY A 1 334 ? -20.453 1.745 45.135 1.00 80.81 334 GLY A O 1
ATOM 2676 N N . ALA A 1 335 ? -18.950 1.790 46.815 1.00 82.94 335 ALA A N 1
ATOM 2677 C CA . ALA A 1 335 ? -17.996 2.661 46.130 1.00 82.94 335 ALA A CA 1
ATOM 2678 C C . ALA A 1 335 ? -17.501 2.056 44.802 1.00 82.94 335 ALA A C 1
ATOM 2680 O O . ALA A 1 335 ? -17.325 2.779 43.821 1.00 82.94 335 ALA A O 1
ATOM 2681 N N . ALA A 1 336 ? -17.349 0.728 44.744 1.00 85.19 336 ALA A N 1
ATOM 2682 C CA . ALA A 1 336 ? -16.919 0.016 43.544 1.00 85.19 336 ALA A CA 1
ATOM 2683 C C . ALA A 1 336 ? -17.937 0.134 42.392 1.00 85.19 336 ALA A C 1
ATOM 2685 O O . ALA A 1 336 ? -17.554 0.487 41.278 1.00 85.19 336 ALA A O 1
ATOM 2686 N N . HIS A 1 337 ? -19.234 -0.066 42.666 1.00 88.31 337 HIS A N 1
ATOM 2687 C CA . HIS A 1 337 ? -20.303 0.077 41.666 1.00 88.31 337 HIS A CA 1
ATOM 2688 C C . HIS A 1 337 ? -20.405 1.515 41.144 1.00 88.31 337 HIS A C 1
ATOM 2690 O O . HIS A 1 337 ? -20.464 1.738 39.937 1.00 88.31 337 HIS A O 1
ATOM 2696 N N . HIS A 1 338 ? -20.349 2.504 42.043 1.00 85.94 338 HIS A N 1
ATOM 2697 C CA . HIS A 1 338 ? -20.364 3.916 41.653 1.00 85.94 338 HIS A CA 1
ATOM 2698 C C . HIS A 1 338 ? -19.186 4.281 40.747 1.00 85.94 338 HIS A C 1
ATOM 2700 O O . HIS A 1 338 ? -19.380 4.931 39.719 1.00 85.94 338 HIS A O 1
ATOM 2706 N N . SER A 1 339 ? -17.976 3.834 41.101 1.00 89.56 339 SER A N 1
ATOM 2707 C CA . SER A 1 339 ? -16.781 4.045 40.280 1.00 89.56 339 SER A CA 1
ATOM 2708 C C . SER A 1 339 ? -16.940 3.419 38.892 1.00 89.56 339 SER A C 1
ATOM 2710 O O . SER A 1 339 ? -16.673 4.077 37.885 1.00 89.56 339 SER A O 1
ATOM 2712 N N . PHE A 1 340 ? -17.455 2.187 38.817 1.00 93.00 340 PHE A N 1
ATOM 2713 C CA . PHE A 1 340 ? -17.715 1.512 37.548 1.00 93.00 340 PHE A CA 1
ATOM 2714 C C . PHE A 1 340 ? -18.699 2.295 36.666 1.00 93.00 340 PHE A C 1
ATOM 2716 O O . PHE A 1 340 ? -18.391 2.571 35.508 1.00 93.00 340 PHE A O 1
ATOM 2723 N N . PHE A 1 341 ? -19.851 2.714 37.202 1.00 91.12 341 PHE A N 1
ATOM 2724 C CA . PHE A 1 341 ? -20.852 3.461 36.430 1.00 91.12 341 PHE A CA 1
ATOM 2725 C C . PHE A 1 341 ? -20.340 4.826 35.965 1.00 91.12 341 PHE A C 1
ATOM 2727 O O . PHE A 1 341 ? -20.567 5.215 34.818 1.00 91.12 341 PHE A O 1
ATOM 2734 N N . ALA A 1 342 ? -19.590 5.530 36.818 1.00 89.25 342 ALA A N 1
ATOM 2735 C CA . ALA A 1 342 ? -18.951 6.787 36.446 1.00 89.25 342 ALA A CA 1
ATOM 2736 C C . ALA A 1 342 ? -17.957 6.594 35.288 1.00 89.25 342 ALA A C 1
ATOM 2738 O O . ALA A 1 342 ? -17.955 7.379 34.340 1.00 89.25 342 ALA A O 1
ATOM 2739 N N . ARG A 1 343 ? -17.148 5.525 35.323 1.00 93.31 343 ARG A N 1
ATOM 2740 C CA . ARG A 1 343 ? -16.219 5.173 34.236 1.00 93.31 343 ARG A CA 1
ATOM 2741 C C . ARG A 1 343 ? -16.953 4.756 32.959 1.00 93.31 343 ARG A C 1
ATOM 2743 O O . ARG A 1 343 ? -16.567 5.192 31.877 1.00 93.31 343 ARG A O 1
ATOM 2750 N N . PHE A 1 344 ? -18.050 4.006 33.070 1.00 92.81 344 PHE A N 1
ATOM 2751 C CA . PHE A 1 344 ? -18.882 3.617 31.925 1.00 92.81 344 PHE A CA 1
ATOM 2752 C C . PHE A 1 344 ? -19.496 4.832 31.210 1.00 92.81 344 PHE A C 1
ATOM 2754 O O . PHE A 1 344 ? -19.632 4.839 29.990 1.00 92.81 344 PHE A O 1
ATOM 2761 N N . GLY A 1 345 ? -19.805 5.913 31.931 1.00 88.62 345 GLY A N 1
ATOM 2762 C CA . GLY A 1 345 ? -20.248 7.169 31.313 1.00 88.62 345 GLY A CA 1
ATOM 2763 C C . GLY A 1 345 ? -19.186 7.852 30.435 1.00 88.62 345 GLY A C 1
ATOM 2764 O O . GLY A 1 345 ? -19.529 8.666 29.582 1.00 88.62 345 GLY A O 1
ATOM 2765 N N . ARG A 1 346 ? -17.901 7.511 30.605 1.00 92.69 346 ARG A N 1
ATOM 2766 C CA . ARG A 1 346 ? -16.757 8.161 29.941 1.00 92.69 346 ARG A CA 1
ATOM 2767 C C . ARG A 1 346 ? -15.831 7.189 29.203 1.00 92.69 346 ARG A C 1
ATOM 2769 O O . ARG A 1 346 ? -14.649 7.479 29.047 1.00 92.69 346 ARG A O 1
ATOM 2776 N N . LEU A 1 347 ? -16.360 6.064 28.706 1.00 90.19 347 LEU A N 1
ATOM 2777 C CA . LEU A 1 347 ? -15.584 4.979 28.073 1.00 90.19 347 LEU A CA 1
ATOM 2778 C C . LEU A 1 347 ? -14.532 5.442 27.051 1.00 90.19 347 LEU A C 1
ATOM 2780 O O . LEU A 1 347 ? -13.439 4.889 26.999 1.00 90.19 347 LEU A O 1
ATOM 2784 N N . GLN A 1 348 ? -14.835 6.467 26.251 1.00 86.44 348 GLN A N 1
ATOM 2785 C CA . GLN A 1 348 ? -13.917 6.958 25.215 1.00 86.44 348 GLN A CA 1
ATOM 2786 C C . GLN A 1 348 ? -12.633 7.580 25.784 1.00 86.44 348 GLN A C 1
ATOM 2788 O O . GLN A 1 348 ? -11.582 7.523 25.144 1.00 86.44 348 GLN A O 1
ATOM 2793 N N . GLN A 1 349 ? -12.703 8.136 26.994 1.00 89.88 349 GLN A N 1
ATOM 2794 C CA . GLN A 1 349 ? -11.593 8.816 27.667 1.00 89.88 349 GLN A CA 1
ATOM 2795 C C . GLN A 1 349 ? -10.699 7.854 28.455 1.00 89.88 349 GLN A C 1
ATOM 2797 O O . GLN A 1 349 ? -9.641 8.263 28.919 1.00 89.88 349 GLN A O 1
ATOM 2802 N N . LEU A 1 350 ? -11.113 6.594 28.609 1.00 91.38 350 LEU A N 1
ATOM 2803 C CA . LEU A 1 350 ? -10.377 5.616 29.401 1.00 91.38 350 LEU A CA 1
ATOM 2804 C C . LEU A 1 350 ? -9.133 5.114 28.665 1.00 91.38 350 LEU A C 1
ATOM 2806 O O . LEU A 1 350 ? -9.116 4.972 27.437 1.00 91.38 350 LEU A O 1
ATOM 2810 N N . THR A 1 351 ? -8.096 4.828 29.437 1.00 89.62 351 THR A N 1
ATOM 2811 C CA . THR A 1 351 ? -6.915 4.082 29.004 1.00 89.62 351 THR A CA 1
ATOM 2812 C C . THR A 1 351 ? -7.239 2.598 28.842 1.00 89.62 351 THR A C 1
ATOM 2814 O O . THR A 1 351 ? -8.256 2.104 29.329 1.00 89.62 351 THR A O 1
ATOM 2817 N N . GLU A 1 352 ? -6.363 1.864 28.160 1.00 88.62 352 GLU A N 1
ATOM 2818 C CA . GLU A 1 352 ? -6.532 0.424 27.967 1.00 88.62 352 GLU A CA 1
ATOM 2819 C C . GLU A 1 352 ? -6.568 -0.344 29.302 1.00 88.62 352 GLU A C 1
ATOM 2821 O O . GLU A 1 352 ? -7.472 -1.147 29.519 1.00 88.62 352 GLU A O 1
ATOM 2826 N N . SER A 1 353 ? -5.674 -0.001 30.239 1.00 90.12 353 SER A N 1
ATOM 2827 C CA . SER A 1 353 ? -5.647 -0.579 31.592 1.00 90.12 353 SER A CA 1
ATOM 2828 C C . SER A 1 353 ? -6.939 -0.315 32.369 1.00 90.12 353 SER A C 1
ATOM 2830 O O . SER A 1 353 ? -7.437 -1.195 33.064 1.00 90.12 353 SER A O 1
ATOM 2832 N N . GLU A 1 354 ? -7.520 0.882 32.252 1.00 93.06 354 GLU A N 1
ATOM 2833 C CA . GLU A 1 354 ? -8.795 1.187 32.912 1.00 93.06 354 GLU A CA 1
ATOM 2834 C C . GLU A 1 354 ? -9.954 0.369 32.329 1.00 93.06 354 GLU A C 1
ATOM 2836 O O . GLU A 1 354 ? -10.884 0.020 33.058 1.00 93.06 354 GLU A O 1
ATOM 2841 N N . ILE A 1 355 ? -9.915 0.051 31.031 1.00 93.19 355 ILE A N 1
ATOM 2842 C CA . ILE A 1 355 ? -10.909 -0.822 30.394 1.00 93.19 355 ILE A CA 1
ATOM 2843 C C . ILE A 1 355 ? -10.724 -2.269 30.869 1.00 93.19 355 ILE A C 1
ATOM 2845 O O . ILE A 1 355 ? -11.719 -2.929 31.171 1.00 93.19 355 ILE A O 1
ATOM 2849 N N . ASP A 1 356 ? -9.483 -2.740 31.013 1.00 92.88 356 ASP A N 1
ATOM 2850 C CA . ASP A 1 356 ? -9.186 -4.065 31.572 1.00 92.88 356 ASP A CA 1
ATOM 2851 C C . ASP A 1 356 ? -9.685 -4.194 33.019 1.00 92.88 356 ASP A C 1
ATOM 2853 O O . ASP A 1 356 ? -10.325 -5.187 33.372 1.00 92.88 356 ASP A O 1
ATOM 2857 N N . GLU A 1 357 ? -9.499 -3.159 33.846 1.00 94.12 357 GLU A N 1
ATOM 2858 C CA . GLU A 1 357 ? -10.078 -3.093 35.194 1.00 94.12 357 GLU A CA 1
ATOM 2859 C C . GLU A 1 357 ? -11.612 -3.183 35.165 1.00 94.12 357 GLU A C 1
ATOM 2861 O O . GLU A 1 357 ? -12.217 -3.870 35.991 1.00 94.12 357 GLU A O 1
ATOM 2866 N N . MET A 1 358 ? -12.263 -2.515 34.207 1.00 95.38 358 MET A N 1
ATOM 2867 C CA . MET A 1 358 ? -13.717 -2.587 34.045 1.00 95.38 358 MET A CA 1
ATOM 2868 C C . MET A 1 358 ? -14.191 -3.973 33.587 1.00 95.38 358 MET A C 1
ATOM 2870 O O . MET A 1 358 ? -15.220 -4.453 34.067 1.00 95.38 358 MET A O 1
ATOM 2874 N N . LEU A 1 359 ? -13.453 -4.640 32.696 1.00 94.88 359 LEU A N 1
ATOM 2875 C CA . LEU A 1 359 ? -13.734 -6.016 32.277 1.00 94.88 359 LEU A CA 1
ATOM 2876 C C . LEU A 1 359 ? -13.574 -6.999 33.446 1.00 94.88 359 LEU A C 1
ATOM 2878 O O . LEU A 1 359 ? -14.454 -7.835 33.671 1.00 94.88 359 LEU A O 1
ATOM 2882 N N . ALA A 1 360 ? -12.502 -6.861 34.231 1.00 94.44 360 ALA A N 1
ATOM 2883 C CA . ALA A 1 360 ? -12.274 -7.648 35.441 1.00 94.44 360 ALA A CA 1
ATOM 2884 C C . ALA A 1 360 ? -13.385 -7.422 36.478 1.00 94.44 360 ALA A C 1
ATOM 2886 O O . ALA A 1 360 ? -13.886 -8.372 37.083 1.00 94.44 360 ALA A O 1
ATOM 2887 N N . TYR A 1 361 ? -13.839 -6.177 36.626 1.00 94.06 361 TYR A N 1
ATOM 2888 C CA . TYR A 1 361 ? -14.964 -5.837 37.486 1.00 94.06 361 TYR A CA 1
ATOM 2889 C C . TYR A 1 361 ? -16.260 -6.552 37.065 1.00 94.06 361 TYR A C 1
ATOM 2891 O O . TYR A 1 361 ? -16.923 -7.148 37.920 1.00 94.06 361 TYR A O 1
ATOM 2899 N N . LEU A 1 362 ? -16.599 -6.548 35.766 1.00 92.94 362 LEU A N 1
ATOM 2900 C CA . LEU A 1 362 ? -17.761 -7.280 35.239 1.00 92.94 362 LEU A CA 1
ATOM 2901 C C . LEU A 1 362 ? -17.644 -8.791 35.456 1.00 92.94 362 LEU A C 1
ATOM 2903 O O . LEU A 1 362 ? -18.654 -9.458 35.675 1.00 92.94 362 LEU A O 1
ATOM 2907 N N . ALA A 1 363 ? -16.431 -9.343 35.391 1.00 92.25 363 ALA A N 1
ATOM 2908 C CA . ALA A 1 363 ? -16.192 -10.751 35.681 1.00 92.25 363 ALA A CA 1
ATOM 2909 C C . ALA A 1 363 ? -16.439 -11.080 37.162 1.00 92.25 363 ALA A C 1
ATOM 2911 O O . ALA A 1 363 ? -17.108 -12.069 37.456 1.00 92.25 363 ALA A O 1
ATOM 2912 N N . ALA A 1 364 ? -15.957 -10.237 38.079 1.00 91.44 364 ALA A N 1
ATOM 2913 C CA . ALA A 1 364 ? -16.086 -10.446 39.521 1.00 91.44 364 ALA A CA 1
ATOM 2914 C C . ALA A 1 364 ? -17.526 -10.269 40.039 1.00 91.44 364 ALA A C 1
ATOM 2916 O O . ALA A 1 364 ? -17.959 -11.024 40.904 1.00 91.44 364 ALA A O 1
ATOM 2917 N N . HIS A 1 365 ? -18.286 -9.317 39.486 1.00 89.19 365 HIS A N 1
ATOM 2918 C CA . HIS A 1 365 ? -19.643 -8.981 39.952 1.00 89.19 365 HIS A CA 1
ATOM 2919 C C . HIS A 1 365 ? -20.747 -9.509 39.022 1.00 89.19 365 HIS A C 1
ATOM 2921 O O . HIS A 1 365 ? -21.900 -9.085 39.099 1.00 89.19 365 HIS A O 1
ATOM 2927 N N . GLY A 1 366 ? -20.415 -10.439 38.121 1.00 85.25 366 GLY A N 1
ATOM 2928 C CA . GLY A 1 366 ? -21.343 -10.938 37.105 1.00 85.25 366 GLY A CA 1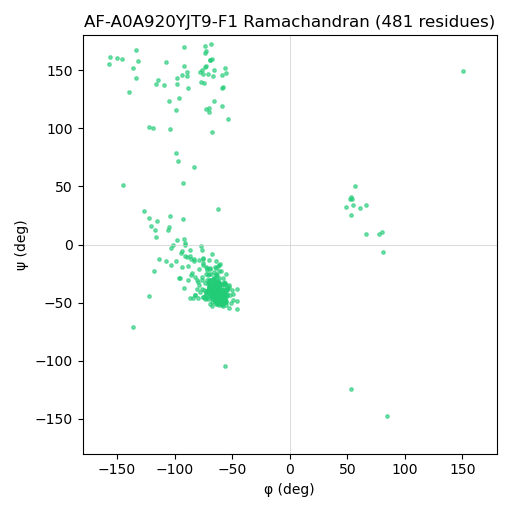
ATOM 2929 C C . GLY A 1 366 ? -22.618 -11.562 37.683 1.00 85.25 366 GLY A C 1
ATOM 2930 O O . GLY A 1 366 ? -23.693 -11.371 37.122 1.00 85.25 366 GLY A O 1
ATOM 2931 N N . ALA A 1 367 ? -22.530 -12.259 38.821 1.00 83.12 367 ALA A N 1
ATOM 2932 C CA . ALA A 1 367 ? -23.693 -12.871 39.472 1.00 83.12 367 ALA A CA 1
ATOM 2933 C C . ALA A 1 367 ? -24.693 -11.822 39.990 1.00 83.12 367 ALA A C 1
ATOM 2935 O O . ALA A 1 367 ? -25.894 -11.940 39.747 1.00 83.12 367 ALA A O 1
ATOM 2936 N N . GLU A 1 368 ? -24.192 -10.768 40.640 1.00 82.62 368 GLU A N 1
ATOM 2937 C CA . GLU A 1 368 ? -25.001 -9.638 41.110 1.00 82.62 368 GLU A CA 1
ATOM 2938 C C . GLU A 1 368 ? -25.622 -8.882 39.932 1.00 82.62 368 GLU A C 1
ATOM 2940 O O . GLU A 1 368 ? -26.807 -8.559 39.953 1.00 82.62 368 GLU A O 1
ATOM 2945 N N . LEU A 1 369 ? -24.846 -8.674 38.862 1.00 82.19 369 LEU A N 1
ATOM 2946 C CA . LEU A 1 369 ? -25.307 -8.010 37.643 1.00 82.19 369 LEU A CA 1
ATOM 2947 C C . LEU A 1 369 ? -26.383 -8.807 36.898 1.00 82.19 369 LEU A C 1
ATOM 2949 O O . LEU A 1 369 ? -27.334 -8.231 36.373 1.00 82.19 369 LEU A O 1
ATOM 2953 N N . ASN A 1 370 ? -26.276 -10.133 36.882 1.00 78.62 370 ASN A N 1
ATOM 2954 C CA . ASN A 1 370 ? -27.265 -10.991 36.239 1.00 78.62 370 ASN A CA 1
ATOM 2955 C C . ASN A 1 370 ? -28.578 -11.071 37.041 1.00 78.62 370 ASN A C 1
ATOM 2957 O O . ASN A 1 370 ? -29.651 -11.277 36.467 1.00 78.62 370 ASN A O 1
ATOM 2961 N N . ALA A 1 371 ? -28.529 -10.846 38.360 1.00 73.62 371 ALA A N 1
ATOM 2962 C CA . ALA A 1 371 ? -29.724 -10.785 39.200 1.00 73.62 371 ALA A CA 1
ATOM 2963 C C . ALA A 1 371 ? -30.675 -9.630 38.807 1.00 73.62 371 ALA A C 1
ATOM 2965 O O . ALA A 1 371 ? -31.871 -9.702 39.095 1.00 73.62 371 ALA A O 1
ATOM 2966 N N . PHE A 1 372 ? -30.198 -8.616 38.069 1.00 65.44 372 PHE A N 1
ATOM 2967 C CA . PHE A 1 372 ? -31.016 -7.505 37.551 1.00 65.44 372 PHE A CA 1
ATOM 2968 C C . PHE A 1 372 ? -32.044 -7.884 36.491 1.00 65.44 372 PHE A C 1
ATOM 2970 O O . PHE A 1 372 ? -32.893 -7.063 36.131 1.00 65.44 372 PHE A O 1
ATOM 2977 N N . ARG A 1 373 ? -32.014 -9.121 35.997 1.00 64.00 373 ARG A N 1
ATOM 2978 C CA . ARG A 1 373 ? -33.067 -9.620 35.112 1.00 64.00 373 ARG A CA 1
ATOM 2979 C C . ARG A 1 373 ? -34.401 -9.824 35.847 1.00 64.00 373 ARG A C 1
ATOM 2981 O O . ARG A 1 373 ? -35.440 -9.791 35.192 1.00 64.00 373 ARG A O 1
ATOM 2988 N N . TYR A 1 374 ? -34.398 -9.958 37.177 1.00 64.94 374 TYR A N 1
ATOM 2989 C CA . TYR A 1 374 ? -35.590 -10.262 37.978 1.00 64.94 374 TYR A CA 1
ATOM 2990 C C . TYR A 1 374 ? -36.197 -8.995 38.621 1.00 64.94 374 TYR A C 1
ATOM 2992 O O . TYR A 1 374 ? -35.576 -8.338 39.454 1.00 64.94 374 TYR A O 1
ATOM 3000 N N . GLN A 1 375 ? -37.425 -8.643 38.220 1.00 64.38 375 GLN A N 1
ATOM 3001 C CA . GLN A 1 375 ? -38.089 -7.355 38.508 1.00 64.38 375 GLN A CA 1
ATOM 3002 C C . GLN A 1 375 ? -38.463 -7.118 39.985 1.00 64.38 375 GLN A C 1
ATOM 3004 O O . GLN A 1 375 ? -38.472 -5.971 40.434 1.00 64.38 375 GLN A O 1
ATOM 3009 N N . GLU A 1 376 ? -38.757 -8.172 40.749 1.00 64.94 376 GLU A N 1
ATOM 3010 C CA . GLU A 1 376 ? -39.344 -8.051 42.096 1.00 64.94 376 GLU A CA 1
ATOM 3011 C C . GLU A 1 376 ? -38.389 -7.413 43.121 1.00 64.94 376 GLU A C 1
ATOM 3013 O O . GLU A 1 376 ? -38.792 -6.557 43.911 1.00 64.94 376 GLU A O 1
ATOM 3018 N N . ASN A 1 377 ? -37.095 -7.737 43.054 1.00 66.12 377 ASN A N 1
ATOM 3019 C CA . ASN A 1 377 ? -36.090 -7.197 43.978 1.00 66.12 377 ASN A CA 1
ATOM 3020 C C . ASN A 1 377 ? -35.807 -5.703 43.741 1.00 66.12 377 ASN A C 1
ATOM 3022 O O . ASN A 1 377 ? -35.499 -4.961 44.677 1.00 66.12 377 ASN A O 1
ATOM 3026 N N . VAL A 1 378 ? -35.936 -5.250 42.492 1.00 72.12 378 VAL A N 1
ATOM 3027 C CA . VAL A 1 378 ? -35.673 -3.862 42.089 1.00 72.12 378 VAL A CA 1
ATOM 3028 C C . VAL A 1 378 ? -36.775 -2.936 42.603 1.00 72.12 378 VAL A C 1
ATOM 3030 O O . VAL A 1 378 ? -36.485 -1.893 43.191 1.00 72.12 378 VAL A O 1
ATOM 3033 N N . ALA A 1 379 ? -38.039 -3.342 42.448 1.00 71.44 379 ALA A N 1
ATOM 3034 C CA . ALA A 1 379 ? -39.189 -2.564 42.900 1.00 71.44 379 ALA A CA 1
ATOM 3035 C C . ALA A 1 379 ? -39.211 -2.391 44.428 1.00 71.44 379 ALA A C 1
ATOM 3037 O O . ALA A 1 379 ? -39.461 -1.290 44.921 1.00 71.44 379 ALA A O 1
ATOM 3038 N N . ALA A 1 380 ? -38.882 -3.445 45.184 1.00 74.88 380 ALA A N 1
ATOM 3039 C CA . ALA A 1 380 ? -38.811 -3.383 46.643 1.00 74.88 380 ALA A CA 1
ATOM 3040 C C . ALA A 1 380 ? -37.732 -2.399 47.130 1.00 74.88 380 ALA A C 1
ATOM 3042 O O . ALA A 1 380 ? -37.985 -1.587 48.024 1.00 74.88 380 ALA A O 1
ATOM 3043 N N . LYS A 1 381 ? -36.542 -2.427 46.513 1.00 77.62 381 LYS A N 1
ATOM 3044 C CA . LYS A 1 381 ? -35.440 -1.517 46.858 1.00 77.62 381 LYS A CA 1
ATOM 3045 C C . LYS A 1 381 ? -35.785 -0.066 46.520 1.00 77.62 381 LYS A C 1
ATOM 3047 O O . LYS A 1 381 ? -35.601 0.816 47.355 1.00 77.62 381 LYS A O 1
ATOM 3052 N N . LEU A 1 382 ? -36.350 0.161 45.333 1.00 82.81 382 LEU A N 1
ATOM 3053 C CA . LEU A 1 382 ? -36.815 1.470 44.882 1.00 82.81 382 LEU A CA 1
ATOM 3054 C C . LEU A 1 382 ? -37.858 2.060 45.837 1.00 82.81 382 LEU A C 1
ATOM 3056 O O . LEU A 1 382 ? -37.731 3.211 46.252 1.00 82.81 382 LEU A O 1
ATOM 3060 N N . LEU A 1 383 ? -38.861 1.264 46.219 1.00 84.75 383 LEU A N 1
ATOM 3061 C CA . LEU A 1 383 ? -39.907 1.691 47.141 1.00 84.75 383 LEU A CA 1
ATOM 3062 C C . LEU A 1 383 ? -39.324 2.102 48.494 1.00 84.75 383 LEU A C 1
ATOM 3064 O O . LEU A 1 383 ? -39.694 3.151 49.016 1.00 84.75 383 LEU A O 1
ATOM 3068 N N . GLN A 1 384 ? -38.386 1.321 49.035 1.00 84.31 384 GLN A N 1
ATOM 3069 C CA . GLN A 1 384 ? -37.738 1.654 50.301 1.00 84.31 384 GLN A CA 1
ATOM 3070 C C . GLN A 1 384 ? -36.979 2.986 50.219 1.00 84.31 384 GLN A C 1
ATOM 3072 O O . GLN A 1 384 ? -37.094 3.818 51.117 1.00 84.31 384 GLN A O 1
ATOM 3077 N N . THR A 1 385 ? -36.240 3.224 49.132 1.00 85.94 385 THR A N 1
ATOM 3078 C CA . THR A 1 385 ? -35.466 4.460 48.937 1.00 85.94 385 THR A CA 1
ATOM 3079 C C . THR A 1 385 ? -36.357 5.694 48.743 1.00 85.94 385 THR A C 1
ATOM 3081 O O . THR A 1 385 ? -36.030 6.776 49.239 1.00 85.94 385 THR A O 1
ATOM 3084 N N . VAL A 1 386 ? -37.485 5.542 48.040 1.00 86.19 386 VAL A N 1
ATOM 3085 C CA . VAL A 1 386 ? -38.400 6.641 47.689 1.00 86.19 386 VAL A CA 1
ATOM 3086 C C . VAL A 1 386 ? -39.387 6.963 48.815 1.00 86.19 386 VAL A C 1
ATOM 3088 O O . VAL A 1 386 ? -39.590 8.136 49.130 1.00 86.19 386 VAL A O 1
ATOM 3091 N N . ALA A 1 387 ? -40.012 5.947 49.416 1.00 83.81 387 ALA A N 1
ATOM 3092 C CA . ALA A 1 387 ? -41.091 6.119 50.390 1.00 83.81 387 ALA A CA 1
ATOM 3093 C C . ALA A 1 387 ? -40.608 6.142 51.851 1.00 83.81 387 ALA A C 1
ATOM 3095 O O . ALA A 1 387 ? -41.324 6.674 52.702 1.00 83.81 387 ALA A O 1
ATOM 3096 N N . GLY A 1 388 ? -39.408 5.624 52.146 1.00 84.19 388 GLY A N 1
ATOM 3097 C CA . GLY A 1 388 ? -38.870 5.566 53.509 1.00 84.19 388 GLY A CA 1
ATOM 3098 C C . GLY A 1 388 ? -39.854 4.895 54.468 1.00 84.19 388 GLY A C 1
ATOM 3099 O O . GLY A 1 388 ? -40.338 3.807 54.179 1.00 84.19 388 GLY A O 1
ATOM 3100 N N . ASP A 1 389 ? -40.212 5.584 55.551 1.00 81.38 389 ASP A N 1
ATOM 3101 C CA . ASP A 1 389 ? -41.124 5.095 56.602 1.00 81.38 389 ASP A CA 1
ATOM 3102 C C . ASP A 1 389 ? -42.543 4.753 56.106 1.00 81.38 389 ASP A C 1
ATOM 3104 O O . ASP A 1 389 ? -43.297 4.068 56.788 1.00 81.38 389 ASP A O 1
ATOM 3108 N N . TYR A 1 390 ? -42.933 5.222 54.916 1.00 82.19 390 TYR A N 1
ATOM 3109 C CA . TYR A 1 390 ? -44.236 4.909 54.320 1.00 82.19 390 TYR A CA 1
ATOM 3110 C C . TYR A 1 390 ? -44.207 3.667 53.416 1.00 82.19 390 TYR A C 1
ATOM 3112 O O . TYR A 1 390 ? -45.235 3.331 52.828 1.00 82.19 390 TYR A O 1
ATOM 3120 N N . SER A 1 391 ? -43.057 3.004 53.248 1.00 83.81 391 SER A N 1
ATOM 3121 C CA . SER A 1 391 ? -42.884 1.917 52.275 1.00 83.81 391 SER A CA 1
ATOM 3122 C C . SER A 1 391 ? -43.838 0.742 52.511 1.00 83.81 391 SER A C 1
ATOM 3124 O O . SER A 1 391 ? -44.452 0.267 51.553 1.00 83.81 391 SER A O 1
ATOM 3126 N N . ASP A 1 392 ? -44.017 0.317 53.761 1.00 82.44 392 ASP A N 1
ATOM 3127 C CA . ASP A 1 392 ? -44.894 -0.805 54.116 1.00 82.44 392 ASP A CA 1
ATOM 3128 C C . ASP A 1 392 ? -46.370 -0.455 53.894 1.00 82.44 392 ASP A C 1
ATOM 3130 O O . ASP A 1 392 ? -47.087 -1.186 53.212 1.00 82.44 392 ASP A O 1
ATOM 3134 N N . LEU A 1 393 ? -46.794 0.737 54.323 1.00 80.38 393 LEU A N 1
ATOM 3135 C CA . LEU A 1 393 ? -48.149 1.249 54.086 1.00 80.38 393 LEU A CA 1
ATOM 3136 C C . LEU A 1 393 ? -48.477 1.372 52.592 1.00 80.38 393 LEU A C 1
ATOM 3138 O O . LEU A 1 393 ? -49.582 1.045 52.165 1.00 80.38 393 LEU A O 1
ATOM 3142 N N . VAL A 1 394 ? -47.534 1.847 51.772 1.00 83.56 394 VAL A N 1
ATOM 3143 C CA . VAL A 1 394 ? -47.717 1.938 50.313 1.00 83.56 394 VAL A CA 1
ATOM 3144 C C . VAL A 1 394 ? -47.843 0.548 49.684 1.00 83.56 394 VAL A C 1
ATOM 3146 O O . VAL A 1 394 ? -48.609 0.376 48.730 1.00 83.56 394 VAL A O 1
ATOM 3149 N N . ARG A 1 395 ? -47.112 -0.440 50.213 1.00 84.00 395 ARG A N 1
ATOM 3150 C CA . ARG A 1 395 ? -47.147 -1.828 49.744 1.00 84.00 395 ARG A CA 1
ATOM 3151 C C . ARG A 1 395 ? -48.473 -2.502 50.082 1.00 84.00 395 ARG A C 1
ATOM 3153 O O . ARG A 1 395 ? -49.119 -3.023 49.178 1.00 84.00 395 ARG A O 1
ATOM 3160 N N . GLU A 1 396 ? -48.903 -2.439 51.339 1.00 80.69 396 GLU A N 1
ATOM 3161 C CA . GLU A 1 396 ? -50.172 -3.018 51.805 1.00 80.69 396 GLU A CA 1
ATOM 3162 C C . GLU A 1 396 ? -51.389 -2.375 51.123 1.00 80.69 396 GLU A C 1
ATOM 3164 O O . GLU A 1 396 ? -52.364 -3.053 50.785 1.00 80.69 396 GLU A O 1
ATOM 3169 N N . ALA A 1 397 ? -51.298 -1.078 50.818 1.00 80.81 397 ALA A N 1
ATOM 3170 C CA . ALA A 1 397 ? -52.330 -0.342 50.096 1.00 80.81 397 ALA A CA 1
ATOM 3171 C C . ALA A 1 397 ? -52.358 -0.598 48.579 1.00 80.81 397 ALA A C 1
ATOM 3173 O O . ALA A 1 397 ? -53.198 -0.019 47.886 1.00 80.81 397 ALA A O 1
ATOM 3174 N N . GLY A 1 398 ? -51.451 -1.421 48.035 1.00 81.88 398 GLY A N 1
ATOM 3175 C CA . GLY A 1 398 ? -51.374 -1.693 46.595 1.00 81.88 398 GLY A CA 1
ATOM 3176 C C . GLY A 1 398 ? -51.089 -0.438 45.759 1.00 81.88 398 GLY A C 1
ATOM 3177 O O . GLY A 1 398 ? -51.574 -0.306 44.637 1.00 81.88 398 GLY A O 1
ATOM 3178 N N . MET A 1 399 ? -50.346 0.526 46.316 1.00 82.94 399 MET A N 1
ATOM 3179 C CA . MET A 1 399 ? -50.126 1.850 45.717 1.00 82.94 399 MET A CA 1
ATOM 3180 C C . MET A 1 399 ? -48.771 2.017 45.022 1.00 82.94 399 MET A C 1
ATOM 3182 O O . MET A 1 399 ? -48.497 3.094 44.489 1.00 82.94 399 MET A O 1
ATOM 3186 N N . VAL A 1 400 ? -47.932 0.979 45.025 1.00 82.94 400 VAL A N 1
ATOM 3187 C CA . VAL A 1 400 ? -46.545 1.025 44.535 1.00 82.94 400 VAL A CA 1
ATOM 3188 C C . VAL A 1 400 ? -46.469 1.589 43.113 1.00 82.94 400 VAL A C 1
ATOM 3190 O O . VAL A 1 400 ? -45.816 2.610 42.905 1.00 82.94 400 VAL A O 1
ATOM 3193 N N . ASP A 1 401 ? -47.210 1.015 42.162 1.00 83.31 401 ASP A N 1
ATOM 3194 C CA . ASP A 1 401 ? -47.161 1.438 40.755 1.00 83.31 401 ASP A CA 1
ATOM 3195 C C . ASP A 1 401 ? -47.607 2.892 40.562 1.00 83.31 401 ASP A C 1
ATOM 3197 O O . ASP A 1 401 ? -46.981 3.653 39.827 1.00 83.31 401 ASP A O 1
ATOM 3201 N N . ARG A 1 402 ? -48.655 3.320 41.281 1.00 86.62 402 ARG A N 1
ATOM 3202 C CA . ARG A 1 402 ? -49.186 4.690 41.184 1.00 86.62 402 ARG A CA 1
ATOM 3203 C C . ARG A 1 402 ? -48.204 5.727 41.722 1.00 86.62 402 ARG A C 1
ATOM 3205 O O . ARG A 1 402 ? -48.089 6.807 41.141 1.00 86.62 402 ARG A O 1
ATOM 3212 N N . LEU A 1 403 ? -47.515 5.408 42.819 1.00 86.88 403 LEU A N 1
ATOM 3213 C CA . LEU A 1 403 ? -46.476 6.267 43.377 1.00 86.88 403 LEU A CA 1
ATOM 3214 C C . LEU A 1 403 ? -45.306 6.389 42.396 1.00 86.88 403 LEU A C 1
ATOM 3216 O O . LEU A 1 403 ? -44.880 7.502 42.090 1.00 86.88 403 LEU A O 1
ATOM 3220 N N . LEU A 1 404 ? -44.808 5.265 41.876 1.00 85.75 404 LEU A N 1
ATOM 3221 C CA . LEU A 1 404 ? -43.673 5.258 40.952 1.00 85.75 404 LEU A CA 1
ATOM 3222 C C . LEU A 1 404 ? -43.995 5.977 39.634 1.00 85.75 404 LEU A C 1
ATOM 3224 O O . LEU A 1 404 ? -43.181 6.773 39.167 1.00 85.75 404 LEU A O 1
ATOM 3228 N N . ASP A 1 405 ? -45.197 5.790 39.081 1.00 87.75 405 ASP A N 1
ATOM 3229 C CA . ASP A 1 405 ? -45.667 6.530 37.904 1.00 87.75 405 ASP A CA 1
ATOM 3230 C C . ASP A 1 405 ? -45.774 8.037 38.169 1.00 87.75 405 ASP A C 1
ATOM 3232 O O . ASP A 1 405 ? -45.448 8.848 37.298 1.00 87.75 405 ASP A O 1
ATOM 3236 N N . HIS A 1 406 ? -46.221 8.437 39.364 1.00 88.75 406 HIS A N 1
ATOM 3237 C CA . HIS A 1 406 ? -46.271 9.846 39.741 1.00 88.75 406 HIS A CA 1
ATOM 3238 C C . HIS A 1 406 ? -44.870 10.461 39.779 1.00 88.75 406 HIS A C 1
ATOM 3240 O O . HIS A 1 406 ? -44.650 11.494 39.147 1.00 88.75 406 HIS A O 1
ATOM 3246 N N . ILE A 1 407 ? -43.920 9.813 40.461 1.00 88.62 407 ILE A N 1
ATOM 3247 C CA . ILE A 1 407 ? -42.526 10.272 40.511 1.00 88.62 407 ILE A CA 1
ATOM 3248 C C . ILE A 1 407 ? -41.946 10.351 39.098 1.00 88.62 407 ILE A C 1
ATOM 3250 O O . ILE A 1 407 ? -41.415 11.388 38.709 1.00 88.62 407 ILE A O 1
ATOM 3254 N N . TYR A 1 408 ? -42.131 9.316 38.282 1.00 88.12 408 TYR A N 1
ATOM 3255 C CA . TYR A 1 408 ? -41.633 9.317 36.911 1.00 88.12 408 TYR A CA 1
ATOM 3256 C C . TYR A 1 408 ? -42.152 10.510 36.087 1.00 88.12 408 TYR A C 1
ATOM 3258 O O . TYR A 1 408 ? -41.381 11.155 35.375 1.00 88.12 408 TYR A O 1
ATOM 3266 N N . ARG A 1 409 ? -43.440 10.862 36.226 1.00 88.75 409 ARG A N 1
ATOM 3267 C CA . ARG A 1 409 ? -44.047 12.019 35.543 1.00 88.75 409 ARG A CA 1
ATOM 3268 C C . ARG A 1 409 ? -43.547 13.361 36.073 1.00 88.75 409 ARG A C 1
ATOM 3270 O O . ARG A 1 409 ? -43.271 14.250 35.273 1.00 88.75 409 ARG A O 1
ATOM 3277 N N . VAL A 1 410 ? -43.436 13.519 37.393 1.00 89.31 410 VAL A N 1
ATOM 3278 C CA . VAL A 1 410 ? -42.986 14.775 38.024 1.00 89.31 410 VAL A CA 1
ATOM 3279 C C . VAL A 1 410 ? -41.560 15.120 37.605 1.00 89.31 410 VAL A C 1
ATOM 3281 O O . VAL A 1 410 ? -41.252 16.284 37.359 1.00 89.31 410 VAL A O 1
ATOM 3284 N N . PHE A 1 411 ? -40.701 14.110 37.491 1.00 87.06 411 PHE A N 1
ATOM 3285 C CA . PHE A 1 411 ? -39.290 14.292 37.168 1.00 87.06 411 PHE A CA 1
ATOM 3286 C C . PHE A 1 411 ? -38.991 14.218 35.660 1.00 87.06 411 PHE A C 1
ATOM 3288 O O . PHE A 1 411 ? -37.836 14.359 35.280 1.00 87.06 411 PHE A O 1
ATOM 3295 N N . GLN A 1 412 ? -40.023 14.092 34.809 1.00 81.38 412 GLN A N 1
ATOM 3296 C CA . GLN A 1 412 ? -39.931 14.096 33.338 1.00 81.38 412 GLN A CA 1
ATOM 3297 C C . GLN A 1 412 ? -38.964 13.046 32.759 1.00 81.38 412 GLN A C 1
ATOM 3299 O O . GLN A 1 412 ? -38.334 13.267 31.728 1.00 81.38 412 GLN A O 1
ATOM 3304 N N . GLY A 1 413 ? -38.859 11.882 33.401 1.00 74.00 413 GLY A N 1
ATOM 3305 C CA . GLY A 1 413 ? -37.859 10.878 33.039 1.00 74.00 413 GLY A CA 1
ATOM 3306 C C . GLY A 1 413 ? -36.496 11.140 33.689 1.00 74.00 413 GLY A C 1
ATOM 3307 O O . GLY A 1 413 ? -36.430 11.569 34.839 1.00 74.00 413 GLY A O 1
ATOM 3308 N N . ASP A 1 414 ? -35.415 10.776 32.996 1.00 81.38 414 ASP A N 1
ATOM 3309 C CA . ASP A 1 414 ? -34.025 10.869 33.481 1.00 81.38 414 ASP A CA 1
ATOM 3310 C C . ASP A 1 414 ? -33.754 10.127 34.803 1.00 81.38 414 ASP A C 1
ATOM 3312 O O . ASP A 1 414 ? -33.206 10.638 35.784 1.00 81.38 414 ASP A O 1
ATOM 3316 N N . VAL A 1 415 ? -34.178 8.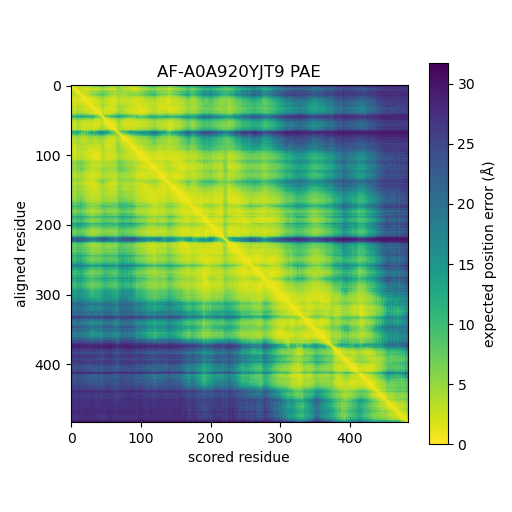865 34.822 1.00 88.50 415 VAL A N 1
ATOM 3317 C CA . VAL A 1 415 ? -34.094 7.991 35.997 1.00 88.50 415 VAL A CA 1
ATOM 3318 C C . VAL A 1 415 ? -32.656 7.850 36.498 1.00 88.50 415 VAL A C 1
ATOM 3320 O O . VAL A 1 415 ? -32.416 7.782 37.698 1.00 88.50 415 VAL A O 1
ATOM 3323 N N . TYR A 1 416 ? -31.673 7.869 35.602 1.00 87.94 416 TYR A N 1
ATOM 3324 C CA . TYR A 1 416 ? -30.269 7.711 35.969 1.00 87.94 416 TYR A CA 1
ATOM 3325 C C . TYR A 1 416 ? -29.734 8.843 36.868 1.00 87.94 416 TYR A C 1
ATOM 3327 O O . TYR A 1 416 ? -28.817 8.604 37.656 1.00 87.94 416 TYR A O 1
ATOM 3335 N N . GLN A 1 417 ? -30.316 10.048 36.796 1.00 88.06 417 GLN A N 1
ATOM 3336 C CA . GLN A 1 417 ? -29.912 11.220 37.589 1.00 88.06 417 GLN A CA 1
ATOM 3337 C C . GLN A 1 417 ? -30.698 11.387 38.897 1.00 88.06 417 GLN A C 1
ATOM 3339 O O . GLN A 1 417 ? -30.365 12.237 39.726 1.00 88.06 417 GLN A O 1
ATOM 3344 N N . TRP A 1 418 ? -31.717 10.561 39.141 1.00 90.50 418 TRP A N 1
ATOM 3345 C CA . TRP A 1 418 ? -32.505 10.597 40.377 1.00 90.50 418 TRP A CA 1
ATOM 3346 C C . TRP A 1 418 ? -31.684 10.526 41.674 1.00 90.50 418 TRP A C 1
ATOM 3348 O O . TRP A 1 418 ? -32.069 11.210 42.626 1.00 90.50 418 TRP A O 1
ATOM 3358 N N . PRO A 1 419 ? -30.549 9.797 41.761 1.00 88.00 419 PRO A N 1
ATOM 3359 C CA . PRO A 1 419 ? -29.708 9.824 42.955 1.00 88.00 419 PRO A CA 1
ATOM 3360 C C . PRO A 1 419 ? -29.238 11.232 43.351 1.00 88.00 419 PRO A C 1
ATOM 3362 O O . PRO A 1 419 ? -29.158 11.521 44.543 1.00 88.00 419 PRO A O 1
ATOM 3365 N N . LEU A 1 420 ? -29.007 12.135 42.387 1.00 87.31 420 LEU A N 1
ATOM 3366 C CA . LEU A 1 420 ? -28.628 13.530 42.657 1.00 87.31 420 LEU A CA 1
ATOM 3367 C C . LEU A 1 420 ? -29.794 14.369 43.203 1.00 87.31 420 LEU A C 1
ATOM 3369 O O . LEU A 1 420 ? -29.580 15.415 43.811 1.00 87.31 420 LEU A O 1
ATOM 3373 N N . ARG A 1 421 ? -31.030 13.907 42.995 1.00 89.38 421 ARG A N 1
ATOM 3374 C CA . ARG A 1 421 ? -32.281 14.598 43.341 1.00 89.38 421 ARG A CA 1
ATOM 3375 C C . ARG A 1 421 ? -33.083 13.852 44.407 1.00 89.38 421 ARG A C 1
ATOM 3377 O O . ARG A 1 421 ? -34.279 14.094 44.565 1.00 89.38 421 ARG A O 1
ATOM 3384 N N . LEU A 1 422 ? -32.439 12.963 45.167 1.00 88.75 422 LEU A N 1
ATOM 3385 C CA . LEU A 1 422 ? -33.102 12.076 46.128 1.00 88.75 422 LEU A CA 1
ATOM 3386 C C . LEU A 1 422 ? -34.022 12.834 47.101 1.00 88.75 422 LEU A C 1
ATOM 3388 O O . LEU A 1 422 ? -35.161 12.427 47.316 1.00 88.75 422 LEU A O 1
ATOM 3392 N N . ASN A 1 423 ? -33.565 13.971 47.632 1.00 87.81 423 ASN A N 1
ATOM 3393 C CA . ASN A 1 423 ? -34.347 14.788 48.565 1.00 87.81 423 ASN A CA 1
ATOM 3394 C C . ASN A 1 423 ? -35.632 15.350 47.934 1.00 87.81 423 ASN A C 1
ATOM 3396 O O . ASN A 1 423 ? -36.671 15.431 48.592 1.00 87.81 423 ASN A O 1
ATOM 3400 N N . GLU A 1 424 ? -35.574 15.745 46.660 1.00 91.12 424 GLU A N 1
ATOM 3401 C CA . GLU A 1 424 ? -36.740 16.229 45.916 1.00 91.12 424 GLU A CA 1
ATOM 3402 C C . GLU A 1 424 ? -37.725 15.087 45.663 1.00 91.12 424 GLU A C 1
ATOM 3404 O O . GLU A 1 424 ? -38.928 15.255 45.861 1.00 91.12 424 GLU A O 1
ATOM 3409 N N . ILE A 1 425 ? -37.210 13.913 45.288 1.00 90.12 425 ILE A N 1
ATOM 3410 C CA . ILE A 1 425 ? -38.009 12.713 45.020 1.00 90.12 425 ILE A CA 1
ATOM 3411 C C . ILE A 1 425 ? -38.731 12.252 46.286 1.00 90.12 425 ILE A C 1
ATOM 3413 O O . ILE A 1 425 ? -39.944 12.048 46.263 1.00 90.12 425 ILE A O 1
ATOM 3417 N N . GLN A 1 426 ? -38.024 12.159 47.413 1.00 89.94 426 GLN A N 1
ATOM 3418 C CA . GLN A 1 426 ? -38.621 11.792 48.698 1.00 89.94 426 GLN A CA 1
ATOM 3419 C C . GLN A 1 426 ? -39.679 12.808 49.143 1.00 89.94 426 GLN A C 1
ATOM 3421 O O . GLN A 1 426 ? -40.721 12.432 49.683 1.00 89.94 426 GLN A O 1
ATOM 3426 N N . ARG A 1 427 ? -39.464 14.106 48.890 1.00 89.56 427 ARG A N 1
ATOM 3427 C CA . ARG A 1 427 ? -40.466 15.142 49.175 1.00 89.56 427 ARG A CA 1
ATOM 3428 C C . ARG A 1 427 ? -41.719 14.965 48.318 1.00 89.56 427 ARG A C 1
ATOM 3430 O O . ARG A 1 427 ? -42.819 15.006 48.868 1.00 89.56 427 ARG A O 1
ATOM 3437 N N . ALA A 1 428 ? -41.562 14.740 47.015 1.00 89.69 428 ALA A N 1
ATOM 3438 C CA . ALA A 1 428 ? -42.678 14.489 46.105 1.00 89.69 428 ALA A CA 1
ATOM 3439 C C . ALA A 1 428 ? -43.452 13.221 46.505 1.00 89.69 428 ALA A C 1
ATOM 3441 O O . ALA A 1 428 ? -44.679 13.246 46.580 1.00 89.69 428 ALA A O 1
ATOM 3442 N N . ALA A 1 429 ? -42.744 12.149 46.874 1.00 89.19 429 ALA A N 1
ATOM 3443 C CA . ALA A 1 429 ? -43.349 10.907 47.345 1.00 89.19 429 ALA A CA 1
ATOM 3444 C C . ALA A 1 429 ? -44.179 11.117 48.619 1.00 89.19 429 ALA A C 1
ATOM 3446 O O . ALA A 1 429 ? -45.327 10.680 48.694 1.00 89.19 429 ALA A O 1
ATOM 3447 N N . ARG A 1 430 ? -43.642 11.854 49.601 1.00 87.81 430 ARG A N 1
ATOM 3448 C CA . ARG A 1 430 ? -44.359 12.195 50.842 1.00 87.81 430 ARG A CA 1
ATOM 3449 C C . ARG A 1 430 ? -45.595 13.057 50.585 1.00 87.81 430 ARG A C 1
ATOM 3451 O O . ARG A 1 430 ? -46.643 12.812 51.184 1.00 87.81 430 ARG A O 1
ATOM 3458 N N . GLN A 1 431 ? -45.494 14.055 49.706 1.00 88.94 431 GLN A N 1
ATOM 3459 C CA . GLN A 1 431 ? -46.624 14.917 49.333 1.00 88.94 431 GLN A CA 1
ATOM 3460 C C . GLN A 1 431 ? -47.730 14.121 48.639 1.00 88.94 431 GLN A C 1
ATOM 3462 O O . GLN A 1 431 ? -48.908 14.257 48.985 1.00 88.94 431 GLN A O 1
ATOM 3467 N N . TRP A 1 432 ? -47.345 13.249 47.707 1.00 89.69 432 TRP A N 1
ATOM 3468 C CA . TRP A 1 432 ? -48.270 12.354 47.031 1.00 89.69 432 TRP A CA 1
ATOM 3469 C C . TRP A 1 432 ? -48.949 11.409 48.023 1.00 89.69 432 TRP A C 1
ATOM 3471 O O . TRP A 1 432 ? -50.177 11.333 48.043 1.00 89.69 432 TRP A O 1
ATOM 3481 N N . PHE A 1 433 ? -48.184 10.759 48.906 1.00 85.69 433 PHE A N 1
ATOM 3482 C CA . PHE A 1 433 ? -48.739 9.847 49.905 1.00 85.69 433 PHE A CA 1
ATOM 3483 C C . PHE A 1 433 ? -49.720 10.560 50.839 1.00 85.69 433 PHE A C 1
ATOM 3485 O O . PHE A 1 433 ? -50.847 10.107 51.005 1.00 85.69 433 PHE A O 1
ATOM 3492 N N . THR A 1 434 ? -49.346 11.723 51.379 1.00 85.75 434 THR A N 1
ATOM 3493 C CA . THR A 1 434 ? -50.203 12.508 52.289 1.00 85.75 434 THR A CA 1
ATOM 3494 C C . THR A 1 434 ? -51.534 12.883 51.633 1.00 85.75 434 THR A C 1
ATOM 3496 O O . THR A 1 434 ? -52.586 12.812 52.268 1.00 85.75 434 THR A O 1
ATOM 3499 N N . SER A 1 435 ? -51.500 13.234 50.346 1.00 85.75 435 SER A N 1
ATOM 3500 C CA . SER A 1 435 ? -52.692 13.617 49.580 1.00 85.75 435 SER A CA 1
ATOM 3501 C C . SER A 1 435 ? -53.608 12.426 49.279 1.00 85.75 435 SER A C 1
ATOM 3503 O O . SER A 1 435 ? -54.823 12.589 49.207 1.00 85.75 435 SER A O 1
ATOM 3505 N N . ASN A 1 436 ? -53.042 11.223 49.140 1.00 85.00 436 ASN A N 1
ATOM 3506 C CA . ASN A 1 436 ? -53.785 10.011 48.788 1.00 85.00 436 ASN A CA 1
ATOM 3507 C C . ASN A 1 436 ? -54.135 9.124 49.996 1.00 85.00 436 ASN A C 1
ATOM 3509 O O . ASN A 1 436 ? -55.013 8.268 49.878 1.00 85.00 436 ASN A O 1
ATOM 3513 N N . TYR A 1 437 ? -53.520 9.353 51.162 1.00 83.50 437 TYR A N 1
ATOM 3514 C CA . TYR A 1 437 ? -53.649 8.528 52.369 1.00 83.50 437 TYR A CA 1
ATOM 3515 C C . TYR A 1 437 ? -55.107 8.269 52.761 1.00 83.50 437 TYR A C 1
ATOM 3517 O O . TYR A 1 437 ? -55.512 7.120 52.932 1.00 83.50 437 TYR A O 1
ATOM 3525 N N . LYS A 1 438 ? -55.926 9.327 52.838 1.00 80.69 438 LYS A N 1
ATOM 3526 C CA . LYS A 1 438 ? -57.339 9.225 53.245 1.00 80.69 438 LYS A CA 1
ATOM 3527 C C . LYS A 1 438 ? -58.182 8.359 52.308 1.00 80.69 438 LYS A C 1
ATOM 3529 O O . LYS A 1 438 ? -59.115 7.711 52.764 1.00 80.69 438 LYS A O 1
ATOM 3534 N N . ALA A 1 439 ? -57.869 8.367 51.015 1.00 78.50 439 ALA A N 1
ATOM 3535 C CA . ALA A 1 439 ? -58.648 7.669 49.999 1.00 78.50 439 ALA A CA 1
ATOM 3536 C C . ALA A 1 439 ? -58.254 6.190 49.839 1.00 78.50 439 ALA A C 1
ATOM 3538 O O . ALA A 1 439 ? -58.959 5.451 49.160 1.00 78.50 439 ALA A O 1
ATOM 3539 N N . THR A 1 440 ? -57.125 5.760 50.413 1.00 76.44 440 THR A N 1
ATOM 3540 C CA . THR A 1 440 ? -56.502 4.466 50.080 1.00 76.44 440 THR A CA 1
ATOM 3541 C C . THR A 1 440 ? -56.023 3.704 51.316 1.00 76.44 440 THR A C 1
ATOM 3543 O O . THR A 1 440 ? -56.648 2.721 51.703 1.00 76.44 440 THR A O 1
ATOM 3546 N N . ALA A 1 441 ? -54.957 4.171 51.970 1.00 78.81 441 ALA A N 1
ATOM 3547 C CA . ALA A 1 441 ? -54.355 3.513 53.129 1.00 78.81 441 ALA A CA 1
ATOM 3548 C C . ALA A 1 441 ? -55.202 3.666 54.406 1.00 78.81 441 ALA A C 1
ATOM 3550 O O . ALA A 1 441 ? -55.263 2.755 55.226 1.00 78.81 441 ALA A O 1
ATOM 3551 N N . TYR A 1 442 ? -55.905 4.789 54.576 1.00 83.75 442 TYR A N 1
ATOM 3552 C CA . TYR A 1 442 ? -56.733 5.029 55.760 1.00 83.75 442 TYR A CA 1
ATOM 3553 C C . TYR A 1 442 ? -57.852 3.984 55.953 1.00 83.75 442 TYR A C 1
ATOM 3555 O O . TYR A 1 442 ? -57.951 3.460 57.059 1.00 83.75 442 TYR A O 1
ATOM 3563 N N . PRO A 1 443 ? -58.638 3.590 54.926 1.00 82.81 443 PRO A N 1
ATOM 3564 C CA . PRO A 1 443 ? -59.579 2.471 55.034 1.00 82.81 443 PRO A CA 1
ATOM 3565 C C . PRO A 1 443 ? -58.965 1.164 55.551 1.00 82.81 443 PRO A C 1
ATOM 3567 O O . PRO A 1 443 ? -59.613 0.439 56.300 1.00 82.81 443 PRO A O 1
ATOM 3570 N N . GLN A 1 444 ? -57.718 0.861 55.181 1.00 79.38 444 GLN A N 1
ATOM 3571 C CA . GLN A 1 444 ? -57.028 -0.341 55.656 1.00 79.38 444 GLN A CA 1
ATOM 3572 C C . GLN A 1 444 ? -56.625 -0.216 57.126 1.00 79.38 444 GLN A C 1
ATOM 3574 O O . GLN A 1 444 ? -56.837 -1.151 57.894 1.00 79.38 444 GLN A O 1
ATOM 3579 N N . VAL A 1 445 ? -56.130 0.957 57.533 1.00 82.38 445 VAL A N 1
ATOM 3580 C CA . VAL A 1 445 ? -55.840 1.262 58.942 1.00 82.38 445 VAL A CA 1
ATOM 3581 C C . VAL A 1 445 ? -57.114 1.173 59.785 1.00 82.38 445 VAL A C 1
ATOM 3583 O O . VAL A 1 445 ? -57.101 0.564 60.849 1.00 82.38 445 VAL A O 1
ATOM 3586 N N . VAL A 1 446 ? -58.233 1.718 59.301 1.00 83.12 446 VAL A N 1
ATOM 3587 C CA . VAL A 1 446 ? -59.533 1.623 59.981 1.00 83.12 446 VAL A CA 1
ATOM 3588 C C . VAL A 1 446 ? -59.978 0.169 60.099 1.00 83.12 446 VAL A C 1
ATOM 3590 O O . VAL A 1 446 ? -60.309 -0.258 61.197 1.00 83.12 446 VAL A O 1
ATOM 3593 N N . LYS A 1 447 ? -59.900 -0.620 59.023 1.00 83.75 447 LYS A N 1
ATOM 3594 C CA . LYS A 1 447 ? -60.236 -2.050 59.054 1.00 83.75 447 LYS A CA 1
ATOM 3595 C C . LYS A 1 447 ? -59.373 -2.834 60.050 1.00 83.75 447 LYS A C 1
ATOM 3597 O O . LYS A 1 447 ? -59.881 -3.721 60.728 1.00 83.75 447 LYS A O 1
ATOM 3602 N N . ALA A 1 448 ? -58.081 -2.517 60.146 1.00 82.19 448 ALA A N 1
ATOM 3603 C CA . ALA A 1 448 ? -57.185 -3.125 61.127 1.00 82.19 448 ALA A CA 1
ATOM 3604 C C . ALA A 1 448 ? -57.588 -2.758 62.565 1.00 82.19 448 ALA A C 1
ATOM 3606 O O . ALA A 1 448 ? -57.603 -3.625 63.432 1.00 82.19 448 ALA A O 1
ATOM 3607 N N . ILE A 1 449 ? -57.978 -1.501 62.805 1.00 83.19 449 ILE A N 1
ATOM 3608 C CA . ILE A 1 449 ? -58.479 -1.038 64.108 1.00 83.19 449 ILE A CA 1
ATOM 3609 C C . ILE A 1 449 ? -59.822 -1.698 64.452 1.00 83.19 449 ILE A C 1
ATOM 3611 O O . ILE A 1 449 ? -60.001 -2.151 65.576 1.00 83.19 449 ILE A O 1
ATOM 3615 N N . GLU A 1 450 ? -60.756 -1.788 63.504 1.00 84.56 450 GLU A N 1
ATOM 3616 C CA . GLU A 1 450 ? -62.075 -2.414 63.692 1.00 84.56 450 GLU A CA 1
ATOM 3617 C C . GLU A 1 450 ? -61.991 -3.927 63.947 1.00 84.56 450 GLU A C 1
ATOM 3619 O O . GLU A 1 450 ? -62.897 -4.501 64.548 1.00 84.56 450 GLU A O 1
ATOM 3624 N N . GLY A 1 451 ? -60.904 -4.573 63.516 1.00 83.25 451 GLY A N 1
ATOM 3625 C CA . GLY A 1 451 ? -60.628 -5.981 63.798 1.00 83.25 451 GLY A CA 1
ATOM 3626 C C . GLY A 1 451 ? -60.148 -6.264 65.226 1.00 83.25 451 GLY A C 1
ATOM 3627 O O . GLY A 1 451 ? -60.094 -7.429 65.615 1.00 83.25 451 GLY A O 1
ATOM 3628 N N . LEU A 1 452 ? -59.804 -5.232 66.004 1.00 87.00 452 LEU A N 1
ATOM 3629 C CA . LEU A 1 452 ? -59.337 -5.354 67.385 1.00 87.00 452 LEU A CA 1
ATOM 3630 C C . LEU A 1 452 ? -60.481 -5.101 68.375 1.00 87.00 452 LEU A C 1
ATOM 3632 O O . LEU A 1 452 ? -61.315 -4.213 68.190 1.00 87.00 452 LEU A O 1
ATOM 3636 N N . SER A 1 453 ? -60.499 -5.838 69.484 1.00 87.19 453 SER A N 1
ATOM 3637 C CA . SER A 1 453 ? -61.415 -5.559 70.592 1.00 87.19 453 SER A CA 1
ATOM 3638 C C . SER A 1 453 ? -61.054 -4.255 71.315 1.00 87.19 453 SER A C 1
ATOM 3640 O O . SER A 1 453 ? -59.913 -3.786 71.300 1.00 87.19 453 SER A O 1
ATOM 3642 N N . ALA A 1 454 ? -62.021 -3.677 72.032 1.00 84.38 454 ALA A N 1
ATOM 3643 C CA . ALA A 1 454 ? -61.810 -2.438 72.782 1.00 84.38 454 ALA A CA 1
ATOM 3644 C C . ALA A 1 454 ? -60.661 -2.532 73.809 1.00 84.38 454 ALA A C 1
ATOM 3646 O O . ALA A 1 454 ? -59.966 -1.542 74.043 1.00 84.38 454 ALA A O 1
ATOM 3647 N N . GLU A 1 455 ? -60.438 -3.708 74.406 1.00 85.31 455 GLU A N 1
ATOM 3648 C CA . GLU A 1 455 ? -59.342 -3.912 75.360 1.00 85.31 455 GLU A CA 1
ATOM 3649 C C . GLU A 1 455 ? -57.987 -4.114 74.675 1.00 85.31 455 GLU A C 1
ATOM 3651 O O . GLU A 1 455 ? -56.968 -3.638 75.177 1.00 85.31 455 GLU A O 1
ATOM 3656 N N . GLU A 1 456 ? -57.964 -4.718 73.487 1.00 85.88 456 GLU A N 1
ATOM 3657 C CA . GLU A 1 456 ? -56.759 -4.786 72.657 1.00 85.88 456 GLU A CA 1
ATOM 3658 C C . GLU A 1 456 ? -56.318 -3.401 72.189 1.00 85.88 456 GLU A C 1
ATOM 3660 O O . GLU A 1 456 ? -55.139 -3.078 72.311 1.00 85.88 456 GLU A O 1
ATOM 3665 N N . ILE A 1 457 ? -57.254 -2.547 71.763 1.00 85.38 457 ILE A N 1
ATOM 3666 C CA . ILE A 1 457 ? -56.954 -1.167 71.354 1.00 85.38 457 ILE A CA 1
ATOM 3667 C C . ILE A 1 457 ? -56.426 -0.349 72.537 1.00 85.38 457 ILE A C 1
ATOM 3669 O O . ILE A 1 457 ? -55.418 0.342 72.406 1.00 85.38 457 ILE A O 1
ATOM 3673 N N . LYS A 1 458 ? -57.071 -0.420 73.712 1.00 85.00 458 LYS A N 1
ATOM 3674 C CA . LYS A 1 458 ? -56.602 0.306 74.907 1.00 85.00 458 LYS A CA 1
ATOM 3675 C C . LYS A 1 458 ? -55.201 -0.131 75.325 1.00 85.00 458 LYS A C 1
ATOM 3677 O O . LYS A 1 458 ? -54.399 0.722 75.703 1.00 85.00 458 LYS A O 1
ATOM 3682 N N . ARG A 1 459 ? -54.913 -1.435 75.281 1.00 87.75 459 ARG A N 1
ATOM 3683 C CA . ARG A 1 459 ? -53.585 -1.983 75.579 1.00 87.75 459 ARG A CA 1
ATOM 3684 C C . ARG A 1 459 ? -52.553 -1.504 74.559 1.00 87.75 459 ARG A C 1
ATOM 3686 O O . ARG A 1 459 ? -51.568 -0.902 74.968 1.00 87.75 459 ARG A O 1
ATOM 3693 N N . PHE A 1 460 ? -52.844 -1.649 73.267 1.00 86.00 460 PHE A N 1
ATOM 3694 C CA . PHE A 1 460 ? -51.973 -1.204 72.179 1.00 86.00 460 PHE A CA 1
ATOM 3695 C C . PHE A 1 460 ? -51.635 0.289 72.281 1.00 86.00 460 PHE A C 1
ATOM 3697 O O . PHE A 1 460 ? -50.475 0.674 72.227 1.00 86.00 460 PHE A O 1
ATOM 3704 N N . VAL A 1 461 ? -52.634 1.148 72.509 1.00 84.44 461 VAL A N 1
ATOM 3705 C CA . VAL A 1 461 ? -52.421 2.598 72.637 1.00 84.44 461 VAL A CA 1
ATOM 3706 C C . VAL A 1 461 ? -51.586 2.950 73.875 1.00 84.44 461 VAL A C 1
ATOM 3708 O O . VAL A 1 461 ? -50.795 3.890 73.817 1.00 84.44 461 VAL A O 1
ATOM 3711 N N . ARG A 1 462 ? -51.733 2.218 74.990 1.00 84.38 462 ARG A N 1
ATOM 3712 C CA . ARG A 1 462 ? -50.901 2.416 76.193 1.00 84.38 462 ARG A CA 1
ATOM 3713 C C . ARG A 1 462 ? -49.449 2.018 75.951 1.00 84.38 462 ARG A C 1
ATOM 3715 O O . ARG A 1 462 ? -48.564 2.772 76.339 1.00 84.38 462 ARG A O 1
ATOM 3722 N N 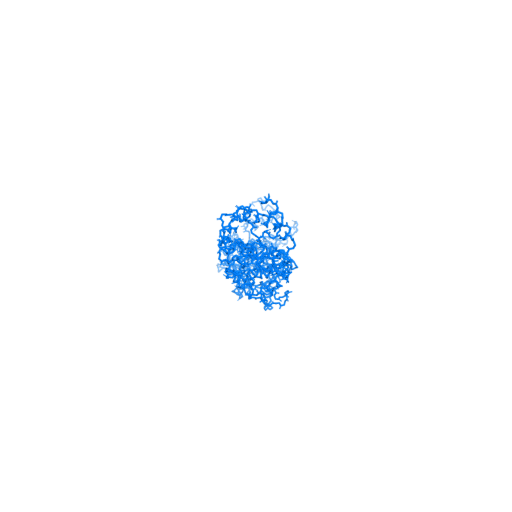. GLU A 1 463 ? -49.228 0.865 75.329 1.00 88.31 463 GLU A N 1
ATOM 3723 C CA . GLU A 1 463 ? -47.893 0.358 74.989 1.00 88.31 463 GLU A CA 1
ATOM 3724 C C . GLU A 1 463 ? -47.203 1.304 73.996 1.00 88.31 463 GLU A C 1
ATOM 3726 O O . GLU A 1 463 ? -46.117 1.806 74.270 1.00 88.31 463 GLU A O 1
ATOM 3731 N N . TRP A 1 464 ? -47.894 1.691 72.923 1.00 86.25 464 TRP A N 1
ATOM 3732 C CA . TRP A 1 464 ? -47.340 2.577 71.899 1.00 86.25 464 TRP A CA 1
ATOM 3733 C C . TRP A 1 464 ? -47.047 3.995 72.417 1.00 86.25 464 TRP A C 1
ATOM 3735 O O . TRP A 1 464 ? -46.029 4.591 72.072 1.00 86.25 464 TRP A O 1
ATOM 3745 N N . ALA A 1 465 ? -47.894 4.543 73.298 1.00 83.94 465 ALA A N 1
ATOM 3746 C CA . ALA A 1 465 ? -47.644 5.840 73.932 1.00 83.94 465 ALA A CA 1
ATOM 3747 C C . ALA A 1 465 ? -46.513 5.806 74.978 1.00 83.94 465 ALA A C 1
ATOM 3749 O O . ALA A 1 465 ? -45.954 6.861 75.286 1.00 83.94 465 ALA A O 1
ATOM 3750 N N . ALA A 1 466 ? -46.194 4.631 75.534 1.00 83.31 466 ALA A N 1
ATOM 3751 C CA . ALA A 1 466 ? -45.052 4.445 76.427 1.00 83.31 466 ALA A CA 1
ATOM 3752 C C . ALA A 1 466 ? -43.729 4.348 75.648 1.00 83.31 466 ALA A C 1
ATOM 3754 O O . ALA A 1 466 ? -42.711 4.847 76.124 1.00 83.31 466 ALA A O 1
ATOM 3755 N N . GLU A 1 467 ? -43.754 3.749 74.456 1.00 86.50 467 GLU A N 1
ATOM 3756 C CA . GLU A 1 467 ? -42.582 3.597 73.585 1.00 86.50 467 GLU A CA 1
ATOM 3757 C C . GLU A 1 467 ? -42.263 4.866 72.781 1.00 86.50 467 GLU A C 1
ATOM 3759 O O . GLU A 1 467 ? -41.095 5.229 72.639 1.00 86.50 467 GLU A O 1
ATOM 3764 N N . GLU A 1 468 ? -43.282 5.590 72.302 1.00 84.69 468 GLU A N 1
ATOM 3765 C CA . GLU A 1 468 ? -43.110 6.800 71.494 1.00 84.69 468 GLU A CA 1
ATOM 3766 C C . GLU A 1 468 ? -43.722 8.058 72.152 1.00 84.69 468 GLU A C 1
ATOM 3768 O O . GLU A 1 468 ? -44.923 8.337 72.018 1.00 84.69 468 GLU A O 1
ATOM 3773 N N . PRO A 1 469 ? -42.903 8.922 72.792 1.00 82.25 469 PRO A N 1
ATOM 3774 C CA . PRO A 1 469 ? -43.385 10.106 73.514 1.00 82.25 469 PRO A CA 1
ATOM 3775 C C . PRO A 1 469 ? -44.207 11.085 72.663 1.00 82.25 469 PRO A C 1
ATOM 3777 O O . PRO A 1 469 ? -45.128 11.739 73.159 1.00 82.25 469 PRO A O 1
ATOM 3780 N N . ILE A 1 470 ? -43.899 11.192 71.365 1.00 79.50 470 ILE A N 1
ATOM 3781 C CA . ILE A 1 470 ? -44.615 12.086 70.447 1.00 79.50 470 ILE A CA 1
ATOM 3782 C C . ILE A 1 470 ? -46.065 11.646 70.227 1.00 79.50 470 ILE A C 1
ATOM 3784 O O . ILE A 1 470 ? -46.949 12.482 70.015 1.00 79.50 470 ILE A O 1
ATOM 3788 N N . ILE A 1 471 ? -46.323 10.344 70.320 1.00 81.50 471 ILE A N 1
ATOM 3789 C CA . ILE A 1 471 ? -47.649 9.754 70.182 1.00 81.50 471 ILE A CA 1
ATOM 3790 C C . ILE A 1 471 ? -48.450 10.017 71.442 1.00 81.50 471 ILE A C 1
ATOM 3792 O O . ILE A 1 471 ? -49.570 10.512 71.339 1.00 81.50 471 ILE A O 1
ATOM 3796 N N . GLY A 1 472 ? -47.853 9.815 72.620 1.00 81.50 472 GLY A N 1
ATOM 3797 C CA . GLY A 1 472 ? -48.462 10.203 73.893 1.00 81.50 472 GLY A CA 1
ATOM 3798 C C . GLY A 1 472 ? -48.854 11.686 73.922 1.00 81.50 472 GLY A C 1
ATOM 3799 O O . GLY A 1 472 ? -49.984 12.026 74.280 1.00 81.50 472 GLY A O 1
ATOM 3800 N N . ALA A 1 473 ? -47.972 12.575 73.451 1.00 82.25 473 ALA A N 1
ATOM 3801 C CA . ALA A 1 473 ? -48.254 14.008 73.356 1.00 82.25 473 ALA A CA 1
ATOM 3802 C C . ALA A 1 473 ? -49.415 14.327 72.393 1.00 82.25 473 ALA A C 1
ATOM 3804 O O . ALA A 1 473 ? -50.315 15.100 72.737 1.00 82.25 473 ALA A O 1
ATOM 3805 N N . ARG A 1 474 ? -49.431 13.722 71.195 1.00 84.38 474 ARG A N 1
ATOM 3806 C CA . ARG A 1 474 ? -50.512 13.908 70.210 1.00 84.38 474 ARG A CA 1
ATOM 3807 C C . ARG A 1 474 ? -51.841 13.328 70.689 1.00 84.38 474 ARG A C 1
ATOM 3809 O O . ARG A 1 474 ? -52.874 13.959 70.478 1.00 84.38 474 ARG A O 1
ATOM 3816 N N . LEU A 1 475 ? -51.816 12.177 71.356 1.00 84.31 475 LEU A N 1
ATOM 3817 C CA . LEU A 1 475 ? -52.989 11.518 71.922 1.00 84.31 475 LEU A CA 1
ATOM 3818 C C . LEU A 1 475 ? -53.612 12.373 73.031 1.00 84.31 475 LEU A C 1
ATOM 3820 O O . LEU A 1 475 ? -54.806 12.655 72.982 1.00 84.31 475 LEU A O 1
ATOM 3824 N N . LEU A 1 476 ? -52.803 12.865 73.977 1.00 84.31 476 LEU A N 1
ATOM 3825 C CA . LEU A 1 476 ? -53.263 13.779 75.027 1.00 84.31 476 LEU A CA 1
ATOM 3826 C C . LEU A 1 476 ? -53.855 15.065 74.445 1.00 84.31 476 LEU A C 1
ATOM 3828 O O . LEU A 1 476 ? -54.909 15.514 74.891 1.00 84.31 476 LEU A O 1
ATOM 3832 N N . ALA A 1 477 ? -53.202 15.651 73.438 1.00 83.81 477 ALA A N 1
ATOM 3833 C CA . ALA A 1 477 ? -53.712 16.839 72.763 1.00 83.81 477 ALA A CA 1
ATOM 3834 C C . ALA A 1 477 ? -55.033 16.573 72.020 1.00 83.81 477 ALA A C 1
ATOM 3836 O O . ALA A 1 477 ? -55.892 17.449 71.984 1.00 83.81 477 ALA A O 1
ATOM 3837 N N . ALA A 1 478 ? -55.209 15.386 71.434 1.00 83.19 478 ALA A N 1
ATOM 3838 C CA . ALA A 1 478 ? -56.439 15.000 70.748 1.00 83.19 478 ALA A CA 1
ATOM 3839 C C . ALA A 1 478 ? -57.595 14.729 71.723 1.00 83.19 478 ALA A C 1
ATOM 3841 O O . ALA A 1 478 ? -58.714 15.158 71.456 1.00 83.19 478 ALA A O 1
ATOM 3842 N N . ILE A 1 479 ? -57.328 14.075 72.859 1.00 82.75 479 ILE A N 1
ATOM 3843 C CA . ILE A 1 479 ? -58.327 13.814 73.910 1.00 82.75 479 ILE A CA 1
ATOM 3844 C C . ILE A 1 479 ? -58.811 15.134 74.520 1.00 82.75 479 ILE A C 1
ATOM 3846 O O . ILE A 1 479 ? -60.010 15.373 74.569 1.00 82.75 479 ILE A O 1
ATOM 3850 N N . LYS A 1 480 ? -57.889 16.048 74.852 1.00 78.62 480 LYS A N 1
ATOM 3851 C CA . LYS A 1 480 ? -58.213 17.388 75.382 1.00 78.62 480 LYS A CA 1
ATOM 3852 C C . LYS A 1 480 ? -58.986 18.302 74.424 1.00 78.62 480 LYS A C 1
ATOM 3854 O O . LYS A 1 480 ? -59.429 19.356 74.847 1.00 78.62 480 LYS A O 1
ATOM 3859 N N . ARG A 1 481 ? -59.055 17.974 73.129 1.00 73.75 481 ARG A N 1
ATOM 3860 C CA . ARG A 1 481 ? -59.881 18.695 72.139 1.00 73.75 481 ARG A CA 1
ATOM 3861 C C . ARG A 1 481 ? -61.286 18.105 72.000 1.00 73.75 481 ARG A C 1
ATOM 3863 O O . ARG A 1 481 ? -62.082 18.634 71.230 1.00 73.75 481 ARG A O 1
ATOM 3870 N N . ARG A 1 482 ? -61.522 16.942 72.609 1.00 58.59 482 ARG A N 1
ATOM 3871 C CA . ARG A 1 482 ? -62.777 16.189 72.548 1.00 58.59 482 ARG A CA 1
ATOM 3872 C C . ARG A 1 482 ? -63.671 16.484 73.755 1.00 58.59 482 ARG A C 1
ATOM 3874 O O . ARG A 1 482 ? -64.886 16.381 73.612 1.00 58.59 482 ARG A O 1
ATOM 3881 N N . ASP A 1 483 ? -63.040 16.828 74.877 1.00 44.66 483 ASP A N 1
ATOM 3882 C CA . ASP A 1 483 ? -63.624 17.543 76.018 1.00 44.66 483 ASP A CA 1
ATOM 3883 C C . ASP A 1 483 ? -63.705 19.045 75.706 1.00 44.66 483 ASP A C 1
ATOM 3885 O O . ASP A 1 483 ? -64.689 19.683 76.147 1.00 44.66 483 ASP A O 1
#

Sequence (483 aa):
MARSIFHLTEEQAAYPEEARKNMRSTVIQLGYPLWALSYHAEQIDRQELVPGIARATDALGDLLAYERDELNDNELEQANAAMEPVRRELAKLLSKDRLQQGMMRFLQTHAIKLLSLMSRLHMDISQVMTRLRGLLNEDTYLWREERVQEKLTQLTSDLDLLDALNDLCGVVKTDLTDLRIYFKTTWFKSKLPLLCYRGGQPTEVAGLITYLHELIYGTNKALGDNRADDLRQRKTQLITLLHDSAAATAVLIREFTGETVSMAEAAEVYAALPDLCNAPPEEVRSQLLHALSHCAKQKKLAELRNRWQALTGSDSPQRWSEEKRCPIQWVLVGAAHHSFFARFGRLQQLTESEIDEMLAYLAAHGAELNAFRYQENVAAKLLQTVAGDYSDLVREAGMVDRLLDHIYRVFQGDVYQWPLRLNEIQRAARQWFTSNYKATAYPQVVKAIEGLSAEEIKRFVREWAAEEPIIGARLLAAIKRRD

Solvent-accessible surface area (backbone atoms only — not comparable to full-atom values): 26617 Å² total; per-residue (Å²): 110,66,39,66,40,72,67,46,52,71,78,48,46,69,45,75,59,52,28,47,53,51,49,52,52,49,33,48,72,51,64,46,37,64,58,22,43,27,42,32,34,51,73,71,72,38,61,88,49,26,69,42,44,41,49,23,30,50,38,48,33,54,65,64,54,53,85,63,86,72,82,54,70,68,59,53,49,53,34,46,64,40,29,61,88,38,38,75,55,47,30,68,53,65,44,50,70,43,26,51,51,3,44,52,46,46,36,60,74,77,34,56,70,44,56,57,47,27,65,74,52,73,49,57,70,70,59,53,49,52,52,49,41,67,74,67,70,60,61,34,54,66,62,47,70,70,61,49,54,56,51,46,54,55,51,38,51,55,51,45,40,44,49,27,50,21,61,66,70,74,51,88,57,86,47,65,68,63,44,37,51,42,39,62,72,64,68,49,82,48,44,58,31,72,70,58,63,33,59,95,47,59,70,71,58,26,48,47,45,52,48,50,46,44,73,57,72,47,71,94,61,84,70,78,81,88,57,31,65,61,47,57,77,40,31,71,60,50,53,56,55,72,70,34,59,27,62,38,40,30,45,50,46,27,72,76,70,71,47,88,66,55,65,68,54,16,40,52,32,54,67,64,44,68,84,32,46,85,53,56,70,69,56,52,50,52,49,49,53,49,28,44,53,50,50,54,42,52,50,52,53,50,48,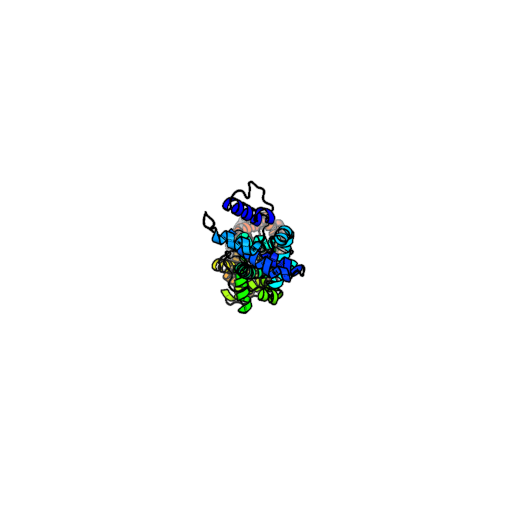45,43,53,52,46,25,71,42,52,73,31,86,40,70,54,54,38,4,54,76,66,71,41,37,54,67,73,74,47,78,51,72,66,54,50,51,50,55,58,48,64,77,43,58,89,78,53,53,63,69,58,49,50,53,50,47,51,48,51,65,76,45,37,70,67,44,39,52,65,71,51,66,70,66,52,53,55,49,50,40,42,72,42,43,47,95,45,30,63,57,34,54,78,49,71,36,55,68,62,51,52,52,49,52,45,60,76,60,72,50,67,32,59,56,42,77,84,40,45,71,60,49,31,49,52,43,50,54,50,45,66,74,43,32,74,84,49,42,43,59,53,54,48,52,58,55,70,72,46,52,75,67,54,50,54,49,50,54,52,53,50,31,70,74,35,63,70,51,35,53,52,50,54,56,53,52,66,70,74,109